Protein AF-A0AAE0C268-F1 (afdb_monomer_lite)

Organism: NCBI:txid36881

InterPro domains:
  IPR004107 Integrase, SAM-like, N-terminal [PF02899] (78-141)
  IPR010998 Integrase/recombinase, N-terminal [G3DSA:1.10.150.130] (67-172)
  IPR044068 Core-binding (CB) domain [PS51900] (64-145)

Structure (mmCIF, N/CA/C/O backbone):
data_AF-A0AAE0C268-F1
#
_entry.id   AF-A0AAE0C268-F1
#
loop_
_atom_site.group_PDB
_atom_site.id
_atom_site.type_symbol
_atom_site.label_atom_id
_atom_site.label_alt_id
_atom_site.label_comp_id
_atom_site.label_asym_id
_atom_site.label_entity_id
_atom_site.label_seq_id
_atom_site.pdbx_PDB_ins_code
_atom_site.Cartn_x
_atom_site.Cartn_y
_atom_site.Cartn_z
_atom_site.occupancy
_atom_site.B_iso_or_equiv
_atom_site.auth_seq_id
_atom_site.auth_comp_id
_atom_site.auth_asym_id
_atom_site.auth_atom_id
_atom_site.pdbx_PDB_model_num
ATOM 1 N N . MET A 1 1 ? 21.857 64.711 1.467 1.00 44.28 1 MET A N 1
ATOM 2 C CA . MET A 1 1 ? 22.818 63.607 1.670 1.00 44.28 1 MET A CA 1
ATOM 3 C C . MET A 1 1 ? 22.028 62.386 2.107 1.00 44.28 1 MET A C 1
ATOM 5 O O . MET A 1 1 ? 21.411 62.444 3.158 1.00 44.28 1 MET A O 1
ATOM 9 N N . GLY A 1 2 ? 21.969 61.340 1.288 1.00 34.53 2 GLY A N 1
ATOM 10 C CA . GLY A 1 2 ? 21.248 60.104 1.607 1.00 34.53 2 GLY A CA 1
ATOM 11 C C . GLY A 1 2 ? 21.386 59.128 0.447 1.00 34.53 2 GLY A C 1
ATOM 12 O O . GLY A 1 2 ? 21.011 59.463 -0.670 1.00 34.53 2 GLY A O 1
ATOM 13 N N . ALA A 1 3 ? 22.046 58.004 0.705 1.00 33.31 3 ALA A N 1
ATOM 14 C CA . ALA A 1 3 ? 22.694 57.150 -0.276 1.00 33.31 3 ALA A CA 1
ATOM 15 C C . ALA A 1 3 ? 21.731 56.232 -1.048 1.00 33.31 3 ALA A C 1
ATOM 17 O O . ALA A 1 3 ? 20.806 55.653 -0.486 1.00 33.31 3 ALA A O 1
ATOM 18 N N . THR A 1 4 ? 22.026 56.060 -2.334 1.00 40.34 4 THR A N 1
ATOM 19 C CA . THR A 1 4 ? 21.545 54.992 -3.214 1.00 40.34 4 THR A CA 1
ATOM 20 C C . THR A 1 4 ? 22.172 53.657 -2.806 1.00 40.34 4 THR A C 1
ATOM 22 O O . THR A 1 4 ? 23.392 53.509 -2.871 1.00 40.34 4 THR A O 1
ATOM 25 N N . GLY A 1 5 ? 21.353 52.689 -2.395 1.00 31.97 5 GLY A N 1
ATOM 26 C CA . GLY A 1 5 ? 21.773 51.309 -2.155 1.00 31.97 5 GLY A CA 1
ATOM 27 C C . GLY A 1 5 ? 21.273 50.390 -3.265 1.00 31.97 5 GLY A C 1
ATOM 28 O O . GLY A 1 5 ? 20.124 49.959 -3.235 1.00 31.97 5 GLY A O 1
ATOM 29 N N . GLU A 1 6 ? 22.133 50.094 -4.240 1.00 37.66 6 GLU A N 1
ATOM 30 C CA . GLU A 1 6 ? 21.947 48.994 -5.190 1.00 37.66 6 GLU A CA 1
ATOM 31 C C . GLU A 1 6 ? 22.149 47.656 -4.463 1.00 37.66 6 GLU A C 1
ATOM 33 O O . GLU A 1 6 ? 23.264 47.295 -4.082 1.00 37.66 6 GLU A O 1
ATOM 38 N N . GLY A 1 7 ? 21.072 46.894 -4.281 1.00 29.02 7 GLY A N 1
ATOM 39 C CA . GLY A 1 7 ? 21.155 45.500 -3.856 1.00 29.02 7 GLY A CA 1
ATOM 40 C C . GLY A 1 7 ? 21.565 44.612 -5.028 1.00 29.02 7 GLY A C 1
ATOM 41 O O . GLY A 1 7 ? 20.707 44.075 -5.721 1.00 29.02 7 GLY A O 1
ATOM 42 N N . ARG A 1 8 ? 22.871 44.453 -5.268 1.00 28.09 8 ARG A N 1
ATOM 43 C CA . ARG A 1 8 ? 23.389 43.391 -6.145 1.00 28.09 8 ARG A CA 1
ATOM 44 C C . ARG A 1 8 ? 23.280 42.050 -5.428 1.00 28.09 8 ARG A C 1
ATOM 46 O O . ARG A 1 8 ? 23.988 41.803 -4.455 1.00 28.09 8 ARG A O 1
ATOM 53 N N . THR A 1 9 ? 22.429 41.164 -5.931 1.00 28.66 9 THR A N 1
ATOM 54 C CA . THR A 1 9 ? 22.453 39.749 -5.558 1.00 28.66 9 THR A CA 1
ATOM 55 C C . THR A 1 9 ? 23.723 39.126 -6.133 1.00 28.66 9 THR A C 1
ATOM 57 O O . THR A 1 9 ? 23.875 38.989 -7.345 1.00 28.66 9 THR A O 1
ATOM 60 N N . LYS A 1 10 ? 24.669 38.793 -5.255 1.00 24.95 10 LYS A N 1
ATOM 61 C CA . LYS A 1 10 ? 25.853 38.005 -5.591 1.00 24.95 10 LYS A CA 1
ATOM 62 C C . LYS A 1 10 ? 25.399 36.552 -5.771 1.00 24.95 10 LYS A C 1
ATOM 64 O O . LYS A 1 10 ? 24.960 35.932 -4.808 1.00 24.95 10 LYS A O 1
ATOM 69 N N . ILE A 1 11 ? 25.451 36.042 -6.999 1.00 27.19 11 ILE A N 1
ATOM 70 C CA . ILE A 1 11 ? 25.299 34.611 -7.286 1.00 27.19 11 ILE A CA 1
ATOM 71 C C . ILE A 1 11 ? 26.704 34.017 -7.191 1.00 27.19 11 ILE A C 1
ATOM 73 O O . ILE A 1 11 ? 27.559 34.313 -8.025 1.00 27.19 11 ILE A O 1
ATOM 77 N N . GLU A 1 12 ? 26.961 33.250 -6.136 1.00 25.27 12 GLU A N 1
ATOM 78 C CA . GLU A 1 12 ? 28.127 32.369 -6.063 1.00 25.27 12 GLU A CA 1
ATOM 79 C C . GLU A 1 12 ? 27.751 31.044 -6.731 1.00 25.27 12 GLU A C 1
ATOM 81 O O . GLU A 1 12 ? 26.775 30.399 -6.345 1.00 25.27 12 GLU A O 1
ATOM 86 N N . TYR A 1 13 ? 28.495 30.687 -7.776 1.00 27.88 13 TYR A N 1
ATOM 87 C CA . TYR A 1 13 ? 28.441 29.373 -8.402 1.00 27.88 13 TYR A CA 1
ATOM 88 C C . TYR A 1 13 ? 29.383 28.459 -7.620 1.00 27.88 13 TYR A C 1
ATOM 90 O O . TYR A 1 13 ? 30.567 28.767 -7.496 1.00 27.88 13 TYR A O 1
ATOM 98 N N . ASP A 1 14 ? 28.840 27.377 -7.065 1.00 28.17 14 ASP A N 1
ATOM 99 C CA . ASP A 1 14 ? 29.641 26.262 -6.566 1.00 28.17 14 ASP A CA 1
ATOM 100 C C . ASP A 1 14 ? 29.990 25.383 -7.772 1.00 28.17 14 ASP A C 1
ATOM 102 O O . ASP A 1 14 ? 29.105 24.923 -8.503 1.00 28.17 14 ASP A O 1
ATOM 106 N N . ASP A 1 15 ? 31.286 25.258 -8.031 1.00 30.19 15 ASP A N 1
ATOM 107 C CA . ASP A 1 15 ? 31.859 24.543 -9.163 1.00 30.19 15 ASP A CA 1
ATOM 108 C C . ASP A 1 15 ? 31.547 23.038 -9.077 1.00 30.19 15 ASP A C 1
ATOM 110 O O . ASP A 1 15 ? 31.975 22.350 -8.151 1.00 30.19 15 ASP A O 1
ATOM 114 N N . GLY A 1 16 ? 30.887 22.511 -10.115 1.00 32.06 16 GLY A N 1
ATOM 115 C CA . GLY A 1 16 ? 31.053 21.117 -10.546 1.00 32.06 16 GLY A CA 1
ATOM 116 C C . GLY A 1 16 ? 29.956 20.120 -10.160 1.00 32.06 16 GLY A C 1
ATOM 117 O O . GLY A 1 16 ? 30.150 19.309 -9.264 1.00 32.06 16 GLY A O 1
ATOM 118 N N . ASP A 1 17 ? 28.831 20.137 -10.885 1.00 34.50 17 ASP A N 1
ATOM 119 C CA . ASP A 1 17 ? 28.232 18.950 -11.538 1.00 34.50 17 ASP A CA 1
ATOM 120 C C . ASP A 1 17 ? 26.863 19.323 -12.134 1.00 34.50 17 ASP A C 1
ATOM 122 O O . ASP A 1 17 ? 25.837 19.329 -11.451 1.00 34.50 17 ASP A O 1
ATOM 126 N N . VAL A 1 18 ? 26.833 19.629 -13.434 1.00 33.22 18 VAL A N 1
ATOM 127 C CA . VAL A 1 18 ? 25.608 20.018 -14.167 1.00 33.22 18 VAL A CA 1
ATOM 128 C C . VAL A 1 18 ? 24.962 18.819 -14.896 1.00 33.22 18 VAL A C 1
ATOM 130 O O . VAL A 1 18 ? 24.099 18.998 -15.744 1.00 33.22 18 VAL A O 1
ATOM 133 N N . GLU A 1 19 ? 25.317 17.570 -14.567 1.00 35.66 19 GLU A N 1
ATOM 134 C CA . GLU A 1 19 ? 24.862 16.382 -15.330 1.00 35.66 19 GLU A CA 1
ATOM 135 C C . GLU A 1 19 ? 23.800 15.500 -14.635 1.00 35.66 19 GLU A C 1
ATOM 137 O O . GLU A 1 19 ? 23.436 14.436 -15.137 1.00 35.66 19 GLU A O 1
ATOM 142 N N . ASN A 1 20 ? 23.229 15.926 -13.502 1.00 35.72 20 ASN A N 1
ATOM 143 C CA . ASN A 1 20 ? 22.252 15.119 -12.757 1.00 35.72 20 ASN A CA 1
ATOM 144 C C . ASN A 1 20 ? 20.920 15.848 -12.529 1.00 35.72 20 ASN A C 1
ATOM 146 O O . ASN A 1 20 ? 20.861 16.835 -11.797 1.00 35.72 20 ASN A O 1
ATOM 150 N N . VAL A 1 21 ? 19.816 15.299 -13.052 1.00 36.81 21 VAL A N 1
ATOM 151 C CA . VAL A 1 21 ? 18.470 15.761 -12.681 1.00 36.81 21 VAL A CA 1
ATOM 152 C C . VAL A 1 21 ? 18.133 15.254 -11.279 1.00 36.81 21 VAL A C 1
ATOM 154 O O . VAL A 1 21 ? 18.098 14.051 -11.007 1.00 36.81 21 VAL A O 1
ATOM 157 N N . VAL A 1 22 ? 17.880 16.194 -10.368 1.00 38.03 22 VAL A N 1
ATOM 158 C CA . VAL A 1 22 ? 17.525 15.912 -8.975 1.00 38.03 22 VAL A CA 1
ATOM 159 C C . VAL A 1 22 ? 16.010 16.020 -8.804 1.00 38.03 22 VAL A C 1
ATOM 161 O O . VAL A 1 22 ? 15.454 17.114 -8.753 1.00 38.03 22 VAL A O 1
ATOM 164 N N . LEU A 1 23 ? 15.331 14.887 -8.616 1.00 34.66 23 LEU A N 1
ATOM 165 C CA . LEU A 1 23 ? 13.929 14.873 -8.191 1.00 34.66 23 LEU A CA 1
ATOM 166 C C . LEU A 1 23 ? 13.846 15.240 -6.696 1.00 34.66 23 LEU A C 1
ATOM 168 O O . LEU A 1 23 ? 14.059 14.396 -5.820 1.00 34.66 23 LEU A O 1
ATOM 172 N N . LYS A 1 24 ? 13.570 16.510 -6.376 1.00 30.64 24 LYS A N 1
ATOM 173 C CA . LYS A 1 24 ? 13.304 16.962 -4.999 1.00 30.64 24 LYS A CA 1
ATOM 174 C C . LYS A 1 24 ? 11.799 16.941 -4.714 1.00 30.64 24 LYS A C 1
ATOM 176 O O . LYS A 1 24 ? 11.074 17.809 -5.174 1.00 30.64 24 LYS A O 1
ATOM 181 N N . GLU A 1 25 ? 11.329 16.017 -3.874 1.00 30.16 25 GLU A N 1
ATOM 182 C CA . GLU A 1 25 ? 10.055 16.211 -3.162 1.00 30.16 25 GLU A CA 1
ATOM 183 C C . GLU A 1 25 ? 10.312 17.030 -1.886 1.00 30.16 25 GLU A C 1
ATOM 185 O O . GLU A 1 25 ? 10.700 16.503 -0.832 1.00 30.16 25 GLU A O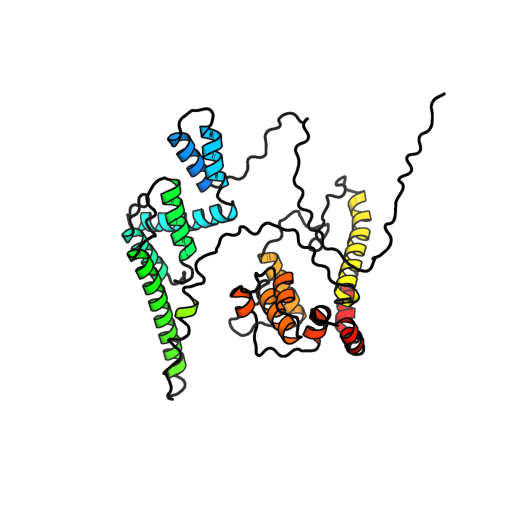 1
ATOM 190 N N . GLU A 1 26 ? 10.101 18.342 -1.960 1.00 30.08 26 GLU A N 1
ATOM 191 C CA . GLU A 1 26 ? 10.059 19.196 -0.776 1.00 30.08 26 GLU A CA 1
ATOM 192 C C . GLU A 1 26 ? 8.661 19.174 -0.159 1.00 30.08 26 GLU A C 1
ATOM 194 O O . GLU A 1 26 ? 7.724 19.835 -0.588 1.00 30.08 26 GLU A O 1
ATOM 199 N N . LYS A 1 27 ? 8.510 18.382 0.904 1.00 29.56 27 LYS A N 1
ATOM 200 C CA . LYS A 1 27 ? 7.399 18.541 1.841 1.00 29.56 27 LYS A CA 1
ATOM 201 C C . LYS A 1 27 ? 7.807 19.586 2.877 1.00 29.56 27 LYS A C 1
ATOM 203 O O . LYS A 1 27 ? 8.656 19.290 3.725 1.00 29.56 27 LYS A O 1
ATOM 208 N N . TYR A 1 28 ? 7.233 20.783 2.802 1.00 31.84 28 TYR A N 1
ATOM 209 C CA . TYR A 1 28 ? 7.429 21.818 3.814 1.00 31.84 28 TYR A CA 1
ATOM 210 C C . TYR A 1 28 ? 6.778 21.408 5.145 1.00 31.84 28 TYR A C 1
ATOM 212 O O . TYR A 1 28 ? 5.632 20.953 5.188 1.00 31.84 28 TYR A O 1
ATOM 220 N N . ARG A 1 29 ? 7.529 21.566 6.243 1.00 29.36 29 ARG A N 1
ATOM 221 C CA . ARG A 1 29 ? 6.966 21.811 7.577 1.00 29.36 29 ARG A CA 1
ATOM 222 C C . ARG A 1 29 ? 6.728 23.314 7.647 1.00 29.36 29 ARG A C 1
ATOM 224 O O . ARG A 1 29 ? 7.688 24.070 7.559 1.00 29.36 29 ARG A O 1
ATOM 231 N N . VAL A 1 30 ? 5.475 23.721 7.804 1.00 28.81 30 VAL A N 1
ATOM 232 C CA . VAL A 1 30 ? 5.157 25.080 8.244 1.00 28.81 30 VAL A CA 1
ATOM 233 C C . VAL A 1 30 ? 5.666 25.190 9.680 1.00 28.81 30 VAL A C 1
ATOM 235 O O . VAL A 1 30 ? 5.195 24.463 10.554 1.00 28.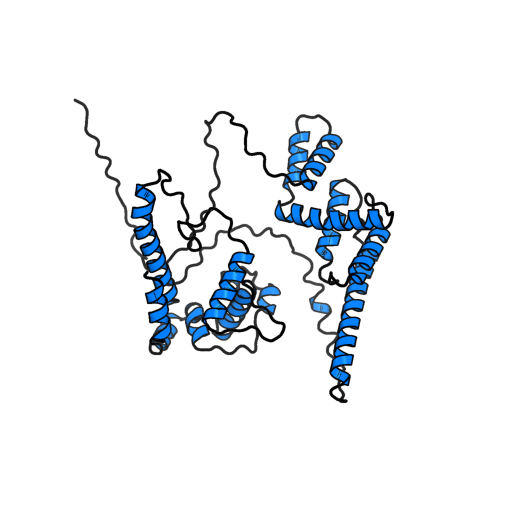81 30 VAL A O 1
ATOM 238 N N . PHE A 1 31 ? 6.675 26.025 9.906 1.00 27.59 31 PHE A N 1
ATOM 239 C CA . PHE A 1 31 ? 6.945 26.550 11.238 1.00 27.59 31 PHE A CA 1
ATOM 240 C C . PHE A 1 31 ? 5.997 27.738 11.430 1.00 27.59 31 PHE A C 1
ATOM 242 O O . PHE A 1 31 ? 5.936 28.577 10.530 1.00 27.59 31 PHE A O 1
ATOM 249 N N . PRO A 1 32 ? 5.218 27.802 12.521 1.00 30.17 32 PRO A N 1
ATOM 250 C CA . PRO A 1 32 ? 4.380 28.964 12.763 1.00 30.17 32 PRO A CA 1
ATOM 251 C C . PRO A 1 32 ? 5.288 30.171 13.019 1.00 30.17 32 PRO A C 1
ATOM 253 O O . PRO A 1 32 ? 6.171 30.110 13.874 1.00 30.17 32 PRO A O 1
ATOM 256 N N . SER A 1 33 ? 5.099 31.245 12.251 1.00 31.28 33 SER A N 1
ATOM 257 C CA . SER A 1 33 ? 5.636 32.560 12.593 1.00 31.28 33 SER A CA 1
ATOM 258 C C . SER A 1 33 ? 4.900 33.079 13.825 1.00 31.28 33 SER A C 1
ATOM 260 O O . SER A 1 33 ? 3.677 33.001 13.890 1.00 31.28 33 SER A O 1
ATOM 262 N N . GLU A 1 34 ? 5.639 33.617 14.792 1.00 37.12 34 GLU A N 1
ATOM 263 C CA . GLU A 1 34 ? 5.142 34.021 16.119 1.00 37.12 34 GLU A CA 1
ATOM 264 C C . GLU A 1 34 ? 4.184 35.225 16.136 1.00 37.12 34 GLU A C 1
ATOM 266 O O . GLU A 1 34 ? 3.883 35.736 17.203 1.00 37.12 34 GLU A O 1
ATOM 271 N N . ASN A 1 35 ? 3.659 35.678 15.000 1.00 38.81 35 ASN A N 1
ATOM 272 C CA . ASN A 1 35 ? 2.713 36.787 14.959 1.00 38.81 35 ASN A CA 1
ATOM 273 C C . ASN A 1 35 ? 1.702 36.559 13.839 1.00 38.81 35 ASN A C 1
ATOM 275 O O . ASN A 1 35 ? 1.939 36.990 12.718 1.00 38.81 35 ASN A O 1
ATOM 279 N N . GLU A 1 36 ? 0.597 35.880 14.131 1.00 34.91 36 GLU A N 1
ATOM 280 C CA . GLU A 1 36 ? -0.643 36.047 13.372 1.00 34.91 36 GLU A CA 1
ATOM 281 C C . GLU A 1 36 ? -1.831 35.664 14.260 1.00 34.91 36 GLU A C 1
ATOM 283 O O . GLU A 1 36 ? -1.931 34.552 14.782 1.00 34.91 36 GLU A O 1
ATOM 288 N N . GLU A 1 37 ? -2.676 36.665 14.485 1.00 35.97 37 GLU A N 1
ATOM 289 C CA . GLU A 1 37 ? -3.901 36.627 15.269 1.00 35.97 37 GLU A CA 1
ATOM 290 C C . GLU A 1 37 ? -4.861 35.535 14.776 1.00 35.97 37 GLU A C 1
ATOM 292 O O . GLU A 1 37 ? -4.974 35.241 13.584 1.00 35.97 37 GLU A O 1
ATOM 297 N N . GLU A 1 38 ? -5.568 34.940 15.734 1.00 38.94 38 GLU A N 1
ATOM 298 C CA . GLU A 1 38 ? -6.552 33.880 15.557 1.00 38.94 38 GLU A CA 1
ATOM 299 C C . GLU A 1 38 ? -7.546 34.162 14.414 1.00 38.94 38 GLU A C 1
ATOM 301 O O . GLU A 1 38 ? -8.427 35.015 14.523 1.00 38.94 38 GLU A O 1
ATOM 306 N N . GLN A 1 39 ? -7.489 33.354 13.348 1.00 30.48 39 GLN A N 1
ATOM 307 C CA . GLN A 1 39 ? -8.631 33.130 12.458 1.00 30.48 39 GLN A CA 1
ATOM 308 C C . GLN A 1 39 ? -9.049 31.648 12.458 1.00 30.48 39 GLN A C 1
ATOM 310 O O . GLN A 1 39 ? -8.227 30.758 12.212 1.00 30.48 39 GLN A O 1
ATOM 315 N N . PRO A 1 40 ? -10.336 31.337 12.711 1.00 42.53 40 PRO A N 1
ATOM 316 C CA . PRO A 1 40 ? -10.801 29.973 12.899 1.00 42.53 40 PRO A CA 1
ATOM 317 C C . PRO A 1 40 ? -11.304 29.381 11.579 1.00 42.53 40 PRO A C 1
ATOM 319 O O . PRO A 1 40 ? -12.435 29.665 11.205 1.00 42.53 40 PRO A O 1
ATOM 322 N N . GLN A 1 41 ? -10.526 28.524 10.895 1.00 36.72 41 GLN A N 1
ATOM 323 C CA . GLN A 1 41 ? -11.053 27.526 9.932 1.00 36.72 41 GLN A CA 1
ATOM 324 C C . GLN A 1 41 ? -9.978 26.582 9.346 1.00 36.72 41 GLN A C 1
ATOM 326 O O . GLN A 1 41 ? -9.748 26.501 8.145 1.00 36.72 41 GLN A O 1
ATOM 331 N N . GLN A 1 42 ? -9.384 25.741 10.193 1.00 32.69 42 GLN A N 1
ATOM 332 C CA . GLN A 1 42 ? -8.915 24.411 9.779 1.00 32.69 42 GLN A CA 1
ATOM 333 C C . GLN A 1 42 ? -9.552 23.360 10.690 1.00 32.69 42 GLN A C 1
ATOM 335 O O . GLN A 1 42 ? -8.888 22.702 11.487 1.00 32.69 42 GLN A O 1
ATOM 340 N N . ARG A 1 43 ? -10.878 23.178 10.592 1.00 34.69 43 ARG A N 1
ATOM 341 C CA . ARG A 1 43 ? -11.498 21.953 11.120 1.00 34.69 43 ARG A CA 1
ATOM 342 C C . ARG A 1 43 ? -10.991 20.793 10.273 1.00 34.69 43 ARG A C 1
ATOM 344 O O . ARG A 1 43 ? -11.487 20.545 9.174 1.00 34.69 43 ARG A O 1
ATOM 351 N N . ALA A 1 44 ? -9.974 20.105 10.783 1.00 44.78 44 ALA A N 1
ATOM 352 C CA . ALA A 1 44 ? -9.553 18.817 10.269 1.00 44.78 44 ALA A CA 1
ATOM 353 C C . ALA A 1 44 ? -10.797 17.939 10.075 1.00 44.78 44 ALA A C 1
ATOM 355 O O . ALA A 1 44 ? -11.682 17.876 10.926 1.00 44.78 44 ALA A O 1
ATOM 356 N N . THR A 1 45 ? -10.889 17.292 8.918 1.00 51.00 45 THR A N 1
ATOM 357 C CA . THR A 1 45 ? -11.966 16.359 8.574 1.00 51.00 45 THR A CA 1
ATOM 358 C C . THR A 1 45 ? -11.820 15.095 9.427 1.00 51.00 45 THR A C 1
ATOM 360 O O . THR A 1 45 ? -11.269 14.082 8.982 1.00 51.00 45 THR A O 1
ATOM 363 N N . THR A 1 46 ? -12.235 15.189 10.688 1.00 63.78 46 THR A N 1
ATOM 364 C CA . THR A 1 46 ? -12.196 14.120 11.686 1.00 63.78 46 THR A CA 1
ATOM 365 C C . THR A 1 46 ? -13.187 13.033 11.288 1.00 63.78 46 THR A C 1
ATOM 367 O O . THR A 1 46 ? -14.328 13.319 10.931 1.00 63.78 46 THR A O 1
ATOM 370 N N . THR A 1 47 ? -12.736 11.782 11.278 1.00 78.50 47 THR A N 1
ATOM 371 C CA . THR A 1 47 ? -13.591 10.643 10.926 1.00 78.50 47 THR A CA 1
ATOM 372 C C . THR A 1 47 ? -14.589 10.372 12.057 1.00 78.50 47 THR A C 1
ATOM 374 O O . THR A 1 47 ? -14.243 10.618 13.218 1.00 78.50 47 THR A O 1
ATOM 377 N N . PRO A 1 48 ? -15.795 9.839 11.776 1.00 83.00 48 PRO A N 1
ATOM 378 C CA . PRO A 1 48 ? -16.757 9.466 12.815 1.00 83.00 48 PRO A CA 1
ATOM 379 C C . PRO A 1 48 ? -16.152 8.611 13.935 1.00 83.00 48 PRO A C 1
ATOM 381 O O . PRO A 1 48 ? -16.445 8.847 15.106 1.00 83.00 48 PRO A O 1
ATOM 384 N N . TRP A 1 49 ? -15.244 7.684 13.600 1.00 85.69 49 TRP A N 1
ATOM 385 C CA . TRP A 1 49 ? -14.480 6.922 14.595 1.00 85.69 49 TRP A CA 1
ATOM 386 C C . TRP A 1 49 ? -13.697 7.813 15.559 1.00 85.69 49 TRP A C 1
ATOM 388 O O . TRP A 1 49 ? -13.817 7.679 16.774 1.00 85.69 49 TRP A O 1
ATOM 398 N N . LYS A 1 50 ? -12.888 8.737 15.026 1.00 87.31 50 LYS A N 1
ATOM 399 C CA . LYS A 1 50 ? -12.055 9.632 15.836 1.00 87.31 50 LYS A CA 1
ATOM 400 C C . LYS A 1 50 ? -12.903 10.564 16.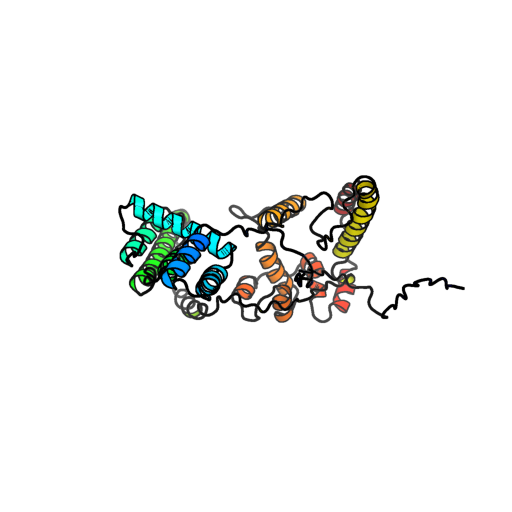692 1.00 87.31 50 LYS A C 1
ATOM 402 O O . LYS A 1 50 ? -12.544 10.821 17.834 1.00 87.31 50 LYS A O 1
ATOM 407 N N . THR A 1 51 ? -14.034 11.031 16.167 1.00 87.94 51 THR A N 1
ATOM 408 C CA . THR A 1 51 ? -14.989 11.842 16.929 1.00 87.94 51 THR A CA 1
ATOM 409 C C . THR A 1 51 ? -15.587 11.058 18.099 1.00 87.94 51 THR A C 1
ATOM 411 O O . THR A 1 51 ? -15.680 11.593 19.202 1.00 87.94 51 THR A O 1
ATOM 414 N N . ALA A 1 52 ? -15.960 9.793 17.886 1.00 88.06 52 ALA A N 1
ATOM 415 C CA . ALA A 1 52 ? -16.470 8.932 18.951 1.00 88.06 52 ALA A CA 1
ATOM 416 C C . ALA A 1 52 ? -15.393 8.618 20.004 1.00 88.06 52 ALA A C 1
ATOM 418 O O . ALA A 1 52 ? -15.679 8.655 21.199 1.00 88.06 52 ALA A O 1
ATOM 419 N N . LEU A 1 53 ? -14.153 8.377 19.566 1.00 90.25 53 LEU A N 1
ATOM 420 C CA . LEU A 1 53 ? -13.017 8.118 20.450 1.00 90.25 53 LEU A CA 1
ATOM 421 C C . LEU A 1 53 ? -12.684 9.327 21.328 1.00 90.25 53 LEU A C 1
ATOM 423 O O . LEU A 1 53 ? -12.501 9.179 22.534 1.00 90.25 53 LEU A O 1
ATOM 427 N N . LEU A 1 54 ? -12.651 10.521 20.728 1.00 90.00 54 LEU A N 1
ATOM 428 C CA . LEU A 1 54 ? -12.417 11.770 21.448 1.00 90.00 54 LEU A CA 1
ATOM 429 C C . LEU A 1 54 ? -13.463 11.944 22.552 1.00 90.00 54 LEU A C 1
ATOM 431 O O . LEU A 1 54 ? -13.099 12.116 23.709 1.00 90.00 54 LEU A O 1
ATOM 435 N N . ARG A 1 55 ? -14.751 11.795 22.212 1.00 90.19 55 ARG A N 1
ATOM 436 C CA . ARG A 1 55 ? -15.851 11.890 23.181 1.00 90.19 55 ARG A CA 1
ATOM 437 C C . ARG A 1 55 ? -15.689 10.899 24.336 1.00 90.19 55 ARG A C 1
ATOM 439 O O . ARG A 1 55 ? -15.752 11.313 25.488 1.00 90.19 55 ARG A O 1
ATOM 446 N N . HIS A 1 56 ? -15.433 9.625 24.030 1.00 92.06 56 HIS A N 1
ATOM 447 C CA . HIS A 1 56 ? -15.270 8.581 25.045 1.00 92.06 56 HIS A CA 1
ATOM 448 C C . HIS A 1 56 ? -14.158 8.912 26.044 1.00 92.06 56 HIS A C 1
ATOM 450 O O . HIS A 1 56 ? -14.362 8.816 27.253 1.00 92.06 56 HIS A O 1
ATOM 456 N N . TRP A 1 57 ? -12.986 9.325 25.557 1.00 91.88 57 TRP A N 1
ATOM 457 C CA . TRP A 1 57 ? -11.861 9.632 26.438 1.00 91.88 57 TRP A CA 1
ATOM 458 C C . TRP A 1 57 ? -12.019 10.961 27.169 1.00 91.88 57 TRP A C 1
ATOM 460 O O . TRP A 1 57 ? -11.602 11.044 28.320 1.00 91.88 57 TRP A O 1
ATOM 470 N N . THR A 1 58 ? -12.670 11.964 26.576 1.00 90.25 58 THR A N 1
ATOM 471 C CA . THR A 1 58 ? -13.027 13.195 27.296 1.00 90.25 58 THR A CA 1
ATOM 472 C C . THR A 1 58 ? -13.946 12.894 28.482 1.00 90.25 58 THR A C 1
ATOM 474 O O . THR A 1 58 ? -13.694 13.377 29.581 1.00 90.25 58 THR A O 1
ATOM 477 N N . GLU A 1 59 ? -14.964 12.050 28.295 1.00 90.69 59 GLU A N 1
ATOM 478 C CA . GLU A 1 59 ? -15.861 11.628 29.380 1.00 90.69 59 GLU A CA 1
ATOM 479 C C . GLU A 1 59 ? -15.118 10.798 30.437 1.00 90.69 59 GLU A C 1
ATOM 481 O O . GLU A 1 59 ? -15.254 11.039 31.636 1.00 90.69 59 GLU A O 1
ATOM 486 N N . LYS A 1 60 ? -14.285 9.845 30.004 1.00 91.12 60 LYS A N 1
ATOM 487 C CA . LYS A 1 60 ? -13.598 8.904 30.896 1.00 91.12 60 LYS A CA 1
ATOM 488 C C . LYS A 1 60 ? -12.471 9.536 31.722 1.00 91.12 60 LYS A C 1
ATOM 490 O O . LYS A 1 60 ? -12.242 9.114 32.852 1.00 91.12 60 LYS A O 1
ATOM 495 N N . LEU A 1 61 ? -11.748 10.508 31.165 1.00 90.56 61 LEU A N 1
ATOM 496 C CA . LEU A 1 61 ? -10.636 11.189 31.843 1.00 90.56 61 LEU A CA 1
ATOM 497 C C . LEU A 1 61 ? -11.110 12.328 32.766 1.00 90.56 61 LEU A C 1
ATOM 499 O O . LEU A 1 61 ? -10.329 12.820 33.582 1.00 90.56 61 LEU A O 1
ATOM 503 N N . GLY A 1 62 ? -12.382 12.733 32.670 1.00 87.81 62 GLY A N 1
ATOM 504 C CA . GLY A 1 62 ? -12.976 13.793 33.486 1.00 87.81 62 GLY A CA 1
ATOM 505 C C . GLY A 1 62 ? -12.572 15.206 33.045 1.00 87.81 62 GLY A C 1
ATOM 506 O O . GLY A 1 62 ? -11.964 15.395 31.999 1.00 87.81 62 GLY A O 1
ATOM 507 N N . GLY A 1 63 ? -12.906 16.223 33.845 1.00 85.25 63 GLY A N 1
ATOM 508 C CA . GLY A 1 63 ? -12.790 17.643 33.470 1.00 85.25 63 GLY A CA 1
ATOM 509 C C . GLY A 1 63 ? -11.502 18.366 33.884 1.00 85.25 63 GLY A C 1
ATOM 510 O O . GLY A 1 63 ? -11.547 19.574 34.097 1.00 85.25 63 GLY A O 1
ATOM 511 N N . ASN A 1 64 ? -10.373 17.673 34.069 1.00 87.75 64 ASN A N 1
ATOM 512 C CA . ASN A 1 64 ? -9.122 18.359 34.412 1.00 87.75 64 ASN A CA 1
ATOM 513 C C . ASN A 1 64 ? -8.500 19.054 33.183 1.00 87.75 64 ASN A C 1
ATOM 515 O O . ASN A 1 64 ? -8.813 18.730 32.037 1.00 87.75 64 ASN A O 1
ATOM 519 N N . GLN A 1 65 ? -7.573 19.984 33.428 1.00 88.38 65 GLN A N 1
ATOM 520 C CA . GLN A 1 65 ? -6.922 20.790 32.386 1.00 88.38 65 GLN A CA 1
ATOM 521 C C . GLN A 1 65 ? -6.140 19.978 31.329 1.00 88.38 65 GLN A C 1
ATOM 523 O O . GLN A 1 65 ? -5.792 20.516 30.284 1.00 88.38 65 GLN A O 1
ATOM 528 N N . HIS A 1 66 ? -5.858 18.693 31.575 1.00 89.94 66 HIS A N 1
ATOM 529 C CA . HIS A 1 66 ? -5.099 17.820 30.675 1.00 89.94 66 HIS A CA 1
ATOM 530 C C . HIS A 1 66 ? -5.974 16.818 29.903 1.00 89.94 66 HIS A C 1
ATOM 532 O O . HIS A 1 66 ? -5.511 16.240 28.918 1.00 89.94 66 HIS A O 1
ATOM 538 N N . SER A 1 67 ? -7.232 16.607 30.306 1.00 88.06 67 SER A N 1
ATOM 539 C CA . SER A 1 67 ? -8.117 15.594 29.715 1.00 88.06 67 SER A CA 1
ATOM 540 C C . SER A 1 67 ? -8.382 15.809 28.226 1.00 88.06 67 SER A C 1
ATOM 542 O O . SER A 1 67 ? -8.433 14.838 27.471 1.00 88.06 67 SER A O 1
ATOM 544 N N . GLY A 1 68 ? -8.516 17.067 27.790 1.00 86.62 68 GLY A N 1
ATOM 545 C CA . GLY A 1 68 ? -8.709 17.409 26.377 1.00 86.62 68 GLY A CA 1
ATOM 546 C C . GLY A 1 68 ? -7.529 16.947 25.524 1.00 86.62 68 GLY A C 1
ATOM 547 O O . GLY A 1 68 ? -7.695 16.136 24.615 1.00 86.62 68 GLY A O 1
ATOM 548 N N . THR A 1 69 ? -6.319 17.373 25.890 1.00 89.94 69 THR A N 1
ATOM 549 C CA . THR A 1 69 ? -5.081 16.987 25.200 1.00 89.94 69 THR A CA 1
ATOM 550 C C . THR A 1 69 ? -4.852 15.476 25.238 1.00 89.94 69 THR A C 1
ATOM 552 O O . THR A 1 69 ? -4.494 14.881 24.225 1.00 89.94 69 THR A O 1
ATOM 555 N N . ALA A 1 70 ? -5.105 14.818 26.372 1.00 90.62 70 ALA A N 1
ATOM 556 C CA . ALA A 1 70 ? -4.968 13.368 26.482 1.00 90.62 70 ALA A CA 1
ATOM 557 C C . ALA A 1 70 ? -5.949 12.609 25.563 1.00 90.62 70 ALA A C 1
ATOM 559 O O . ALA A 1 70 ? -5.560 11.622 24.935 1.00 90.62 70 ALA A O 1
ATOM 560 N N . ALA A 1 71 ? -7.193 13.079 25.421 1.00 88.94 71 ALA A N 1
ATOM 561 C CA . ALA A 1 71 ? -8.157 12.508 24.480 1.00 88.94 71 ALA A CA 1
ATOM 562 C C . ALA A 1 71 ? -7.741 12.746 23.013 1.00 88.94 71 ALA A C 1
ATOM 564 O O . ALA A 1 71 ? -7.855 11.847 22.173 1.00 88.94 71 ALA A O 1
ATOM 565 N N . GLU A 1 72 ? -7.194 13.923 22.700 1.00 89.06 72 GLU A N 1
ATOM 566 C CA . GLU A 1 72 ? -6.645 14.225 21.375 1.00 89.06 72 GLU A CA 1
ATOM 567 C C . GLU A 1 72 ? -5.453 13.332 21.025 1.00 89.06 72 GLU A C 1
ATOM 569 O O . GLU A 1 72 ? -5.373 12.848 19.895 1.00 89.06 72 GLU A O 1
ATOM 574 N N . MET A 1 73 ? -4.566 13.041 21.984 1.00 90.56 73 MET A N 1
ATOM 575 C CA . MET A 1 73 ? -3.449 12.109 21.790 1.00 90.56 73 MET A CA 1
ATOM 576 C C . MET A 1 73 ? -3.939 10.718 21.366 1.00 90.56 73 MET A C 1
ATOM 578 O O . MET A 1 73 ? -3.382 10.136 20.431 1.00 90.56 73 MET A O 1
ATOM 582 N N . GLN A 1 74 ? -5.014 10.210 21.985 1.00 88.56 74 GLN A N 1
ATOM 583 C CA . GLN A 1 74 ? -5.629 8.934 21.593 1.00 88.56 74 GLN A CA 1
ATOM 584 C C . GLN A 1 74 ? -6.175 8.995 20.158 1.00 88.56 74 GLN A C 1
ATOM 586 O O . GLN A 1 74 ? -5.861 8.144 19.324 1.00 88.56 74 GLN A O 1
ATOM 591 N N . ALA A 1 75 ? -6.932 10.043 19.819 1.00 86.00 75 ALA A N 1
ATOM 592 C CA . ALA A 1 75 ? -7.493 10.211 18.477 1.00 86.00 75 ALA A CA 1
ATOM 593 C C . ALA A 1 75 ? -6.424 10.460 17.390 1.00 86.00 75 ALA A C 1
ATOM 595 O O . ALA A 1 75 ? -6.623 10.113 16.216 1.00 86.00 75 ALA A O 1
ATOM 596 N N . ALA A 1 76 ? -5.287 11.060 17.746 1.00 84.12 76 ALA A N 1
ATOM 597 C CA . ALA A 1 76 ? -4.178 11.356 16.843 1.00 84.12 76 ALA A CA 1
ATOM 598 C C . ALA A 1 76 ? -3.304 10.131 16.536 1.00 84.12 76 ALA A C 1
ATOM 600 O O . ALA A 1 76 ? -2.734 10.065 15.443 1.00 84.12 76 ALA A O 1
ATOM 601 N N . ALA A 1 77 ? -3.243 9.144 17.439 1.00 85.31 77 ALA A N 1
ATOM 602 C CA . ALA A 1 77 ? -2.424 7.940 17.278 1.00 85.31 77 ALA A CA 1
ATOM 603 C C . ALA A 1 77 ? -2.741 7.157 15.988 1.00 85.31 77 ALA A C 1
ATOM 605 O O . ALA A 1 77 ? -1.854 6.557 15.373 1.00 85.31 77 ALA A O 1
ATOM 606 N N . LEU A 1 78 ? -3.995 7.195 15.527 1.00 80.81 78 LEU A N 1
ATOM 607 C CA . LEU A 1 78 ? -4.416 6.525 14.300 1.00 80.81 78 LEU A CA 1
ATOM 608 C C . LEU A 1 78 ? -4.298 7.458 13.082 1.00 80.81 78 LEU A C 1
ATOM 610 O O . LEU A 1 78 ? -4.960 8.493 12.997 1.00 80.81 78 LEU A O 1
ATOM 614 N N . GLN A 1 79 ? -3.499 7.080 12.081 1.00 78.69 79 GLN A N 1
ATOM 615 C CA . GLN A 1 79 ? -3.457 7.788 10.791 1.00 78.69 79 GLN A CA 1
ATOM 616 C C . GLN A 1 79 ? -4.848 7.805 10.134 1.00 78.69 79 GLN A C 1
ATOM 618 O O . GLN A 1 79 ? -5.570 6.810 10.199 1.00 78.69 79 GLN A O 1
ATOM 623 N N . LYS A 1 80 ? -5.222 8.905 9.462 1.00 77.94 80 LYS A N 1
ATOM 624 C CA . LYS A 1 80 ? -6.565 9.073 8.866 1.00 77.94 80 LYS A CA 1
ATOM 625 C C . LYS A 1 80 ? -6.956 7.916 7.939 1.00 77.94 80 LYS A C 1
ATOM 627 O O . LYS A 1 80 ? -8.028 7.351 8.101 1.00 77.94 80 LYS A O 1
ATOM 632 N N . SER A 1 81 ? -6.059 7.503 7.044 1.00 79.62 81 SER A N 1
ATOM 633 C CA . SER A 1 81 ? -6.307 6.382 6.127 1.00 79.62 81 SER A CA 1
ATOM 634 C C . SER A 1 81 ? -6.535 5.050 6.849 1.00 79.62 81 SER A C 1
ATOM 636 O O . SER A 1 81 ? -7.344 4.237 6.404 1.00 79.62 81 SER A O 1
ATOM 638 N N . THR A 1 82 ? -5.855 4.825 7.976 1.00 83.31 82 THR A N 1
ATOM 639 C CA . THR A 1 82 ? -6.085 3.657 8.834 1.00 83.31 82 THR A CA 1
ATOM 640 C C . THR A 1 82 ? -7.442 3.755 9.529 1.00 83.31 82 THR A C 1
ATOM 642 O O . THR A 1 82 ? -8.176 2.771 9.527 1.00 83.31 82 THR A O 1
ATOM 645 N N . ALA A 1 83 ? -7.802 4.933 10.051 1.00 86.19 83 ALA A N 1
ATOM 646 C CA . ALA A 1 83 ? -9.096 5.185 10.687 1.00 86.19 83 ALA A CA 1
ATOM 647 C C . ALA A 1 83 ? -10.265 4.958 9.717 1.00 86.19 83 ALA A C 1
ATOM 649 O O . ALA A 1 83 ? -11.181 4.206 10.037 1.00 86.19 83 ALA A O 1
ATOM 650 N N . ASP A 1 84 ? -10.189 5.514 8.505 1.00 86.00 84 ASP A N 1
ATOM 651 C CA . ASP A 1 84 ? -11.190 5.315 7.450 1.00 86.00 84 ASP A CA 1
ATOM 652 C C . ASP A 1 84 ? -11.335 3.829 7.088 1.00 86.00 84 ASP A C 1
ATOM 654 O O . ASP A 1 84 ? -12.438 3.314 6.880 1.00 86.00 84 ASP A O 1
ATOM 658 N N . ASN A 1 85 ? -10.209 3.109 7.022 1.00 87.19 85 ASN A N 1
ATOM 659 C CA . ASN A 1 85 ? -10.232 1.689 6.714 1.00 87.19 85 ASN A CA 1
ATOM 660 C C . ASN A 1 85 ? -10.861 0.859 7.841 1.00 87.19 85 ASN A C 1
ATOM 662 O O . ASN A 1 85 ? -11.682 -0.018 7.566 1.00 87.19 85 ASN A O 1
ATOM 666 N N . TYR A 1 86 ? -10.506 1.138 9.096 1.00 92.44 86 TYR A N 1
ATOM 667 C CA . TYR A 1 86 ? -11.085 0.460 10.255 1.00 92.44 86 TYR A CA 1
ATOM 668 C C . TYR A 1 86 ? -12.574 0.757 10.392 1.00 92.44 86 TYR A C 1
ATOM 670 O O . TYR A 1 86 ? -13.355 -0.177 10.558 1.00 92.44 86 TYR A O 1
ATOM 678 N N . GLU A 1 87 ? -12.992 2.008 10.206 1.00 91.62 87 GLU A N 1
ATOM 679 C CA . GLU A 1 87 ? -14.400 2.395 10.243 1.00 91.62 87 GLU A CA 1
ATOM 680 C C . GLU A 1 87 ? -15.225 1.639 9.195 1.00 91.62 87 GLU A C 1
ATOM 682 O O . GLU A 1 87 ? -16.296 1.115 9.502 1.00 91.62 87 GLU A O 1
ATOM 687 N N . ARG A 1 88 ? -14.712 1.499 7.967 1.00 92.19 88 ARG A N 1
ATOM 688 C CA . ARG A 1 88 ? -15.371 0.708 6.919 1.00 92.19 88 ARG A CA 1
ATOM 689 C C . ARG A 1 88 ? -15.543 -0.761 7.312 1.00 92.19 88 ARG A C 1
ATOM 691 O O . ARG A 1 88 ? -16.607 -1.329 7.067 1.00 92.19 88 ARG A O 1
ATOM 698 N N . HIS A 1 89 ? -14.524 -1.392 7.892 1.00 94.12 89 HIS A N 1
ATOM 699 C CA . HIS A 1 89 ? -14.619 -2.791 8.327 1.00 94.12 89 HIS A CA 1
ATOM 700 C C . HIS A 1 89 ? -15.536 -2.961 9.542 1.00 94.12 89 HIS A C 1
ATOM 702 O O . HIS A 1 89 ? -16.306 -3.919 9.595 1.00 94.12 89 HIS A O 1
ATOM 708 N N . TRP A 1 90 ? -15.498 -2.013 10.475 1.00 94.88 90 TRP A N 1
ATOM 709 C CA . TRP A 1 90 ? -16.365 -1.995 11.644 1.00 94.88 90 TRP A CA 1
ATOM 710 C C . TRP A 1 90 ? -17.831 -1.823 11.269 1.00 94.88 90 TRP A C 1
ATOM 712 O O . TRP A 1 90 ? -18.651 -2.615 11.712 1.00 94.88 90 TRP A O 1
ATOM 722 N N . LYS A 1 91 ? -18.170 -0.898 10.361 1.00 94.69 91 LYS A N 1
ATOM 723 C CA . LYS A 1 91 ? -19.546 -0.747 9.854 1.00 94.69 91 LYS A CA 1
ATOM 724 C C . LYS A 1 91 ? -20.094 -2.042 9.254 1.00 94.69 91 LYS A C 1
ATOM 726 O O . LYS A 1 91 ? -21.259 -2.357 9.469 1.00 94.69 91 LYS A O 1
ATOM 731 N N . LYS A 1 92 ? -19.264 -2.817 8.544 1.00 95.19 92 LYS A N 1
ATOM 732 C CA . LYS A 1 92 ? -19.663 -4.142 8.037 1.00 95.19 92 LYS A CA 1
ATOM 733 C C . LYS A 1 92 ? -19.952 -5.133 9.168 1.00 95.19 92 LYS A C 1
ATOM 735 O O . LYS A 1 92 ? -20.934 -5.859 9.084 1.00 95.19 92 LYS A O 1
ATOM 740 N N . PHE A 1 93 ? -19.125 -5.143 10.213 1.00 96.44 93 PHE A N 1
ATOM 741 C CA . PHE A 1 93 ? -19.345 -5.991 11.385 1.00 96.44 93 PHE A CA 1
ATOM 742 C C . PHE A 1 93 ? -20.609 -5.593 12.153 1.00 96.44 93 PHE A C 1
ATOM 744 O O . PHE A 1 93 ? -21.414 -6.457 12.474 1.00 96.44 93 PHE A O 1
ATOM 751 N N . VAL A 1 94 ? -20.824 -4.294 12.388 1.00 96.00 94 VAL A N 1
ATOM 752 C CA . VAL A 1 94 ? -22.041 -3.785 13.038 1.00 96.00 94 VAL A CA 1
ATOM 753 C C . VAL A 1 94 ? -23.275 -4.159 12.232 1.00 96.00 94 VAL A C 1
ATOM 755 O O . VAL A 1 94 ? -24.206 -4.705 12.807 1.00 96.00 94 VAL A O 1
ATOM 758 N N . LYS A 1 95 ? -23.254 -3.945 10.909 1.00 96.31 95 LYS A N 1
ATOM 759 C CA . LYS A 1 95 ? -24.350 -4.340 10.019 1.00 96.31 95 LYS A CA 1
ATOM 760 C C . LYS A 1 95 ? -24.687 -5.826 10.171 1.00 96.31 95 LYS A C 1
ATOM 762 O O . LYS A 1 95 ? -25.838 -6.146 10.432 1.00 96.31 95 LYS A O 1
ATOM 767 N N . PHE A 1 96 ? -23.683 -6.700 10.087 1.00 96.81 96 PHE A N 1
ATOM 768 C CA . PHE A 1 96 ? -23.860 -8.137 10.301 1.00 96.81 96 PHE A CA 1
ATOM 769 C C . PHE A 1 96 ? -24.468 -8.444 11.677 1.00 96.81 96 PHE A C 1
ATOM 771 O O . PHE A 1 96 ? -25.441 -9.180 11.772 1.00 96.81 96 PHE A O 1
ATOM 778 N N . CYS A 1 97 ? -23.933 -7.856 12.749 1.00 97.38 97 CYS A N 1
ATOM 779 C CA . CYS A 1 97 ? -24.460 -8.078 14.091 1.00 97.38 97 CYS A CA 1
ATOM 780 C C . CYS A 1 97 ? -25.906 -7.589 14.234 1.00 97.38 97 CYS A C 1
ATOM 782 O O . CYS A 1 97 ? -26.697 -8.248 14.891 1.00 97.38 97 CYS A O 1
ATOM 784 N N . THR A 1 98 ? -26.272 -6.465 13.615 1.00 96.62 98 THR A N 1
ATOM 785 C CA . THR A 1 98 ? -27.657 -5.976 13.608 1.00 96.62 98 THR A CA 1
ATOM 786 C C . THR A 1 98 ? -28.584 -6.929 12.856 1.00 96.62 98 THR A C 1
ATOM 788 O O . THR A 1 98 ? -29.645 -7.258 13.373 1.00 96.62 98 THR A O 1
ATOM 791 N N . GLU A 1 99 ? -28.181 -7.402 11.676 1.00 96.31 99 GLU A N 1
ATOM 792 C CA . GLU A 1 99 ? -28.973 -8.333 10.856 1.00 96.31 99 GLU A CA 1
ATOM 793 C C . GLU A 1 99 ? -29.175 -9.690 11.552 1.00 96.31 99 GLU A C 1
ATOM 795 O O . GLU A 1 99 ? -30.261 -10.259 11.496 1.00 96.31 99 GLU A O 1
ATOM 800 N N . GLU A 1 100 ? -28.164 -10.172 12.277 1.00 95.56 100 GLU A N 1
ATOM 801 C CA . GLU A 1 100 ? -28.199 -11.449 13.003 1.00 95.56 100 GLU A CA 1
ATOM 802 C C . GLU A 1 100 ? -28.686 -11.320 14.461 1.00 95.56 100 GLU A C 1
ATOM 804 O O . GLU A 1 100 ? -28.630 -12.287 15.222 1.00 95.56 100 GLU A O 1
ATOM 809 N N . ASN A 1 101 ? -29.142 -10.134 14.885 1.00 96.06 101 ASN A N 1
ATOM 810 C CA . ASN A 1 101 ? -29.546 -9.837 16.268 1.00 96.06 101 ASN A CA 1
ATOM 811 C C . ASN A 1 101 ? -28.476 -10.199 17.325 1.00 96.06 101 ASN A C 1
ATOM 813 O O . ASN A 1 101 ? -28.768 -10.710 18.408 1.00 96.06 101 ASN A O 1
ATOM 817 N N . LEU A 1 102 ? -27.209 -9.928 17.015 1.00 95.56 102 LEU A N 1
ATOM 818 C CA . LEU A 1 102 ? -26.056 -10.152 17.880 1.00 95.56 102 LEU A CA 1
ATOM 819 C C . LEU A 1 102 ? -25.590 -8.850 18.544 1.00 95.56 102 LEU A C 1
ATOM 821 O O . LEU A 1 102 ? -25.591 -7.768 17.956 1.00 95.56 102 LEU A O 1
ATOM 825 N N . GLN A 1 103 ? -25.089 -8.969 19.772 1.00 91.81 103 GLN A N 1
ATOM 826 C CA . GLN A 1 103 ? -24.423 -7.865 20.457 1.00 91.81 103 GLN A CA 1
ATOM 827 C C . GLN A 1 103 ? -23.067 -7.553 19.806 1.00 91.81 103 GLN A C 1
ATOM 829 O O . GLN A 1 103 ? -22.270 -8.458 19.539 1.00 91.81 103 GLN A O 1
ATOM 834 N N . TRP A 1 104 ? -22.798 -6.264 19.581 1.00 84.12 104 TRP A N 1
ATOM 835 C CA . TRP A 1 104 ? -21.608 -5.788 18.876 1.00 84.12 104 TRP A CA 1
ATOM 836 C C . TRP A 1 104 ? -20.554 -5.149 19.808 1.00 84.12 104 TRP A C 1
ATOM 838 O O . TRP A 1 104 ? -19.381 -5.461 19.613 1.00 84.12 104 TRP A O 1
ATOM 848 N N . PRO A 1 105 ? -20.906 -4.331 20.827 1.00 86.56 105 PRO A N 1
ATOM 849 C CA . PRO A 1 105 ? -20.009 -4.102 21.964 1.00 86.56 105 PRO A CA 1
ATOM 850 C C . PRO A 1 105 ? -20.644 -4.427 23.343 1.00 86.56 105 PRO A C 1
ATOM 852 O O . PRO A 1 105 ? -21.788 -4.046 23.606 1.00 86.56 105 PRO A O 1
ATOM 855 N N . PRO A 1 106 ? -19.897 -5.093 24.251 1.00 91.25 106 PRO A N 1
ATOM 856 C CA . PRO A 1 106 ? -18.761 -5.956 23.924 1.00 91.25 106 PRO A CA 1
ATOM 857 C C . PRO A 1 106 ? -19.234 -7.181 23.123 1.00 91.25 106 PRO A C 1
ATOM 859 O O . PRO A 1 106 ? -20.103 -7.933 23.564 1.00 91.25 106 PRO A O 1
ATOM 862 N N . ALA A 1 107 ? -18.655 -7.409 21.945 1.00 94.69 107 ALA A N 1
ATOM 863 C CA . ALA A 1 107 ? -18.815 -8.675 21.242 1.00 94.69 107 ALA A CA 1
ATOM 864 C C . ALA A 1 107 ? -17.992 -9.770 21.930 1.00 94.69 107 ALA A C 1
ATOM 866 O O . ALA A 1 107 ? -16.939 -9.527 22.515 1.00 94.69 107 ALA A O 1
ATOM 867 N N . ARG A 1 108 ? -18.448 -11.016 21.797 1.00 94.38 108 ARG A N 1
ATOM 868 C CA . ARG A 1 108 ? -17.709 -12.217 22.214 1.00 94.38 108 ARG A CA 1
ATOM 869 C C . ARG A 1 108 ? -16.942 -12.821 21.038 1.00 94.38 108 ARG A C 1
ATOM 871 O O . ARG A 1 108 ? -17.323 -12.643 19.882 1.00 94.38 108 ARG A O 1
ATOM 878 N N . ALA A 1 109 ? -15.921 -13.632 21.322 1.00 94.44 109 ALA A N 1
ATOM 879 C CA . ALA A 1 109 ? -15.158 -14.339 20.285 1.00 94.44 109 ALA A CA 1
ATOM 880 C C . ALA A 1 109 ? -16.049 -15.196 19.359 1.00 94.44 109 ALA A C 1
ATOM 882 O O . ALA A 1 109 ? -15.804 -15.266 18.157 1.00 94.44 109 ALA A O 1
ATOM 883 N N . ALA A 1 110 ? -17.125 -15.786 19.893 1.00 94.75 110 ALA A N 1
ATOM 884 C CA . ALA A 1 110 ? -18.104 -16.535 19.101 1.00 94.75 110 ALA A CA 1
ATOM 885 C C . ALA A 1 110 ? -18.827 -15.658 18.057 1.00 94.75 110 ALA A C 1
ATOM 887 O O . ALA A 1 110 ? -19.020 -16.094 16.927 1.00 94.75 110 ALA A O 1
ATOM 888 N N . THR A 1 111 ? -19.159 -14.403 18.387 1.00 96.69 111 THR A N 1
ATOM 889 C CA . THR A 1 111 ? -19.756 -13.442 17.440 1.00 96.69 111 THR A CA 1
ATOM 890 C C . THR A 1 111 ? -18.799 -13.162 16.281 1.00 96.69 111 THR A C 1
ATOM 892 O O . THR A 1 111 ? -19.208 -13.124 15.123 1.00 96.69 111 THR A O 1
ATOM 895 N N . VAL A 1 112 ? -17.499 -13.035 16.570 1.00 96.62 112 VAL A N 1
ATOM 896 C CA . VAL A 1 112 ? -16.469 -12.843 15.537 1.00 96.62 112 VAL A CA 1
ATOM 897 C C . VAL A 1 112 ? -16.355 -14.072 14.630 1.00 96.62 112 VAL A C 1
ATOM 899 O O . VAL A 1 112 ? -16.224 -13.922 13.419 1.00 96.62 112 VAL A O 1
ATOM 902 N N . GLN A 1 113 ? -16.444 -15.287 15.178 1.00 95.75 113 GLN A N 1
ATOM 903 C CA . GLN A 1 113 ? -16.424 -16.514 14.375 1.00 95.75 113 GLN A CA 1
ATOM 904 C C . GLN A 1 113 ? -17.642 -16.629 13.451 1.00 95.75 113 GLN A C 1
ATOM 906 O O . GLN A 1 113 ? -17.477 -16.988 12.286 1.00 95.75 113 GLN A O 1
ATOM 911 N N . LEU A 1 114 ? -18.838 -16.278 13.938 1.00 96.12 114 LEU A N 1
ATOM 912 C CA . LEU A 1 114 ? -20.049 -16.218 13.113 1.00 96.12 114 LEU A CA 1
ATOM 913 C C . LEU A 1 114 ? -19.888 -15.212 11.968 1.00 96.12 114 LEU A C 1
ATOM 915 O O . LEU A 1 114 ? -20.175 -15.534 10.817 1.00 96.12 114 LEU A O 1
ATOM 919 N N . TYR A 1 115 ? -19.323 -14.036 12.255 1.00 96.81 115 TYR A N 1
ATOM 920 C CA . TYR A 1 115 ? -19.024 -13.048 11.222 1.00 96.81 115 TYR A CA 1
ATOM 921 C C . TYR A 1 115 ? -18.031 -13.573 10.177 1.00 96.81 115 TYR A C 1
ATOM 923 O O . TYR A 1 115 ? -18.233 -13.397 8.978 1.00 96.81 115 TYR A O 1
ATOM 931 N N . MET A 1 116 ? -16.972 -14.266 10.602 1.00 95.00 116 MET A N 1
ATOM 932 C CA . MET A 1 116 ? -16.018 -14.889 9.678 1.00 95.00 116 MET A CA 1
ATOM 933 C C . MET A 1 116 ? -16.682 -15.951 8.794 1.00 95.00 116 MET A C 1
ATOM 935 O O . MET A 1 116 ? -16.377 -16.023 7.604 1.00 95.00 116 MET A O 1
ATOM 939 N N . ALA A 1 117 ? -17.608 -16.741 9.344 1.00 94.25 117 ALA A N 1
ATOM 940 C CA . ALA A 1 117 ? -18.376 -17.714 8.574 1.00 94.25 117 ALA A CA 1
ATOM 941 C C . ALA A 1 117 ? -19.287 -17.031 7.538 1.00 94.25 117 ALA A C 1
ATOM 943 O O . ALA A 1 117 ? -19.355 -17.477 6.393 1.00 94.25 117 ALA A O 1
ATOM 944 N N . ALA A 1 118 ? -19.919 -15.907 7.891 1.00 94.25 118 ALA A N 1
ATOM 945 C CA . ALA A 1 118 ? -20.700 -15.104 6.951 1.00 94.25 118 ALA A CA 1
ATOM 946 C C . ALA A 1 118 ? -19.828 -14.514 5.826 1.00 94.25 118 ALA A C 1
ATOM 948 O O . ALA A 1 118 ? -20.192 -14.588 4.651 1.00 94.25 118 ALA A O 1
ATOM 949 N N . LEU A 1 119 ? -18.633 -14.005 6.157 1.00 93.19 119 LEU A N 1
ATOM 950 C CA . LEU A 1 119 ? -17.665 -13.539 5.159 1.00 93.19 119 LEU A CA 1
ATOM 951 C C . LEU A 1 119 ? -17.225 -14.669 4.220 1.00 93.19 119 LEU A C 1
ATOM 953 O O . LEU A 1 119 ? -17.156 -14.450 3.011 1.00 93.19 119 LEU A O 1
ATOM 957 N N . GLN A 1 120 ? -16.987 -15.873 4.748 1.00 90.88 120 GLN A N 1
ATOM 958 C CA . GLN A 1 120 ? -16.690 -17.059 3.944 1.00 90.88 120 GLN A CA 1
ATOM 959 C C . GLN A 1 120 ? -17.839 -17.410 3.000 1.00 90.88 120 GLN A C 1
ATOM 961 O O . GLN A 1 120 ? -17.606 -17.588 1.807 1.00 90.88 120 GLN A O 1
ATOM 966 N N . LYS A 1 121 ? -19.077 -17.458 3.507 1.00 89.19 121 LYS A N 1
ATOM 967 C CA . LYS A 1 121 ? -20.270 -17.769 2.707 1.00 89.19 121 LYS A CA 1
ATOM 968 C C . LYS A 1 121 ? -20.499 -16.756 1.583 1.00 89.19 121 LYS A C 1
ATOM 970 O O . LYS A 1 121 ? -20.985 -17.129 0.524 1.00 89.19 121 LYS A O 1
ATOM 975 N N . SER A 1 122 ? -20.118 -15.493 1.786 1.00 86.81 122 SER A N 1
ATOM 976 C CA . SER A 1 122 ? -20.219 -14.463 0.745 1.00 86.81 122 SER A CA 1
ATOM 977 C C . SER A 1 122 ? -19.267 -14.682 -0.439 1.00 86.81 122 SER A C 1
ATOM 979 O O . SER A 1 122 ? -19.459 -14.070 -1.483 1.00 86.81 122 SER A O 1
ATOM 981 N N . GLY A 1 123 ? -18.194 -15.466 -0.270 1.00 83.44 123 GLY A N 1
ATOM 982 C CA . GLY A 1 123 ? -17.153 -15.674 -1.286 1.00 83.44 123 GLY A CA 1
ATOM 983 C C . GLY A 1 123 ? -16.279 -14.446 -1.591 1.00 83.44 123 GLY A C 1
ATOM 984 O O . GLY A 1 123 ? -15.291 -14.552 -2.310 1.00 83.44 123 GLY A O 1
ATOM 985 N N . THR A 1 124 ? -16.590 -13.274 -1.027 1.00 82.94 124 THR A N 1
ATOM 986 C CA . THR A 1 124 ? -15.924 -12.005 -1.377 1.00 82.94 124 THR A CA 1
ATOM 987 C C . THR A 1 124 ? -14.600 -11.763 -0.650 1.00 82.94 124 THR A C 1
ATOM 989 O O . THR A 1 124 ? -13.808 -10.916 -1.068 1.00 82.94 124 THR A O 1
ATOM 992 N N . VAL A 1 125 ? -14.337 -12.472 0.454 1.00 85.06 125 VAL A N 1
ATOM 993 C CA . VAL A 1 125 ? -13.161 -12.241 1.306 1.00 85.06 125 VAL A CA 1
ATOM 994 C C . VAL A 1 125 ? -12.324 -13.507 1.415 1.00 85.06 125 VAL A C 1
ATOM 996 O O . VAL A 1 125 ? -12.781 -14.532 1.912 1.00 85.06 125 VAL A O 1
ATOM 999 N N . LYS A 1 126 ? -11.054 -13.423 1.010 1.00 80.62 126 LYS A N 1
ATOM 1000 C CA . LYS A 1 126 ? -10.080 -14.505 1.202 1.00 80.62 126 LYS A CA 1
ATOM 1001 C C . LYS A 1 126 ? -9.655 -14.598 2.669 1.00 80.62 126 LYS A C 1
ATOM 1003 O O . LYS A 1 126 ? -9.443 -13.568 3.311 1.00 80.62 126 LYS A O 1
ATOM 1008 N N . GLY A 1 127 ? -9.440 -15.809 3.181 1.00 77.56 127 GLY A N 1
ATOM 1009 C CA . GLY A 1 127 ? -8.983 -16.057 4.554 1.00 77.56 127 GLY A CA 1
ATOM 1010 C C . GLY A 1 127 ? -7.676 -15.325 4.881 1.00 77.56 127 GLY A C 1
ATOM 1011 O O . GLY A 1 127 ? -7.539 -14.717 5.942 1.00 77.56 127 GLY A O 1
ATOM 1012 N N . THR A 1 128 ? -6.758 -15.247 3.913 1.00 75.38 128 THR A N 1
ATOM 1013 C CA . THR A 1 128 ? -5.494 -14.489 4.007 1.00 75.38 128 THR A CA 1
ATOM 1014 C C . THR A 1 128 ? -5.680 -12.969 4.099 1.00 75.38 128 THR A C 1
ATOM 1016 O O . THR A 1 128 ? -4.768 -12.256 4.512 1.00 75.38 128 THR A O 1
ATOM 1019 N N . SER A 1 129 ? -6.865 -12.462 3.750 1.00 83.81 129 SER A N 1
ATOM 1020 C CA . SER A 1 129 ? -7.224 -11.038 3.745 1.00 83.81 129 SER A CA 1
ATOM 1021 C C . SER A 1 129 ? -8.152 -10.646 4.901 1.00 83.81 129 SER A C 1
ATOM 1023 O O . SER A 1 129 ? -8.662 -9.528 4.920 1.00 83.81 129 SER A O 1
ATOM 1025 N N . LEU A 1 130 ? -8.370 -11.532 5.882 1.00 89.50 130 LEU A N 1
ATOM 1026 C CA . LEU A 1 130 ? -9.230 -11.259 7.041 1.00 89.50 130 LEU A CA 1
ATOM 1027 C C . LEU A 1 130 ? -8.610 -10.314 8.070 1.00 89.50 130 LEU A C 1
ATOM 1029 O O . LEU A 1 130 ? -9.336 -9.657 8.814 1.00 89.50 130 LEU A O 1
ATOM 1033 N N . GLN A 1 131 ? -7.280 -10.242 8.138 1.00 89.50 131 GLN A N 1
ATOM 1034 C CA . GLN A 1 131 ? -6.587 -9.512 9.200 1.00 89.50 131 GLN A CA 1
ATOM 1035 C C . GLN A 1 131 ? -7.074 -8.057 9.383 1.00 89.50 131 GLN A C 1
ATOM 1037 O O . GLN A 1 131 ? -7.289 -7.670 10.529 1.00 89.50 131 GLN A O 1
ATOM 1042 N N . PRO A 1 132 ? -7.322 -7.255 8.323 1.00 90.62 132 PRO A N 1
ATOM 1043 C CA . PRO A 1 132 ? -7.858 -5.900 8.471 1.00 90.62 132 PRO A CA 1
ATOM 1044 C C . PRO A 1 132 ? -9.231 -5.840 9.156 1.00 90.62 132 PRO A C 1
ATOM 1046 O O . PRO A 1 132 ? -9.484 -4.910 9.916 1.00 90.62 132 PRO A O 1
ATOM 1049 N N . TYR A 1 133 ? -10.094 -6.840 8.938 1.00 94.56 133 TYR A N 1
ATOM 1050 C CA . TYR A 1 133 ? -11.403 -6.931 9.589 1.00 94.56 133 TYR A CA 1
ATOM 1051 C C . TYR A 1 133 ? -11.252 -7.199 11.088 1.00 94.56 133 TYR A C 1
ATOM 1053 O O . TYR A 1 133 ? -11.831 -6.492 11.910 1.00 94.56 133 TYR A O 1
ATOM 1061 N N . LEU A 1 134 ? -10.432 -8.192 11.443 1.00 94.88 134 LEU A N 1
ATOM 1062 C CA . LEU A 1 134 ? -10.196 -8.582 12.836 1.00 94.88 134 LEU A CA 1
ATOM 1063 C C . LEU A 1 134 ? -9.488 -7.471 13.622 1.00 94.88 134 LEU A C 1
ATOM 1065 O O . LEU A 1 134 ? -9.840 -7.195 14.766 1.00 94.88 134 LEU A O 1
ATOM 1069 N N . SER A 1 135 ? -8.516 -6.802 12.996 1.00 94.19 135 SER A N 1
ATOM 1070 C CA . SER A 1 135 ? -7.824 -5.656 13.584 1.00 94.19 135 SER A CA 1
ATOM 1071 C C . SER A 1 135 ? -8.768 -4.485 13.843 1.00 94.19 135 SER A C 1
ATOM 1073 O O . SER A 1 135 ? -8.679 -3.900 14.915 1.00 94.19 135 SER A O 1
ATOM 1075 N N . ALA A 1 136 ? -9.694 -4.177 12.929 1.00 94.81 136 ALA A N 1
ATOM 1076 C CA . ALA A 1 136 ? -10.688 -3.130 13.154 1.00 94.81 136 ALA A CA 1
ATOM 1077 C C . ALA A 1 136 ? -11.609 -3.458 14.342 1.00 94.81 136 ALA A C 1
ATOM 1079 O O . ALA A 1 136 ? -11.832 -2.604 15.192 1.00 94.81 136 ALA A O 1
ATOM 1080 N N . ILE A 1 137 ? -12.088 -4.705 14.447 1.00 95.81 137 ILE A N 1
ATOM 1081 C CA . ILE A 1 137 ? -12.934 -5.147 15.569 1.00 95.81 137 ILE A CA 1
ATOM 1082 C C . ILE A 1 137 ? -12.184 -5.030 16.901 1.00 95.81 137 ILE A C 1
ATOM 1084 O O . ILE A 1 137 ? -12.726 -4.472 17.853 1.00 95.81 137 ILE A O 1
ATOM 1088 N N . ASN A 1 138 ? -10.943 -5.525 16.973 1.00 95.25 138 ASN A N 1
ATOM 1089 C CA . ASN A 1 138 ? -10.127 -5.428 18.188 1.00 95.25 138 ASN A CA 1
ATOM 1090 C C . ASN A 1 138 ? -9.820 -3.977 18.559 1.00 95.25 138 ASN A C 1
ATOM 1092 O O . ASN A 1 138 ? -9.981 -3.619 19.718 1.00 95.25 138 ASN A O 1
ATOM 1096 N N . CYS A 1 139 ? -9.428 -3.157 17.577 1.00 93.75 139 CYS A N 1
ATOM 1097 C CA . CYS A 1 139 ? -9.131 -1.743 17.790 1.00 93.75 139 CYS A CA 1
ATOM 1098 C C . CYS A 1 139 ? -10.347 -1.025 18.368 1.00 93.75 139 CYS A C 1
ATOM 1100 O O . CYS A 1 139 ? -10.200 -0.349 19.370 1.00 93.75 139 CYS A O 1
ATOM 1102 N N . PHE A 1 140 ? -11.549 -1.239 17.814 1.00 93.50 140 PHE A N 1
ATOM 1103 C CA . PHE A 1 140 ? -12.764 -0.639 18.371 1.00 93.50 140 PHE A CA 1
ATOM 1104 C C . PHE A 1 140 ? -12.980 -1.054 19.824 1.00 93.50 140 PHE A C 1
ATOM 1106 O O . PHE A 1 140 ? -13.250 -0.227 20.681 1.00 93.50 140 PHE A O 1
ATOM 1113 N N . HIS A 1 141 ? -12.872 -2.346 20.125 1.00 94.44 141 HIS A N 1
ATOM 1114 C CA . HIS A 1 141 ? -13.101 -2.812 21.487 1.00 94.44 141 HIS A CA 1
ATOM 1115 C C . HIS A 1 141 ? -12.098 -2.184 22.457 1.00 94.44 141 HIS A C 1
ATOM 1117 O O . HIS A 1 141 ? -12.506 -1.634 23.472 1.00 94.44 141 HIS A O 1
ATOM 1123 N N . GLU A 1 142 ? -10.816 -2.193 22.109 1.00 93.12 142 GLU A N 1
ATOM 1124 C CA . GLU A 1 142 ? -9.739 -1.654 22.944 1.00 93.12 142 GLU A CA 1
ATOM 1125 C C . GLU A 1 142 ? -9.831 -0.132 23.116 1.00 93.12 142 GLU A C 1
ATOM 1127 O O . GLU A 1 142 ? -9.702 0.363 24.235 1.00 93.12 142 GLU A O 1
ATOM 1132 N N . ASP A 1 143 ? -10.151 0.593 22.042 1.00 91.75 143 ASP A N 1
ATOM 1133 C CA . ASP A 1 143 ? -10.369 2.044 22.024 1.00 91.75 143 ASP A CA 1
ATOM 1134 C C . ASP A 1 143 ? -11.475 2.484 23.000 1.00 91.75 143 ASP A C 1
ATOM 1136 O O . ASP A 1 143 ? -11.394 3.562 23.590 1.00 91.75 143 ASP A O 1
ATOM 1140 N N . PHE A 1 144 ? -12.482 1.626 23.201 1.00 90.12 144 PHE A N 1
ATOM 1141 C CA . PHE A 1 144 ? -13.599 1.821 24.130 1.00 90.12 144 PHE A CA 1
ATOM 1142 C C . PHE A 1 144 ? -13.477 0.954 25.395 1.00 90.12 144 PHE A C 1
ATOM 1144 O O . PHE A 1 144 ? -14.457 0.709 26.095 1.00 90.12 144 PHE A O 1
ATOM 1151 N N . SER A 1 145 ? -12.252 0.533 25.732 1.00 89.75 145 SER A N 1
ATOM 1152 C CA . SER A 1 145 ? -11.901 -0.150 26.989 1.00 89.75 145 SER A CA 1
ATOM 1153 C C . SER A 1 145 ? -12.516 -1.539 27.203 1.00 89.75 145 SER A C 1
ATOM 1155 O O . SER A 1 145 ? -12.590 -2.022 28.332 1.00 89.75 145 SER A O 1
ATOM 1157 N N . PHE A 1 146 ? -12.921 -2.205 26.130 1.00 92.56 146 PHE A N 1
ATOM 1158 C CA . PHE A 1 146 ? -13.314 -3.608 26.119 1.00 92.56 146 PHE A CA 1
ATOM 1159 C C . PHE A 1 146 ? -12.135 -4.513 25.739 1.00 92.56 146 PHE A C 1
ATOM 1161 O O . PHE A 1 146 ? -11.164 -4.100 25.105 1.00 92.56 146 PHE A O 1
ATOM 1168 N N . GLN A 1 147 ? -12.238 -5.798 26.077 1.00 91.69 147 GLN A N 1
ATOM 1169 C CA . GLN A 1 147 ? -11.290 -6.802 25.601 1.00 91.69 147 GLN A CA 1
ATOM 1170 C C . GLN A 1 147 ? -11.494 -7.059 24.101 1.00 91.69 147 GLN A C 1
ATOM 1172 O O . GLN A 1 147 ? -12.620 -7.284 23.664 1.00 91.69 147 GLN A O 1
ATOM 1177 N N . GLY A 1 148 ? -10.408 -7.090 23.321 1.00 92.62 148 GLY A N 1
ATOM 1178 C CA . GLY A 1 148 ? -10.446 -7.422 21.895 1.00 92.62 148 GLY A CA 1
ATOM 1179 C C . GLY A 1 148 ? -10.955 -8.852 21.635 1.00 92.62 148 GLY A C 1
ATOM 1180 O O . GLY A 1 148 ? -10.242 -9.811 21.951 1.00 92.62 148 GLY A O 1
ATOM 1181 N N . PRO A 1 149 ? -12.152 -9.039 21.040 1.00 95.12 149 PRO A N 1
ATOM 1182 C CA . PRO A 1 149 ? -12.780 -10.356 20.917 1.00 95.12 149 PRO A CA 1
ATOM 1183 C C . PRO A 1 149 ? -12.256 -11.166 19.731 1.00 95.12 149 PRO A C 1
ATOM 1185 O O . PRO A 1 149 ? -12.445 -12.379 19.667 1.00 95.12 149 PRO A O 1
ATOM 1188 N N . ALA A 1 150 ? -11.574 -10.517 18.786 1.00 94.19 150 ALA A N 1
ATOM 1189 C CA . ALA A 1 150 ? -10.972 -11.138 17.616 1.00 94.19 150 ALA A CA 1
ATOM 1190 C C . ALA A 1 150 ? -9.518 -11.579 17.895 1.00 94.19 150 ALA A C 1
ATOM 1192 O O . ALA A 1 150 ? -8.640 -11.450 17.037 1.00 94.19 150 ALA A O 1
ATOM 1193 N N . LYS A 1 151 ? -9.245 -12.061 19.114 1.00 89.88 151 LYS A N 1
ATOM 1194 C CA . LYS A 1 151 ? -7.944 -12.577 19.571 1.00 89.88 151 LYS A CA 1
ATOM 1195 C C . LYS A 1 151 ? -8.100 -13.998 20.134 1.00 89.88 151 LYS A C 1
ATOM 1197 O O . LYS A 1 151 ? -9.199 -14.456 20.434 1.00 89.88 151 LYS A O 1
ATOM 1202 N N . GLY A 1 152 ? -6.982 -14.707 20.280 1.00 89.69 152 GLY A N 1
ATOM 1203 C CA . GLY A 1 152 ? -6.933 -16.020 20.929 1.00 89.69 152 GLY A CA 1
ATOM 1204 C C . GLY A 1 152 ? -7.223 -17.224 20.023 1.00 89.69 152 GLY A C 1
ATOM 1205 O O . GLY A 1 152 ? -7.525 -17.112 18.832 1.00 89.69 152 GLY A O 1
ATOM 1206 N N . ARG A 1 153 ? -7.106 -18.420 20.617 1.00 89.62 153 ARG A N 1
ATOM 1207 C CA . ARG A 1 153 ? -7.043 -19.712 19.907 1.00 89.62 153 ARG A CA 1
ATOM 1208 C C . ARG A 1 153 ? -8.266 -19.996 19.033 1.00 89.62 153 ARG A C 1
ATOM 1210 O O . ARG A 1 153 ? -8.114 -20.557 17.950 1.00 89.62 153 ARG A O 1
ATOM 1217 N N . ALA A 1 154 ? -9.456 -19.608 19.488 1.00 89.19 154 ALA A N 1
ATOM 1218 C CA . ALA A 1 154 ? -10.714 -19.821 18.774 1.00 89.19 154 ALA A CA 1
ATOM 1219 C C . ALA A 1 154 ? -10.737 -19.077 17.425 1.00 89.19 154 ALA A C 1
ATOM 1221 O O . ALA A 1 154 ? -11.032 -19.669 16.385 1.00 89.19 154 ALA A O 1
ATOM 1222 N N . VAL A 1 155 ? -10.341 -17.802 17.423 1.00 91.56 155 VAL A N 1
ATOM 1223 C CA . VAL A 1 155 ? -10.275 -16.968 16.215 1.00 91.56 155 VAL A CA 1
ATOM 1224 C C . VAL A 1 155 ? -9.137 -17.434 15.310 1.00 91.56 155 VAL A C 1
ATOM 1226 O O . VAL A 1 155 ? -9.334 -17.599 14.109 1.00 91.56 155 VAL A O 1
ATOM 1229 N N . THR A 1 156 ? -7.966 -17.756 15.873 1.00 90.75 156 THR A N 1
ATOM 1230 C CA . THR A 1 156 ? -6.844 -18.306 15.093 1.00 90.75 156 THR A CA 1
ATOM 1231 C C . THR A 1 156 ? -7.220 -19.603 14.376 1.00 90.75 156 THR A C 1
ATOM 1233 O O . THR A 1 156 ? -6.885 -19.771 13.203 1.00 90.75 156 THR A O 1
ATOM 1236 N N . ARG A 1 157 ? -7.936 -20.516 15.049 1.00 90.50 157 ARG A N 1
ATOM 1237 C CA . ARG A 1 157 ? -8.445 -21.749 14.429 1.00 90.50 157 ARG A CA 1
ATOM 1238 C C . ARG A 1 157 ? -9.448 -21.453 13.320 1.00 90.50 157 ARG A C 1
ATOM 1240 O O . ARG A 1 157 ? -9.347 -22.068 12.266 1.00 90.50 157 ARG A O 1
ATOM 1247 N N . ALA A 1 158 ? -10.346 -20.491 13.518 1.00 91.44 158 ALA A N 1
ATOM 1248 C CA . ALA A 1 158 ? -11.311 -20.102 12.496 1.00 91.44 158 ALA A CA 1
ATOM 1249 C C . ALA A 1 158 ? -10.634 -19.509 11.244 1.00 91.44 158 ALA A C 1
ATOM 1251 O O . ALA A 1 158 ? -11.008 -19.868 10.133 1.00 91.44 158 ALA A O 1
ATOM 1252 N N . VAL A 1 159 ? -9.591 -18.677 11.393 1.00 90.31 159 VAL A N 1
ATOM 1253 C CA . VAL A 1 159 ? -8.839 -18.125 10.244 1.00 90.31 159 VAL A CA 1
ATOM 1254 C C . VAL A 1 159 ? -8.159 -19.250 9.461 1.00 90.31 159 VAL A C 1
ATOM 1256 O O . VAL A 1 159 ? -8.245 -19.295 8.231 1.00 90.31 159 VAL A O 1
ATOM 1259 N N . LYS A 1 160 ? -7.507 -20.181 10.175 1.00 89.62 160 LYS A N 1
ATOM 1260 C CA . LYS A 1 160 ? -6.870 -21.359 9.567 1.00 89.62 160 LYS A CA 1
ATOM 1261 C C . LYS A 1 160 ? -7.896 -22.234 8.841 1.00 89.62 160 LYS A C 1
ATOM 1263 O O . LYS A 1 160 ? -7.669 -22.579 7.689 1.00 89.62 160 LYS A O 1
ATOM 1268 N N . GLY A 1 161 ? -9.032 -22.521 9.478 1.00 90.88 161 GLY A N 1
ATOM 1269 C CA . GLY A 1 161 ? -10.122 -23.299 8.888 1.00 90.88 161 GLY A CA 1
ATOM 1270 C C . GLY A 1 161 ? -10.696 -22.652 7.629 1.00 90.88 161 GLY A C 1
ATOM 1271 O O . GLY A 1 161 ? -10.826 -23.323 6.614 1.00 90.88 161 GLY A O 1
ATOM 1272 N N . MET A 1 162 ? -10.963 -21.343 7.651 1.00 90.50 162 MET A N 1
ATOM 1273 C CA . MET A 1 162 ? -11.437 -20.606 6.473 1.00 90.50 162 MET A CA 1
ATOM 1274 C C . MET A 1 162 ? -10.444 -20.675 5.314 1.00 90.50 162 MET A C 1
ATOM 1276 O O . MET A 1 162 ? -10.841 -20.910 4.179 1.00 90.50 162 MET A O 1
ATOM 1280 N N . THR A 1 163 ? -9.152 -20.509 5.600 1.00 88.12 163 THR A N 1
ATOM 1281 C CA . THR A 1 163 ? -8.108 -20.591 4.570 1.00 88.12 163 THR A CA 1
ATOM 1282 C C . THR A 1 163 ? -8.055 -21.993 3.966 1.00 88.12 163 THR A C 1
ATOM 1284 O O . THR A 1 163 ? -8.087 -22.120 2.750 1.00 88.12 163 THR A O 1
ATOM 1287 N N . ALA A 1 164 ? -8.065 -23.036 4.801 1.00 87.56 164 ALA A N 1
ATOM 1288 C CA . ALA A 1 164 ? -8.048 -24.424 4.345 1.00 87.56 164 ALA A CA 1
ATOM 1289 C C . ALA A 1 164 ? -9.288 -24.786 3.509 1.00 87.56 164 ALA A C 1
ATOM 1291 O O . ALA A 1 164 ? -9.151 -25.402 2.460 1.00 87.56 164 ALA A O 1
ATOM 1292 N N . MET A 1 165 ? -10.485 -24.352 3.924 1.00 87.81 165 MET A N 1
ATOM 1293 C CA . MET A 1 165 ? -11.721 -24.574 3.163 1.00 87.81 165 MET A CA 1
ATOM 1294 C C . MET A 1 165 ? -11.691 -23.886 1.793 1.00 87.81 165 MET A C 1
ATOM 1296 O O . MET A 1 165 ? -12.160 -24.454 0.814 1.00 87.81 165 MET A O 1
ATOM 1300 N N . GLN A 1 166 ? -11.129 -22.677 1.709 1.00 87.25 166 GLN A N 1
ATOM 1301 C CA . GLN A 1 166 ? -10.967 -21.976 0.432 1.00 87.25 166 GLN A CA 1
ATOM 1302 C C . GLN A 1 166 ? -9.934 -22.651 -0.473 1.00 87.25 166 GLN A C 1
ATOM 1304 O O . GLN A 1 166 ? -10.173 -22.758 -1.671 1.00 87.25 166 GLN A O 1
ATOM 1309 N N . THR A 1 167 ? -8.812 -23.112 0.086 1.00 85.62 167 THR A N 1
ATOM 1310 C CA . THR A 1 167 ? -7.800 -23.862 -0.670 1.00 85.62 167 THR A CA 1
ATOM 1311 C C . THR A 1 167 ? -8.380 -25.165 -1.212 1.00 85.62 167 THR A C 1
ATOM 1313 O O . THR A 1 167 ? -8.287 -25.400 -2.408 1.00 85.62 167 THR A O 1
ATOM 1316 N N . ALA A 1 168 ? -9.065 -25.952 -0.377 1.00 84.00 168 ALA A N 1
ATOM 1317 C CA . ALA A 1 168 ? -9.691 -27.205 -0.798 1.00 84.00 168 ALA A CA 1
ATOM 1318 C C . ALA A 1 168 ? -10.767 -26.989 -1.877 1.00 84.00 168 ALA A C 1
ATOM 1320 O O . ALA A 1 168 ? -10.853 -27.762 -2.825 1.00 84.00 168 ALA A O 1
ATOM 1321 N N . ALA A 1 169 ? -11.564 -25.919 -1.774 1.00 81.69 169 ALA A N 1
ATOM 1322 C CA . ALA A 1 169 ? -12.540 -25.573 -2.807 1.00 81.69 169 ALA A CA 1
ATOM 1323 C C . ALA A 1 169 ? -11.870 -25.193 -4.141 1.00 81.69 169 ALA A C 1
ATOM 1325 O O . ALA A 1 169 ? -12.345 -25.603 -5.196 1.00 81.69 169 ALA A O 1
ATOM 1326 N N . ALA A 1 170 ? -10.758 -24.450 -4.102 1.00 79.19 170 ALA A N 1
ATOM 1327 C CA . ALA A 1 170 ? -9.989 -24.110 -5.300 1.00 79.19 170 ALA A CA 1
ATOM 1328 C C . ALA A 1 170 ? -9.306 -25.342 -5.921 1.00 79.19 170 ALA A C 1
ATOM 1330 O O . ALA A 1 170 ? -9.288 -25.487 -7.138 1.00 79.19 170 ALA A O 1
ATOM 1331 N N . GLU A 1 171 ? -8.786 -26.255 -5.096 1.00 75.94 171 GLU A N 1
ATOM 1332 C CA . GLU A 1 171 ? -8.232 -27.535 -5.551 1.00 75.94 171 GLU A CA 1
ATOM 1333 C C . GLU A 1 171 ? -9.304 -28.405 -6.209 1.00 75.94 171 GLU A C 1
ATOM 1335 O O . GLU A 1 171 ? -9.061 -28.944 -7.280 1.00 75.94 171 GLU A O 1
ATOM 1340 N N . GLN A 1 172 ? -10.509 -28.493 -5.638 1.00 70.19 172 GLN A N 1
ATOM 1341 C CA . GLN A 1 172 ? -11.620 -29.231 -6.248 1.00 70.19 172 GLN A CA 1
ATOM 1342 C C . GLN A 1 172 ? -12.058 -28.632 -7.588 1.00 70.19 172 GLN A C 1
ATOM 1344 O O . GLN A 1 172 ? -12.317 -29.390 -8.516 1.00 70.19 172 GLN A O 1
ATOM 1349 N N . GLN A 1 173 ? -12.089 -27.301 -7.712 1.00 65.31 173 GLN A N 1
ATOM 1350 C CA . GLN A 1 173 ? -12.380 -26.619 -8.980 1.00 65.31 173 GLN A CA 1
ATOM 1351 C C . GLN A 1 173 ? -11.316 -26.918 -10.041 1.00 65.31 173 GLN A C 1
ATOM 1353 O O . GLN A 1 173 ? -11.658 -27.308 -11.158 1.00 65.31 173 GLN A O 1
ATOM 1358 N N . ASN A 1 174 ? -10.037 -26.844 -9.663 1.00 59.44 174 ASN A N 1
ATOM 1359 C CA . ASN A 1 174 ? -8.937 -27.210 -10.548 1.00 59.44 174 ASN A CA 1
ATOM 1360 C C . ASN A 1 174 ? -8.991 -28.695 -10.920 1.00 59.44 174 ASN A C 1
ATOM 1362 O O . ASN A 1 174 ? -8.763 -29.030 -12.073 1.00 59.44 174 ASN A O 1
ATOM 1366 N N . VAL A 1 175 ? -9.331 -29.597 -9.993 1.00 56.22 175 VAL A N 1
ATOM 1367 C CA . VAL A 1 175 ? -9.485 -31.026 -10.296 1.00 56.22 175 VAL A CA 1
ATOM 1368 C C . VAL A 1 175 ? -10.661 -31.256 -11.236 1.00 56.22 175 VAL A C 1
ATOM 1370 O O . VAL A 1 175 ? -10.499 -32.058 -12.141 1.00 56.22 175 VAL A O 1
ATOM 1373 N N . THR A 1 176 ? -11.796 -30.559 -11.116 1.00 50.03 176 THR A N 1
ATOM 1374 C CA . THR A 1 176 ? -12.913 -30.698 -12.073 1.00 50.03 176 THR A CA 1
ATOM 1375 C C . THR A 1 176 ? -12.600 -30.153 -13.468 1.00 50.03 176 THR A C 1
ATOM 1377 O O . THR A 1 176 ? -13.082 -30.718 -14.444 1.00 50.03 176 THR A O 1
ATOM 1380 N N . GLU A 1 177 ? -11.761 -29.118 -13.587 1.00 43.69 177 GLU A N 1
ATOM 1381 C CA . GLU A 1 177 ? -11.247 -28.657 -14.889 1.00 43.69 177 GLU A CA 1
ATOM 1382 C C . GLU A 1 177 ? -10.143 -29.581 -15.433 1.00 43.69 177 GLU A C 1
ATOM 1384 O O . GLU A 1 177 ? -10.077 -29.817 -16.634 1.00 43.69 177 GLU A O 1
ATOM 1389 N N . THR A 1 178 ? -9.325 -30.181 -14.561 1.00 41.53 178 THR A N 1
ATOM 1390 C CA . THR A 1 178 ? -8.198 -31.048 -14.954 1.00 41.53 178 THR A CA 1
ATOM 1391 C C . THR A 1 178 ? -8.610 -32.516 -15.147 1.00 41.53 178 THR A C 1
ATOM 1393 O O . THR A 1 178 ? -7.971 -33.229 -15.902 1.00 41.53 178 THR A O 1
ATOM 1396 N N . THR A 1 179 ? -9.710 -33.008 -14.561 1.00 38.81 179 THR A N 1
ATOM 1397 C CA . THR A 1 179 ? -10.221 -34.374 -14.839 1.00 38.81 179 THR A CA 1
ATOM 1398 C C . THR A 1 179 ? -10.914 -34.494 -16.197 1.00 38.81 179 THR A C 1
ATOM 1400 O O . THR A 1 179 ? -11.160 -35.611 -16.646 1.00 38.81 179 THR A O 1
ATOM 1403 N N . ALA A 1 180 ? -11.150 -33.377 -16.892 1.00 41.56 180 ALA A N 1
ATOM 1404 C CA . ALA A 1 180 ? -11.422 -33.384 -18.328 1.00 41.56 180 ALA A CA 1
ATOM 1405 C C . ALA A 1 180 ? -10.148 -33.609 -19.172 1.00 41.56 180 ALA A C 1
ATOM 1407 O O . ALA A 1 180 ? -10.256 -34.001 -20.330 1.00 41.56 180 ALA A O 1
ATOM 1408 N N . ASP A 1 181 ? -8.954 -33.446 -18.590 1.00 37.28 181 ASP A N 1
ATOM 1409 C CA . ASP A 1 181 ? -7.660 -33.563 -19.261 1.00 37.28 181 ASP A CA 1
ATOM 1410 C C . ASP A 1 181 ? -6.653 -34.383 -18.424 1.00 37.28 181 ASP A C 1
ATOM 1412 O O . ASP A 1 181 ? -5.760 -33.870 -17.755 1.00 37.28 181 ASP A O 1
ATOM 1416 N N . ARG A 1 182 ? -6.756 -35.707 -18.592 1.00 33.62 182 ARG A N 1
ATOM 1417 C CA . ARG A 1 182 ? -5.716 -36.735 -18.365 1.00 33.62 182 ARG A CA 1
ATOM 1418 C C . ARG A 1 182 ? -5.498 -37.281 -16.945 1.00 33.62 182 ARG A C 1
ATOM 1420 O O . ARG A 1 182 ? -5.056 -36.625 -16.012 1.00 33.62 182 ARG A O 1
ATOM 1427 N N . HIS A 1 183 ? -5.663 -38.604 -16.887 1.00 35.97 183 HIS A N 1
ATOM 1428 C CA . HIS A 1 183 ? -4.941 -39.534 -16.022 1.00 35.97 183 HIS A CA 1
ATOM 1429 C C . HIS A 1 183 ? -3.414 -39.310 -16.054 1.00 35.97 183 HIS A C 1
ATOM 1431 O O . HIS A 1 183 ? -2.846 -39.175 -17.138 1.00 35.97 183 HIS A O 1
ATOM 1437 N N . GLY A 1 184 ? -2.747 -39.396 -14.897 1.00 29.42 184 GLY A N 1
ATOM 1438 C CA . GLY A 1 184 ? -1.291 -39.573 -14.818 1.00 29.42 184 GLY A CA 1
ATOM 1439 C C . GLY A 1 184 ? -0.666 -39.096 -13.505 1.00 29.42 184 GLY A C 1
ATOM 1440 O O . GLY A 1 184 ? -0.690 -37.911 -13.199 1.00 29.42 184 GLY A O 1
ATOM 1441 N N . ASP A 1 185 ? -0.107 -40.045 -12.760 1.00 34.34 185 ASP A N 1
ATOM 1442 C CA . ASP A 1 185 ? 0.570 -39.952 -11.462 1.00 34.34 185 ASP A CA 1
ATOM 1443 C C . ASP A 1 185 ? 1.607 -38.827 -11.273 1.00 34.34 185 ASP A C 1
ATOM 1445 O O . ASP A 1 185 ? 2.434 -38.577 -12.147 1.00 34.34 185 ASP A O 1
ATOM 1449 N N . ALA A 1 186 ? 1.624 -38.246 -10.062 1.00 31.66 186 ALA A N 1
ATOM 1450 C CA . ALA A 1 186 ? 2.777 -38.184 -9.139 1.00 31.66 186 ALA A CA 1
ATOM 1451 C C . ALA A 1 186 ? 2.570 -37.065 -8.094 1.00 31.66 186 ALA A C 1
ATOM 1453 O O . ALA A 1 186 ? 2.890 -35.902 -8.332 1.00 31.66 186 ALA A O 1
ATOM 1454 N N . ALA A 1 187 ? 2.049 -37.411 -6.912 1.00 31.05 187 ALA A N 1
ATOM 1455 C CA . ALA A 1 187 ? 1.901 -36.483 -5.790 1.00 31.05 187 ALA A CA 1
ATOM 1456 C C . ALA A 1 187 ? 2.556 -37.059 -4.526 1.00 31.05 187 ALA A C 1
ATOM 1458 O O . ALA A 1 187 ? 1.978 -37.881 -3.819 1.00 31.05 187 ALA A O 1
ATOM 1459 N N . GLY A 1 188 ? 3.768 -36.593 -4.235 1.00 34.31 188 GLY A N 1
ATOM 1460 C CA . GLY A 1 188 ? 4.453 -36.806 -2.965 1.00 34.31 188 GLY A CA 1
ATOM 1461 C C . GLY A 1 188 ? 5.684 -35.904 -2.887 1.00 34.31 188 GLY A C 1
ATOM 1462 O O . GLY A 1 188 ? 6.407 -35.797 -3.864 1.00 34.31 188 GLY A O 1
ATOM 1463 N N . GLU A 1 189 ? 5.894 -35.253 -1.739 1.00 34.97 189 GLU A N 1
ATOM 1464 C CA . GLU A 1 189 ? 7.100 -34.473 -1.370 1.00 34.97 189 GLU A CA 1
ATOM 1465 C C . GLU A 1 189 ? 7.244 -32.989 -1.780 1.00 34.97 189 GLU A C 1
ATOM 1467 O O . GLU A 1 189 ? 8.351 -32.520 -2.025 1.00 34.97 189 GLU A O 1
ATOM 1472 N N . LEU A 1 190 ? 6.185 -32.166 -1.720 1.00 31.50 190 LEU A N 1
ATOM 1473 C CA . LEU A 1 190 ? 6.357 -30.689 -1.725 1.00 31.50 190 LEU A CA 1
ATOM 1474 C C . LEU A 1 190 ? 5.712 -29.939 -0.543 1.00 31.50 190 LEU A C 1
ATOM 1476 O O . LEU A 1 190 ? 5.907 -28.732 -0.398 1.00 31.50 190 LEU A O 1
ATOM 1480 N N . ALA A 1 191 ? 5.004 -30.628 0.358 1.00 32.44 191 ALA A N 1
ATOM 1481 C CA . ALA A 1 191 ? 4.190 -29.970 1.386 1.00 32.44 191 ALA A CA 1
ATOM 1482 C C . ALA A 1 191 ? 4.936 -29.580 2.684 1.00 32.44 191 ALA A C 1
ATOM 1484 O O . ALA A 1 191 ? 4.478 -28.691 3.401 1.00 32.44 191 ALA A O 1
ATOM 1485 N N . GLU A 1 192 ? 6.094 -30.170 3.007 1.00 30.77 192 GLU A N 1
ATOM 1486 C CA . GLU A 1 192 ? 6.761 -29.903 4.300 1.00 30.77 192 GLU A CA 1
ATOM 1487 C C . GLU A 1 192 ? 7.773 -28.742 4.282 1.00 30.77 192 GLU A C 1
ATOM 1489 O O . GLU A 1 192 ? 8.097 -28.184 5.335 1.00 30.77 192 GLU A O 1
ATOM 1494 N N . GLY A 1 193 ? 8.222 -28.301 3.101 1.00 26.62 193 GLY A N 1
ATOM 1495 C CA . GLY A 1 193 ? 9.225 -27.235 2.964 1.00 26.62 193 GLY A CA 1
ATOM 1496 C C . GLY A 1 193 ? 8.677 -25.806 3.079 1.00 26.62 193 GLY A C 1
ATOM 1497 O O . GLY A 1 193 ? 9.388 -24.900 3.511 1.00 26.62 193 GLY A O 1
ATOM 1498 N N . GLN A 1 194 ? 7.405 -25.575 2.736 1.00 29.72 194 GLN A N 1
ATOM 1499 C CA . GLN A 1 194 ? 6.829 -24.221 2.687 1.00 29.72 194 GLN A CA 1
ATOM 1500 C C . GLN A 1 194 ? 6.223 -23.753 4.018 1.00 29.72 194 GLN A C 1
ATOM 1502 O O . GLN A 1 194 ? 6.133 -22.547 4.267 1.00 29.72 194 GLN A O 1
ATOM 1507 N N . GLN A 1 195 ? 5.864 -24.678 4.912 1.00 29.14 195 GLN A N 1
ATOM 1508 C CA . GLN A 1 195 ? 5.188 -24.342 6.168 1.00 29.14 195 GLN A CA 1
ATOM 1509 C C . GLN A 1 195 ? 6.116 -23.618 7.166 1.00 29.14 195 GLN A C 1
ATOM 1511 O O . GLN A 1 195 ? 5.661 -22.760 7.919 1.00 29.14 195 GLN A O 1
ATOM 1516 N N . ARG A 1 196 ? 7.427 -23.911 7.158 1.00 26.17 196 ARG A N 1
ATOM 1517 C CA . ARG A 1 196 ? 8.387 -23.372 8.148 1.00 26.17 196 ARG A CA 1
ATOM 1518 C C . ARG A 1 196 ? 8.847 -21.938 7.861 1.00 26.17 196 ARG A C 1
ATOM 1520 O O . ARG A 1 196 ? 9.320 -21.259 8.770 1.00 26.17 196 ARG A O 1
ATOM 1527 N N . THR A 1 197 ? 8.655 -21.437 6.643 1.00 29.80 197 THR A N 1
ATOM 1528 C CA . THR A 1 197 ? 9.101 -20.086 6.248 1.00 29.80 197 THR A CA 1
ATOM 1529 C C . THR A 1 197 ? 8.044 -19.007 6.521 1.00 29.80 197 THR A C 1
ATOM 1531 O O . THR A 1 197 ? 8.366 -17.822 6.605 1.00 29.80 197 THR A O 1
ATOM 1534 N N . LEU A 1 198 ? 6.781 -19.393 6.731 1.00 29.67 198 LEU A N 1
ATOM 1535 C CA . LEU A 1 198 ? 5.676 -18.458 6.983 1.00 29.67 198 LEU A CA 1
ATOM 1536 C C . LEU A 1 198 ? 5.587 -17.974 8.441 1.00 29.67 198 LEU A C 1
ATOM 1538 O O . LEU A 1 198 ? 5.073 -16.880 8.684 1.00 29.67 198 LEU A O 1
ATOM 1542 N N . ASP A 1 199 ? 6.136 -18.723 9.401 1.00 26.91 199 ASP A N 1
ATOM 1543 C CA . ASP A 1 199 ? 5.956 -18.419 10.827 1.00 26.91 199 ASP A CA 1
ATOM 1544 C C . ASP A 1 199 ? 6.963 -17.396 11.392 1.00 26.91 199 ASP A C 1
ATOM 1546 O O . ASP A 1 199 ? 6.679 -16.771 12.412 1.00 26.91 199 ASP A O 1
ATOM 1550 N N . ARG A 1 200 ? 8.078 -17.102 10.703 1.00 26.92 200 ARG A N 1
ATOM 1551 C CA . ARG A 1 200 ? 9.041 -16.059 11.134 1.00 26.92 200 ARG A CA 1
ATOM 1552 C C . ARG A 1 200 ? 8.776 -14.654 10.582 1.00 26.92 200 ARG A C 1
ATOM 1554 O O . ARG A 1 200 ? 9.379 -13.697 11.048 1.00 26.92 200 ARG A O 1
ATOM 1561 N N . ALA A 1 201 ? 7.858 -14.495 9.628 1.00 30.11 201 ALA A N 1
ATOM 1562 C CA . ALA A 1 201 ? 7.595 -13.203 8.978 1.00 30.11 201 ALA A CA 1
ATOM 1563 C C . ALA A 1 201 ? 6.509 -12.349 9.671 1.00 30.11 201 ALA A C 1
ATOM 1565 O O . ALA A 1 201 ? 6.102 -11.313 9.140 1.00 30.11 201 ALA A O 1
ATOM 1566 N N . ARG A 1 202 ? 5.987 -12.783 10.829 1.00 30.14 202 ARG A N 1
ATOM 1567 C CA . ARG A 1 202 ? 4.846 -12.128 11.497 1.00 30.14 202 ARG A CA 1
ATOM 1568 C C . ARG A 1 202 ? 5.204 -11.020 12.484 1.00 30.14 202 ARG A C 1
ATOM 1570 O O . ARG A 1 202 ? 4.304 -10.285 12.886 1.00 30.14 202 ARG A O 1
ATOM 1577 N N . GLU A 1 203 ? 6.474 -10.816 12.798 1.00 31.98 203 GLU A N 1
ATOM 1578 C CA . GLU A 1 203 ? 6.910 -9.756 13.708 1.00 31.98 203 GLU A CA 1
ATOM 1579 C C . GLU A 1 203 ? 7.612 -8.651 12.917 1.00 31.98 203 GLU A C 1
ATOM 1581 O O . GLU A 1 203 ? 8.718 -8.826 12.420 1.00 31.98 203 GLU A O 1
ATOM 1586 N N . GLY A 1 204 ? 6.931 -7.513 12.742 1.00 30.75 204 GLY A N 1
ATOM 1587 C CA . GLY A 1 204 ? 7.529 -6.336 12.101 1.00 30.75 204 GLY A CA 1
ATOM 1588 C C . GLY A 1 204 ? 6.663 -5.604 11.077 1.00 30.75 204 GLY A C 1
ATOM 1589 O O . GLY A 1 204 ? 7.186 -5.087 10.096 1.00 30.75 204 GLY A O 1
ATOM 1590 N N . LYS A 1 205 ? 5.341 -5.495 11.270 1.00 36.94 205 LYS A N 1
ATOM 1591 C CA . LYS A 1 205 ? 4.546 -4.453 10.585 1.00 36.94 205 LYS A CA 1
ATOM 1592 C C . LYS A 1 205 ? 4.381 -3.223 11.475 1.00 36.94 205 LYS A C 1
ATOM 1594 O O . LYS A 1 205 ? 3.272 -2.824 11.807 1.00 36.94 205 LYS A O 1
ATOM 1599 N N . GLY A 1 206 ? 5.502 -2.599 11.819 1.00 34.31 206 GLY A N 1
ATOM 1600 C CA . GLY A 1 206 ? 5.539 -1.203 12.240 1.00 34.31 206 GLY A CA 1
ATOM 1601 C C . GLY A 1 206 ? 6.035 -0.369 11.066 1.00 34.31 206 GLY A C 1
ATOM 1602 O O . GLY A 1 206 ? 7.207 -0.451 10.717 1.00 34.31 206 GLY A O 1
ATOM 1603 N N . LYS A 1 207 ? 5.171 0.437 10.438 1.00 42.84 207 LYS A N 1
ATOM 1604 C CA . LYS A 1 207 ? 5.568 1.426 9.413 1.00 42.84 207 LYS A CA 1
ATOM 1605 C C . LYS A 1 207 ? 6.319 2.617 10.036 1.00 42.84 207 LYS A C 1
ATOM 1607 O O . LYS A 1 207 ? 6.102 3.754 9.638 1.00 42.84 207 LYS A O 1
ATOM 1612 N N . ASN A 1 208 ? 7.217 2.369 10.985 1.00 39.06 208 ASN A N 1
ATOM 1613 C CA . ASN A 1 208 ? 8.150 3.370 11.487 1.00 39.06 208 ASN A CA 1
ATOM 1614 C C . ASN A 1 208 ? 9.409 3.330 10.623 1.00 39.06 208 ASN A C 1
ATOM 1616 O O . ASN A 1 208 ? 10.511 3.059 11.089 1.00 39.06 208 ASN A O 1
ATOM 1620 N N . HIS A 1 209 ? 9.241 3.584 9.324 1.00 43.53 209 HIS A N 1
ATOM 1621 C CA . HIS A 1 209 ? 10.374 4.049 8.547 1.00 43.53 209 HIS A CA 1
ATOM 1622 C C . HIS A 1 209 ? 10.619 5.478 9.011 1.00 43.53 209 HIS A C 1
ATOM 1624 O O . HIS A 1 209 ? 9.829 6.365 8.686 1.00 43.53 209 HIS A O 1
ATOM 1630 N N . LEU A 1 210 ? 11.695 5.698 9.771 1.00 41.00 210 LEU A N 1
ATOM 1631 C CA . LEU A 1 210 ? 12.331 7.010 9.812 1.00 41.00 210 LEU A CA 1
ATOM 1632 C C . LEU A 1 210 ? 12.414 7.469 8.355 1.00 41.00 210 LEU A C 1
ATOM 1634 O O . LEU A 1 210 ? 13.048 6.811 7.526 1.00 41.00 210 LEU A O 1
ATOM 1638 N N . LEU A 1 211 ? 11.653 8.509 8.018 1.00 44.38 211 LEU A N 1
ATOM 1639 C CA . LEU A 1 211 ? 11.592 9.075 6.679 1.00 44.38 211 LEU A CA 1
ATOM 1640 C C . LEU A 1 211 ? 12.925 9.778 6.419 1.00 44.38 211 LEU A C 1
ATOM 1642 O O . LEU A 1 211 ? 12.986 11.003 6.398 1.00 44.38 211 LEU A O 1
ATOM 1646 N N . SER A 1 212 ? 14.012 9.022 6.248 1.00 47.56 212 SER A N 1
ATOM 1647 C CA . SER A 1 212 ? 15.202 9.594 5.645 1.00 47.56 212 SER A CA 1
ATOM 1648 C C . SER A 1 212 ? 14.839 9.899 4.198 1.00 47.56 212 SER A C 1
ATOM 1650 O O . SER A 1 212 ? 14.466 9.015 3.418 1.00 47.56 212 SER A O 1
ATOM 1652 N N . LYS A 1 213 ? 14.838 11.193 3.866 1.00 57.19 213 LYS A N 1
ATOM 1653 C CA . LYS A 1 213 ? 14.722 11.652 2.486 1.00 57.19 213 LYS A CA 1
ATOM 1654 C C . LYS A 1 213 ? 15.914 11.050 1.742 1.00 57.19 213 LYS A C 1
ATOM 1656 O O . LYS A 1 213 ? 17.054 11.411 2.018 1.00 57.19 213 LYS A O 1
ATOM 1661 N N . ARG A 1 214 ? 15.662 10.087 0.856 1.00 64.94 214 ARG A N 1
ATOM 1662 C CA . ARG A 1 214 ? 16.689 9.550 -0.040 1.00 64.94 214 ARG A CA 1
ATOM 1663 C C . ARG A 1 214 ? 16.577 10.291 -1.355 1.00 64.94 214 ARG A C 1
ATOM 1665 O O . ARG A 1 214 ? 15.490 10.346 -1.923 1.00 64.94 214 ARG A O 1
ATOM 1672 N N . ARG A 1 215 ? 17.689 10.853 -1.817 1.00 67.69 215 ARG A N 1
ATOM 1673 C CA . ARG A 1 215 ? 17.784 11.371 -3.179 1.00 67.69 215 ARG A CA 1
ATOM 1674 C C . ARG A 1 215 ? 18.057 10.189 -4.098 1.00 67.69 215 ARG A C 1
ATOM 1676 O O . ARG A 1 215 ? 18.980 9.416 -3.846 1.00 67.69 215 ARG A O 1
ATOM 1683 N N . LEU A 1 216 ? 17.202 10.021 -5.097 1.00 77.06 216 LEU A N 1
ATOM 1684 C CA . LEU A 1 216 ? 17.446 9.120 -6.212 1.00 77.06 216 LEU A CA 1
ATOM 1685 C C . LEU A 1 216 ? 17.928 9.996 -7.363 1.00 77.06 216 LEU A C 1
ATOM 1687 O O . LEU A 1 216 ? 17.218 10.919 -7.754 1.00 77.06 216 LEU A O 1
ATOM 1691 N N . CYS A 1 217 ? 19.129 9.721 -7.855 1.00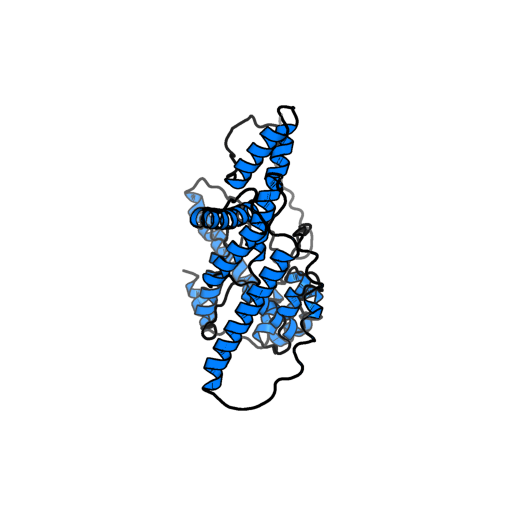 77.94 217 CYS A N 1
ATOM 1692 C CA . CYS A 1 217 ? 19.690 10.390 -9.020 1.00 77.94 217 CYS A CA 1
ATOM 1693 C C . CYS A 1 217 ? 19.749 9.373 -10.159 1.00 77.94 217 CYS A C 1
ATOM 1695 O O . CYS A 1 217 ? 20.169 8.232 -9.942 1.00 77.94 217 CYS A O 1
ATOM 1697 N N . ILE A 1 218 ? 19.298 9.784 -11.342 1.00 82.44 218 ILE A N 1
ATOM 1698 C CA . ILE A 1 218 ? 19.428 9.016 -12.580 1.00 82.44 218 ILE A CA 1
ATOM 1699 C C . ILE A 1 218 ? 20.374 9.822 -13.474 1.00 82.44 218 ILE A C 1
ATOM 1701 O O . ILE A 1 218 ? 20.010 10.944 -13.840 1.00 82.44 218 ILE A O 1
ATOM 1705 N N . PRO A 1 219 ? 21.570 9.301 -13.796 1.00 82.50 219 PRO A N 1
ATOM 1706 C CA . PRO A 1 219 ? 22.524 10.020 -14.635 1.00 82.50 219 PRO A CA 1
ATOM 1707 C C . PRO A 1 219 ? 21.927 10.253 -16.026 1.00 82.50 219 PRO A C 1
ATOM 1709 O O . PRO A 1 219 ? 21.201 9.385 -16.529 1.00 82.50 219 PRO A O 1
ATOM 1712 N N . ARG A 1 220 ? 22.230 11.398 -16.654 1.00 78.88 220 ARG A N 1
ATOM 1713 C CA . ARG A 1 220 ? 21.733 11.735 -18.002 1.00 78.88 220 ARG A CA 1
ATOM 1714 C C . ARG A 1 220 ? 22.114 10.672 -19.023 1.00 78.88 220 ARG A C 1
ATOM 1716 O O . ARG A 1 220 ? 21.308 10.285 -19.860 1.00 78.88 220 ARG A O 1
ATOM 1723 N N . GLU A 1 221 ? 23.297 10.092 -18.882 1.00 79.06 221 GLU A N 1
ATOM 1724 C CA . GLU A 1 221 ? 23.801 9.040 -19.760 1.00 79.06 221 GLU A CA 1
ATOM 1725 C C . GLU A 1 221 ? 23.088 7.703 -19.561 1.00 79.06 221 GLU A C 1
ATOM 1727 O O . GLU A 1 221 ? 23.168 6.847 -20.445 1.00 79.06 221 GLU A O 1
ATOM 1732 N N . GLY A 1 222 ? 22.467 7.500 -18.395 1.00 78.56 222 GLY A N 1
ATOM 1733 C CA . GLY A 1 222 ? 21.831 6.242 -18.025 1.00 78.56 222 GLY A CA 1
ATOM 1734 C C . GLY A 1 222 ? 20.471 6.050 -18.682 1.00 78.56 222 GLY A C 1
ATOM 1735 O O . GLY A 1 222 ? 20.135 4.923 -19.031 1.00 78.56 222 GLY A O 1
ATOM 1736 N N . VAL A 1 223 ? 19.711 7.137 -18.857 1.00 82.75 223 VAL A N 1
ATOM 1737 C CA . VAL A 1 223 ? 18.407 7.149 -19.537 1.00 82.75 223 VAL A CA 1
ATOM 1738 C C . VAL A 1 223 ? 18.238 8.505 -20.236 1.00 82.75 223 VAL A C 1
ATOM 1740 O O . VAL A 1 223 ? 17.558 9.390 -19.720 1.00 82.75 223 VAL A O 1
ATOM 1743 N N . ALA A 1 224 ? 18.899 8.701 -21.379 1.00 79.19 224 ALA A N 1
ATOM 1744 C CA . ALA A 1 224 ? 18.963 10.004 -22.055 1.00 79.19 224 ALA A CA 1
ATOM 1745 C C . ALA A 1 224 ? 17.572 10.539 -22.428 1.00 79.19 224 ALA A C 1
ATOM 1747 O O . ALA A 1 224 ? 17.252 11.690 -22.158 1.00 79.19 224 ALA A O 1
ATOM 1748 N N . GLU A 1 225 ? 16.707 9.664 -22.924 1.00 80.12 225 GLU A N 1
ATOM 1749 C CA . GLU A 1 225 ? 15.341 9.965 -23.343 1.00 80.12 225 GLU A CA 1
ATOM 1750 C C . GLU A 1 225 ? 14.461 10.437 -22.171 1.00 80.12 225 GLU A C 1
ATOM 1752 O O . GLU A 1 225 ? 13.536 11.222 -22.364 1.00 80.12 225 GLU A O 1
ATOM 1757 N N . LEU A 1 226 ? 14.758 10.018 -20.930 1.00 81.56 226 LEU A N 1
ATOM 1758 C CA . LEU A 1 226 ? 14.092 10.573 -19.746 1.00 81.56 226 LEU A CA 1
ATOM 1759 C C . LEU A 1 226 ? 14.482 12.038 -19.542 1.00 81.56 226 LEU A C 1
ATOM 1761 O O . LEU A 1 226 ? 13.631 12.845 -19.191 1.00 81.56 226 LEU A O 1
ATOM 1765 N N . HIS A 1 227 ? 15.752 12.382 -19.746 1.00 80.88 227 HIS A N 1
ATOM 1766 C CA . HIS A 1 227 ? 16.214 13.763 -19.625 1.00 80.88 227 HIS A CA 1
ATOM 1767 C C . HIS A 1 227 ? 15.698 14.626 -20.772 1.00 80.88 227 HIS A C 1
ATOM 1769 O O . HIS A 1 227 ? 15.275 15.739 -20.512 1.00 80.88 227 HIS A O 1
ATOM 1775 N N . GLU A 1 228 ? 15.613 14.101 -21.995 1.00 83.06 228 GLU A N 1
ATOM 1776 C CA . GLU A 1 228 ? 14.959 14.797 -23.114 1.00 83.06 228 GLU A CA 1
ATOM 1777 C C . GLU A 1 228 ? 13.475 15.072 -22.832 1.00 83.06 228 GLU A C 1
ATOM 1779 O O . GLU A 1 228 ? 12.983 16.165 -23.104 1.00 83.06 228 GLU A O 1
ATOM 1784 N N . LEU A 1 229 ? 12.761 14.106 -22.244 1.00 78.31 229 LEU A N 1
ATOM 1785 C CA . LEU A 1 229 ? 11.376 14.288 -21.803 1.00 78.31 229 LEU A CA 1
ATOM 1786 C C . LEU A 1 229 ? 11.247 15.336 -20.694 1.00 78.31 229 LEU A C 1
ATOM 1788 O O . LEU A 1 229 ? 10.274 16.086 -20.681 1.00 78.31 229 LEU A O 1
ATOM 1792 N N . LEU A 1 230 ? 12.197 15.377 -19.759 1.00 79.56 230 LEU A N 1
ATOM 1793 C CA . LEU A 1 230 ? 12.217 16.371 -18.686 1.00 79.56 230 LEU A CA 1
ATOM 1794 C C . LEU A 1 230 ? 12.543 17.763 -19.235 1.00 79.56 230 LEU A C 1
ATOM 1796 O O . LEU A 1 230 ? 11.834 18.701 -18.894 1.00 79.56 230 LEU A O 1
ATOM 1800 N N . ASP A 1 231 ? 13.519 17.874 -20.138 1.00 80.50 231 ASP A N 1
ATOM 1801 C CA . ASP A 1 231 ? 13.865 19.114 -20.839 1.00 80.50 231 ASP A CA 1
ATOM 1802 C C . ASP A 1 231 ? 12.655 19.627 -21.644 1.00 80.50 231 ASP A C 1
ATOM 1804 O O . ASP A 1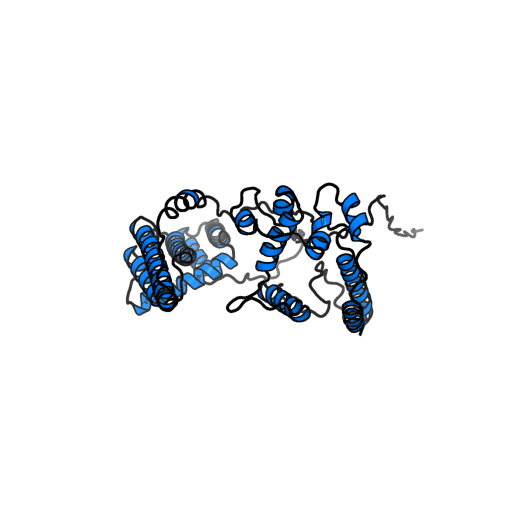 231 ? 12.324 20.808 -21.581 1.00 80.50 231 ASP A O 1
ATOM 1808 N N . LEU A 1 232 ? 11.948 18.739 -22.359 1.00 77.06 232 LEU A N 1
ATOM 1809 C CA . LEU A 1 232 ? 10.720 19.082 -23.084 1.00 77.06 232 LEU A CA 1
ATOM 1810 C C . LEU A 1 232 ? 9.618 19.540 -22.126 1.00 77.06 232 LEU A C 1
ATOM 1812 O O . LEU A 1 232 ? 8.976 20.553 -22.377 1.00 77.06 232 LEU A O 1
ATOM 1816 N N . TRP A 1 233 ? 9.410 18.828 -21.016 1.00 74.38 233 TRP A N 1
ATOM 1817 C CA . TRP A 1 233 ? 8.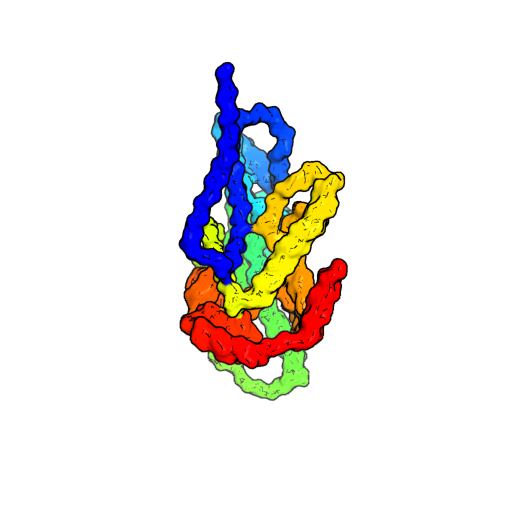429 19.222 -20.007 1.00 74.38 233 TRP A CA 1
ATOM 1818 C C . TRP A 1 233 ? 8.755 20.593 -19.401 1.00 74.38 233 TRP A C 1
ATOM 1820 O O . TRP A 1 233 ? 7.847 21.398 -19.209 1.00 74.38 233 TRP A O 1
ATOM 1830 N N . GLU A 1 234 ? 10.029 20.881 -19.123 1.00 76.06 234 GLU A N 1
ATOM 1831 C CA . GLU A 1 234 ? 10.476 22.185 -18.625 1.00 76.06 234 GLU A CA 1
ATOM 1832 C C . GLU A 1 234 ? 10.255 23.293 -19.660 1.00 76.06 234 GLU A C 1
ATOM 1834 O O . GLU A 1 234 ? 9.717 24.341 -19.308 1.00 76.06 234 GLU A O 1
ATOM 1839 N N . GLN A 1 235 ? 10.568 23.040 -20.934 1.00 75.06 235 GLN A N 1
ATOM 1840 C CA . GLN A 1 235 ? 10.310 23.972 -22.037 1.00 75.06 235 GLN A CA 1
ATOM 1841 C C . GLN A 1 235 ? 8.814 24.267 -22.197 1.00 75.06 235 GLN A C 1
ATOM 1843 O O . GLN A 1 235 ? 8.413 25.428 -22.170 1.00 75.06 235 GLN A O 1
ATOM 1848 N N . THR A 1 236 ? 7.971 23.233 -22.291 1.00 69.00 236 THR A N 1
ATOM 1849 C CA . THR A 1 236 ? 6.512 23.390 -22.422 1.00 69.00 236 THR A CA 1
ATOM 1850 C C . THR A 1 236 ? 5.919 24.103 -21.211 1.00 69.00 236 THR A C 1
ATOM 1852 O O . THR A 1 236 ? 5.045 24.957 -21.350 1.00 69.00 236 THR A O 1
ATOM 1855 N N . ARG A 1 237 ? 6.413 23.793 -20.006 1.00 67.31 237 ARG A N 1
ATOM 1856 C CA . ARG A 1 237 ? 5.999 24.493 -18.790 1.00 67.31 237 ARG A CA 1
ATOM 1857 C C . ARG A 1 237 ? 6.317 25.983 -18.876 1.00 67.31 237 ARG A C 1
ATOM 1859 O O . ARG A 1 237 ? 5.480 26.776 -18.459 1.00 67.31 237 ARG A O 1
ATOM 1866 N N . ASP A 1 238 ? 7.488 26.361 -19.373 1.00 65.56 238 ASP A N 1
ATOM 1867 C CA . ASP A 1 238 ? 7.925 27.756 -19.403 1.00 65.56 238 ASP A CA 1
ATOM 1868 C C . ASP A 1 238 ? 7.236 28.562 -20.534 1.00 65.56 238 ASP A C 1
ATOM 1870 O O . ASP A 1 238 ? 6.897 29.732 -20.326 1.00 65.56 238 ASP A O 1
ATOM 1874 N N . GLU A 1 239 ? 6.937 27.941 -21.684 1.00 63.06 239 GLU A N 1
ATOM 1875 C CA . GLU A 1 239 ? 6.247 28.577 -22.824 1.00 63.06 239 GLU A CA 1
ATOM 1876 C C . GLU A 1 239 ? 4.741 28.817 -22.576 1.00 63.06 239 GLU A C 1
ATOM 1878 O O . GLU A 1 239 ? 4.261 29.943 -22.750 1.00 63.06 239 GLU A O 1
ATOM 1883 N N . ASP A 1 240 ? 3.997 27.819 -22.081 1.00 55.09 240 ASP A N 1
ATOM 1884 C CA . ASP A 1 240 ? 2.560 27.961 -21.770 1.00 55.09 240 ASP A CA 1
ATOM 1885 C C . ASP A 1 240 ? 2.308 28.853 -20.540 1.00 55.09 240 ASP A C 1
ATOM 1887 O O . ASP A 1 240 ? 1.268 29.517 -20.413 1.00 55.09 240 ASP A O 1
ATOM 1891 N N . TRP A 1 241 ? 3.270 28.907 -19.612 1.00 57.00 241 TRP A N 1
ATOM 1892 C CA . TRP A 1 241 ? 3.167 29.716 -18.399 1.00 57.00 241 TRP A CA 1
ATOM 1893 C C . TRP A 1 241 ? 3.253 31.217 -18.682 1.00 57.00 241 TRP A C 1
ATOM 1895 O O . TRP A 1 241 ? 2.525 31.986 -18.051 1.00 57.00 241 TRP A O 1
ATOM 1905 N N . LEU A 1 242 ? 4.055 31.651 -19.661 1.00 47.53 242 LEU A N 1
ATOM 1906 C CA . LEU A 1 242 ? 4.134 33.065 -20.048 1.00 47.53 242 LEU A CA 1
ATOM 1907 C C . LEU A 1 242 ? 2.821 33.582 -20.657 1.00 47.53 242 LEU A C 1
ATOM 1909 O O . LEU A 1 242 ? 2.458 34.737 -20.421 1.00 47.53 242 LEU A O 1
ATOM 1913 N N . GLN A 1 243 ? 2.061 32.737 -21.363 1.00 52.34 243 GLN A N 1
ATOM 1914 C CA . GLN A 1 243 ? 0.744 33.123 -21.879 1.00 52.34 243 GLN A CA 1
ATOM 1915 C C . GLN A 1 243 ? -0.342 33.090 -20.793 1.00 52.34 243 GLN A C 1
ATOM 1917 O O . GLN A 1 243 ? -1.073 34.071 -20.636 1.00 52.34 243 GLN A O 1
ATOM 1922 N N . ALA A 1 244 ? -0.422 32.030 -19.979 1.00 51.88 244 ALA A N 1
ATOM 1923 C CA . ALA A 1 244 ? -1.472 31.882 -18.963 1.00 51.88 244 ALA A CA 1
ATOM 1924 C C . ALA A 1 244 ? -1.299 32.801 -17.730 1.00 51.88 244 ALA A C 1
ATOM 1926 O O . ALA A 1 244 ? -2.294 33.248 -17.144 1.00 51.88 244 ALA A O 1
ATOM 1927 N N . ALA A 1 245 ? -0.059 33.120 -17.334 1.00 47.84 245 ALA A N 1
ATOM 1928 C CA . ALA A 1 245 ? 0.232 34.007 -16.201 1.00 47.84 245 ALA A CA 1
ATOM 1929 C C . ALA A 1 245 ? -0.028 35.495 -16.504 1.00 47.84 245 ALA A C 1
ATOM 1931 O O . ALA A 1 245 ? -0.165 36.289 -15.574 1.00 47.84 245 ALA A O 1
ATOM 1932 N N . SER A 1 246 ? -0.154 35.881 -17.779 1.00 48.12 246 SER A N 1
ATOM 1933 C CA . SER A 1 246 ? -0.473 37.263 -18.171 1.00 48.12 246 SER A CA 1
ATOM 1934 C C . SER A 1 246 ? -1.917 37.679 -17.832 1.00 48.12 246 SER A C 1
ATOM 1936 O O . SER A 1 246 ? -2.199 38.862 -17.651 1.00 48.12 246 SER A O 1
ATOM 1938 N N . THR A 1 247 ? -2.826 36.712 -17.669 1.00 51.00 247 THR A N 1
ATOM 1939 C CA . THR A 1 247 ? -4.268 36.936 -17.431 1.00 51.00 247 THR A CA 1
ATOM 1940 C C . THR A 1 247 ? -4.757 36.578 -16.024 1.00 51.00 247 THR A C 1
ATOM 1942 O O . THR A 1 247 ? -5.932 36.759 -15.714 1.00 51.00 247 THR A O 1
ATOM 1945 N N . SER A 1 248 ? -3.890 36.067 -15.148 1.00 45.41 248 SER A N 1
ATOM 1946 C CA . SER A 1 248 ? -4.286 35.516 -13.849 1.00 45.41 248 SER A CA 1
ATOM 1947 C C . SER A 1 248 ? -3.275 35.895 -12.770 1.00 45.41 248 SER A C 1
ATOM 1949 O O . SER A 1 248 ? -2.118 35.491 -12.817 1.00 45.41 248 SER A O 1
ATOM 1951 N N . THR A 1 249 ? -3.719 36.621 -11.742 1.00 42.72 249 THR A N 1
ATOM 1952 C CA . THR A 1 249 ? -2.947 36.997 -10.538 1.00 42.72 249 THR A CA 1
ATOM 1953 C C . THR A 1 249 ? -2.465 35.808 -9.691 1.00 42.72 249 THR A C 1
ATOM 1955 O O . THR A 1 249 ? -1.852 36.004 -8.640 1.00 42.72 249 THR A O 1
ATOM 1958 N N . ALA A 1 250 ? -2.683 34.566 -10.130 1.00 41.94 250 ALA A N 1
ATOM 1959 C CA . ALA A 1 250 ? -2.141 33.371 -9.499 1.00 41.94 250 ALA A CA 1
ATOM 1960 C C . ALA A 1 250 ? -0.655 33.194 -9.850 1.00 41.94 250 ALA A C 1
ATOM 1962 O O . ALA A 1 250 ? -0.264 32.325 -10.630 1.00 41.94 250 ALA A O 1
ATOM 1963 N N . ARG A 1 251 ? 0.187 34.028 -9.237 1.00 42.06 251 ARG A N 1
ATOM 1964 C CA . ARG A 1 251 ? 1.640 33.852 -9.219 1.00 42.06 251 ARG A CA 1
ATOM 1965 C C . ARG A 1 251 ? 1.978 32.431 -8.742 1.00 42.06 251 ARG A C 1
ATOM 1967 O O . ARG A 1 251 ? 1.480 31.997 -7.704 1.00 42.06 251 ARG A O 1
ATOM 1974 N N . ALA A 1 252 ? 2.803 31.746 -9.536 1.00 43.59 252 ALA A N 1
ATOM 1975 C CA . ALA A 1 252 ? 3.517 30.491 -9.291 1.00 43.59 252 ALA A CA 1
ATOM 1976 C C . ALA A 1 252 ? 3.367 29.900 -7.876 1.00 43.59 252 ALA A C 1
ATOM 1978 O O . ALA A 1 252 ? 4.195 30.114 -6.993 1.00 43.59 252 ALA A O 1
ATOM 1979 N N . ALA A 1 253 ? 2.326 29.094 -7.671 1.00 41.50 253 ALA A N 1
ATOM 1980 C CA . ALA A 1 253 ? 2.345 28.133 -6.582 1.00 41.50 253 ALA A CA 1
ATOM 1981 C C . ALA A 1 253 ? 3.193 26.941 -7.037 1.00 41.50 253 ALA A C 1
ATOM 1983 O O . ALA A 1 253 ? 2.681 26.048 -7.706 1.00 41.50 253 ALA A O 1
ATOM 1984 N N . ASP A 1 254 ? 4.485 26.999 -6.715 1.00 48.19 254 ASP A N 1
ATOM 1985 C CA . ASP A 1 254 ? 5.353 25.877 -6.339 1.00 48.19 254 ASP A CA 1
ATOM 1986 C C . ASP A 1 254 ? 4.756 24.480 -6.612 1.00 48.19 254 ASP A C 1
ATOM 1988 O O . ASP A 1 254 ? 4.178 23.822 -5.741 1.00 48.19 254 ASP A O 1
ATOM 1992 N N . THR A 1 255 ? 4.827 24.034 -7.866 1.00 47.78 255 THR A N 1
ATOM 1993 C CA . THR A 1 255 ? 4.473 22.662 -8.242 1.00 47.78 255 THR A CA 1
ATOM 1994 C C . THR A 1 255 ? 5.750 21.930 -8.616 1.00 47.78 255 THR A C 1
ATOM 1996 O O . THR A 1 255 ? 6.022 21.658 -9.778 1.00 47.78 255 THR A O 1
ATOM 1999 N N . ALA A 1 256 ? 6.531 21.578 -7.593 1.00 53.38 256 ALA A N 1
ATOM 2000 C CA . ALA A 1 256 ? 7.733 20.740 -7.661 1.00 53.38 256 ALA A CA 1
ATOM 2001 C C . ALA A 1 256 ? 7.459 19.277 -8.102 1.00 53.38 256 ALA A C 1
ATOM 2003 O O . ALA A 1 256 ? 8.033 18.328 -7.570 1.00 53.38 256 ALA A O 1
ATOM 2004 N N . SER A 1 257 ? 6.513 19.045 -9.014 1.00 63.72 257 SER A N 1
ATOM 2005 C CA . SER A 1 257 ? 6.058 17.713 -9.408 1.00 63.72 257 SER A CA 1
ATOM 2006 C C . SER A 1 257 ? 5.921 17.577 -10.916 1.00 63.72 257 SER A C 1
ATOM 2008 O O . SER A 1 257 ? 4.942 18.033 -11.494 1.00 63.72 257 SER A O 1
ATOM 2010 N N . TYR A 1 258 ? 6.856 16.829 -11.505 1.00 67.94 258 TYR A N 1
ATOM 2011 C CA . TYR A 1 258 ? 6.910 16.457 -12.926 1.00 67.94 258 TYR A CA 1
ATOM 2012 C C . TYR A 1 258 ? 5.719 15.617 -13.426 1.00 67.94 258 TYR A C 1
ATOM 2014 O O . TYR A 1 258 ? 5.631 15.315 -14.607 1.00 67.94 258 TYR A O 1
ATOM 2022 N N . TRP A 1 259 ? 4.798 15.203 -12.548 1.00 70.56 259 TRP A N 1
ATOM 2023 C CA . TRP A 1 259 ? 3.599 14.447 -12.938 1.00 70.56 259 TRP A CA 1
ATOM 2024 C C . TRP A 1 259 ? 2.382 15.335 -13.224 1.00 70.56 259 TRP A C 1
ATOM 2026 O O . TRP A 1 259 ? 1.321 14.813 -13.551 1.00 70.56 259 TRP A O 1
ATOM 2036 N N . ARG A 1 260 ? 2.488 16.655 -13.054 1.00 69.38 260 ARG A N 1
ATOM 2037 C CA . ARG A 1 260 ? 1.380 17.581 -13.303 1.00 69.38 260 ARG A CA 1
ATOM 2038 C C . ARG A 1 260 ? 1.679 18.497 -14.463 1.00 69.38 260 ARG A C 1
ATOM 2040 O O . ARG A 1 260 ? 2.790 19.009 -14.570 1.00 69.38 260 ARG A O 1
ATOM 2047 N N . LEU A 1 261 ? 0.640 18.783 -15.232 1.00 66.12 261 LEU A N 1
ATOM 2048 C CA . LEU A 1 261 ? 0.623 19.936 -16.113 1.00 66.12 261 LEU A CA 1
ATOM 2049 C C . LEU A 1 261 ? 0.107 21.172 -15.359 1.00 66.12 261 LEU A C 1
ATOM 2051 O O . LEU A 1 261 ? -0.660 21.040 -14.399 1.00 66.12 261 LEU A O 1
ATOM 2055 N N . PRO A 1 262 ? 0.481 22.390 -15.782 1.00 60.97 262 PRO A N 1
ATOM 2056 C CA . PRO A 1 262 ? 0.022 23.626 -15.143 1.00 60.97 262 PRO A CA 1
ATOM 2057 C C . PRO A 1 262 ? -1.508 23.782 -15.085 1.00 60.97 262 PRO A C 1
ATOM 2059 O O . PRO A 1 262 ? -2.035 24.396 -14.156 1.00 60.97 262 PRO A O 1
ATOM 2062 N N . CYS A 1 263 ? -2.233 23.206 -16.048 1.00 63.06 263 CYS A N 1
ATOM 2063 C CA . CYS A 1 263 ? -3.696 23.235 -16.112 1.00 63.06 263 CYS A CA 1
ATOM 2064 C C . CYS A 1 263 ? -4.379 22.199 -15.198 1.00 63.06 263 CYS A C 1
ATOM 2066 O O . CYS A 1 263 ? -5.597 22.263 -14.982 1.00 63.06 263 CYS A O 1
ATOM 2068 N N . ASP A 1 264 ? -3.618 21.269 -14.610 1.00 67.00 264 ASP A N 1
ATOM 2069 C CA . ASP A 1 264 ? -4.169 20.274 -13.705 1.00 67.00 264 ASP A CA 1
ATOM 2070 C C . ASP A 1 264 ? -4.640 20.928 -12.407 1.00 67.00 264 ASP A C 1
ATOM 2072 O O . ASP A 1 264 ? -3.899 21.569 -11.656 1.00 67.00 264 ASP A O 1
ATOM 2076 N N . LYS A 1 265 ? -5.913 20.699 -12.072 1.00 67.94 265 LYS A N 1
ATOM 2077 C CA . LYS A 1 265 ? -6.455 21.093 -10.765 1.00 67.94 265 LYS A CA 1
ATOM 2078 C C . LYS A 1 265 ? -5.602 20.467 -9.657 1.00 67.94 265 LYS A C 1
ATOM 2080 O O . LYS A 1 265 ? -5.134 19.340 -9.803 1.00 67.94 265 LYS A O 1
ATOM 2085 N N . LYS A 1 266 ? -5.488 21.141 -8.500 1.00 62.75 266 LYS A N 1
ATOM 2086 C CA . LYS A 1 266 ? -4.759 20.680 -7.293 1.00 62.75 266 LYS A CA 1
ATOM 2087 C C . LYS A 1 266 ? -5.357 19.402 -6.650 1.00 62.75 266 LYS A C 1
ATOM 2089 O O . LYS A 1 266 ? -5.648 19.371 -5.459 1.00 62.75 266 LYS A O 1
ATOM 2094 N N . LYS A 1 267 ? -5.544 18.320 -7.406 1.00 64.75 267 LYS A N 1
ATOM 2095 C CA . LYS A 1 267 ? -6.002 17.004 -6.945 1.00 64.75 267 LYS A CA 1
ATOM 2096 C C . LYS A 1 267 ? -4.807 16.132 -6.580 1.00 64.75 267 LYS A C 1
ATOM 2098 O O . LYS A 1 267 ? -3.876 16.020 -7.364 1.00 64.75 267 LYS A O 1
ATOM 2103 N N . GLN A 1 268 ? -4.809 15.525 -5.397 1.00 69.69 268 GLN A N 1
ATOM 2104 C CA . GLN A 1 268 ? -3.761 14.572 -5.008 1.00 69.69 268 GLN A CA 1
ATOM 2105 C C . GLN A 1 268 ? -3.624 13.460 -6.060 1.00 69.69 268 GLN A C 1
ATOM 2107 O O . GLN A 1 268 ? -4.653 12.928 -6.472 1.00 69.69 268 GLN A O 1
ATOM 2112 N N . PHE A 1 269 ? -2.390 13.112 -6.444 1.00 71.88 269 PHE A N 1
ATOM 2113 C CA . PHE A 1 269 ? -2.109 11.964 -7.310 1.00 71.88 269 PHE A CA 1
ATOM 2114 C C . PHE A 1 269 ? -2.572 10.684 -6.619 1.00 71.88 269 PHE A C 1
ATOM 2116 O O . PHE A 1 269 ? -2.145 10.373 -5.500 1.00 71.88 269 PHE A O 1
ATOM 2123 N N . LYS A 1 270 ? -3.487 9.959 -7.253 1.00 79.25 270 LYS A N 1
ATOM 2124 C CA . LYS A 1 270 ? -4.067 8.729 -6.721 1.00 79.25 270 LYS A CA 1
ATOM 2125 C C . LYS A 1 270 ? -3.394 7.520 -7.346 1.00 79.25 270 LYS A C 1
ATOM 2127 O O . LYS A 1 270 ? -2.876 7.544 -8.453 1.00 79.25 270 LYS A O 1
ATOM 2132 N N . THR A 1 271 ? -3.490 6.392 -6.649 1.00 76.94 271 THR A N 1
ATOM 2133 C CA . THR A 1 271 ? -3.065 5.098 -7.200 1.00 76.94 271 THR A CA 1
ATOM 2134 C C . THR A 1 271 ? -3.850 4.710 -8.458 1.00 76.94 271 THR A C 1
ATOM 2136 O O . THR A 1 271 ? -3.311 3.993 -9.291 1.00 76.94 271 THR A O 1
ATOM 2139 N N . ALA A 1 272 ? -5.099 5.172 -8.593 1.00 81.38 272 ALA A N 1
ATOM 2140 C CA . ALA A 1 272 ? -5.891 4.980 -9.807 1.00 81.38 272 ALA A CA 1
ATOM 2141 C C . ALA A 1 272 ? -5.227 5.669 -11.009 1.00 81.38 272 ALA A C 1
ATOM 2143 O O . ALA A 1 272 ? -4.941 4.987 -11.981 1.00 81.38 272 ALA A O 1
ATOM 2144 N N . ASP A 1 273 ? -4.840 6.940 -10.864 1.00 84.75 273 ASP A N 1
ATOM 2145 C CA . ASP A 1 273 ? -4.165 7.713 -11.915 1.00 84.75 273 ASP A CA 1
ATOM 2146 C C . ASP A 1 273 ? -2.898 6.993 -12.421 1.00 84.75 273 ASP A C 1
ATOM 2148 O O . ASP A 1 273 ? -2.696 6.829 -13.619 1.00 84.75 273 ASP A O 1
ATOM 2152 N N . ALA A 1 274 ? -2.083 6.449 -11.508 1.00 84.81 274 ALA A N 1
ATOM 2153 C CA . ALA A 1 274 ? -0.901 5.665 -11.879 1.00 84.81 274 ALA A CA 1
ATOM 2154 C C . ALA A 1 274 ? -1.238 4.370 -12.645 1.00 84.81 274 ALA A C 1
ATOM 2156 O O . ALA A 1 274 ? -0.486 3.958 -13.532 1.00 84.81 274 ALA A O 1
ATOM 2157 N N . ASN A 1 275 ? -2.335 3.693 -12.287 1.00 86.62 275 ASN A N 1
ATOM 2158 C CA . ASN A 1 275 ? -2.789 2.502 -13.006 1.00 86.62 275 ASN A CA 1
ATOM 2159 C C . ASN A 1 275 ? -3.307 2.867 -14.399 1.00 86.62 275 ASN A C 1
ATOM 2161 O O . ASN A 1 275 ? -2.971 2.163 -15.346 1.00 86.62 275 ASN A O 1
ATOM 2165 N N . ASP A 1 276 ? -4.057 3.962 -14.520 1.00 87.25 276 ASP A N 1
ATOM 2166 C CA . ASP A 1 276 ? -4.597 4.446 -15.792 1.00 87.25 276 ASP A CA 1
ATOM 2167 C C . ASP A 1 276 ? -3.459 4.842 -16.740 1.00 87.25 276 ASP A C 1
ATOM 2169 O O . ASP A 1 276 ? -3.441 4.427 -17.895 1.00 87.25 276 ASP A O 1
ATOM 2173 N N . TRP A 1 277 ? -2.439 5.541 -16.231 1.00 87.25 277 TRP A N 1
ATOM 2174 C CA . TRP A 1 277 ? -1.223 5.854 -16.988 1.00 87.25 277 TRP A CA 1
ATOM 2175 C C . TRP A 1 277 ? -0.476 4.599 -17.433 1.00 87.25 277 TRP A C 1
ATOM 2177 O O . TRP A 1 277 ? -0.053 4.504 -18.581 1.00 87.25 277 TRP A O 1
ATOM 2187 N N . THR A 1 278 ? -0.344 3.613 -16.541 1.00 88.38 278 THR A N 1
ATOM 2188 C CA . THR A 1 278 ? 0.291 2.332 -16.880 1.00 88.38 278 THR A CA 1
ATOM 2189 C C . THR A 1 278 ? -0.490 1.615 -17.983 1.00 88.38 278 THR A C 1
ATOM 2191 O O . THR A 1 278 ? 0.113 1.119 -18.928 1.00 88.38 278 THR A O 1
ATOM 2194 N N . ALA A 1 279 ? -1.820 1.570 -17.889 1.00 87.62 279 ALA A N 1
ATOM 2195 C CA . ALA A 1 279 ? -2.669 0.943 -18.897 1.00 87.62 279 ALA A CA 1
ATOM 2196 C C . ALA A 1 279 ? -2.579 1.668 -20.248 1.00 87.62 279 ALA A C 1
ATOM 2198 O O . ALA A 1 279 ? -2.437 1.012 -21.275 1.00 87.62 279 ALA A O 1
ATOM 2199 N N . CYS A 1 280 ? -2.592 3.004 -20.236 1.00 88.00 280 CYS A N 1
ATOM 2200 C CA . CYS A 1 280 ? -2.437 3.831 -21.430 1.00 88.00 280 CYS A CA 1
ATOM 2201 C C . CYS A 1 280 ? -1.089 3.571 -22.123 1.00 88.00 280 CYS A C 1
ATOM 2203 O O . CYS A 1 280 ? -1.055 3.203 -23.296 1.00 88.00 280 CYS A O 1
ATOM 2205 N N . ALA A 1 281 ? 0.019 3.654 -21.378 1.00 86.88 281 ALA A N 1
ATOM 2206 C CA . ALA A 1 281 ? 1.359 3.412 -21.910 1.00 86.88 281 ALA A CA 1
ATOM 2207 C C . ALA A 1 281 ? 1.509 1.999 -22.498 1.00 86.88 281 ALA A C 1
ATOM 2209 O O . ALA A 1 281 ? 2.091 1.831 -23.567 1.00 86.88 281 ALA A O 1
ATOM 2210 N N . LEU A 1 282 ? 0.952 0.983 -21.830 1.00 87.25 282 LEU A N 1
ATOM 2211 C CA . LEU A 1 282 ? 0.965 -0.395 -22.327 1.00 87.25 282 LEU A CA 1
ATOM 2212 C C . LEU A 1 282 ? 0.113 -0.565 -23.589 1.00 87.25 282 LEU A C 1
ATOM 2214 O O . LEU A 1 282 ? 0.529 -1.277 -24.500 1.00 87.25 282 LEU A O 1
ATOM 2218 N N . GLY A 1 283 ? -1.023 0.132 -23.675 1.00 88.25 283 GLY A N 1
ATOM 2219 C CA . GLY A 1 283 ? -1.850 0.182 -24.879 1.00 88.25 283 GLY A CA 1
ATOM 2220 C C . GLY A 1 283 ? -1.096 0.744 -26.085 1.00 88.25 283 GLY A C 1
ATOM 2221 O O . GLY A 1 283 ? -1.140 0.142 -27.155 1.00 88.25 283 GLY A O 1
ATOM 2222 N N . HIS A 1 284 ? -0.334 1.827 -25.902 1.00 86.25 284 HIS A N 1
ATOM 2223 C CA . HIS A 1 284 ? 0.467 2.433 -26.974 1.00 86.25 284 HIS A CA 1
ATOM 2224 C C . HIS A 1 284 ? 1.565 1.512 -27.516 1.00 86.25 284 HIS A C 1
ATOM 2226 O O . HIS A 1 284 ? 1.836 1.523 -28.712 1.00 86.25 284 HIS A O 1
ATOM 2232 N N . VAL A 1 285 ? 2.170 0.678 -26.667 1.00 85.56 285 VAL A N 1
ATOM 2233 C CA . VAL A 1 285 ? 3.184 -0.299 -27.104 1.00 85.56 285 VAL A CA 1
ATOM 2234 C C . VAL A 1 285 ? 2.586 -1.652 -27.512 1.00 85.56 285 VAL A C 1
ATOM 2236 O O . VAL A 1 285 ? 3.327 -2.612 -27.715 1.00 85.56 285 VAL A O 1
ATOM 2239 N N . GLY A 1 286 ? 1.255 -1.761 -27.597 1.00 89.25 286 GLY A N 1
ATOM 2240 C CA . GLY A 1 286 ? 0.562 -3.003 -27.952 1.00 89.25 286 GLY A CA 1
ATOM 2241 C C . GLY A 1 286 ? 0.745 -4.133 -26.932 1.00 89.25 286 GLY A C 1
ATOM 2242 O O . GLY A 1 286 ? 0.597 -5.306 -27.272 1.00 89.25 286 GLY A O 1
ATOM 2243 N N . CYS A 1 287 ? 1.093 -3.811 -25.683 1.00 87.75 287 CYS A N 1
ATOM 2244 C CA . CYS A 1 287 ? 1.294 -4.797 -24.630 1.00 87.75 287 CYS A CA 1
ATOM 2245 C C . CYS A 1 287 ? -0.033 -5.097 -23.927 1.00 87.75 287 CYS A C 1
ATOM 2247 O O . CYS A 1 287 ? -0.589 -4.264 -23.208 1.00 87.75 287 CYS A O 1
ATOM 2249 N N . VAL A 1 288 ? -0.527 -6.320 -24.112 1.00 85.56 288 VAL A N 1
ATOM 2250 C CA . VAL A 1 288 ? -1.777 -6.804 -23.517 1.00 85.56 288 VAL A CA 1
ATOM 2251 C C . VAL A 1 288 ? -1.445 -7.767 -22.375 1.00 85.56 288 VAL A C 1
ATOM 2253 O O . VAL A 1 288 ? -0.532 -8.586 -22.520 1.00 85.56 288 VAL A O 1
ATOM 2256 N N . PRO A 1 289 ? -2.128 -7.686 -21.217 1.00 84.94 289 PRO A N 1
ATOM 2257 C CA . PRO A 1 289 ? -1.943 -8.685 -20.174 1.00 84.94 289 PRO A CA 1
ATOM 2258 C C . PRO A 1 289 ? -2.378 -10.076 -20.665 1.00 84.94 289 PRO A C 1
ATOM 2260 O O . PRO A 1 289 ? -3.272 -10.172 -21.505 1.00 84.94 289 PRO A O 1
ATOM 2263 N N . PRO A 1 290 ? -1.793 -11.160 -20.122 1.00 84.69 290 PRO A N 1
ATOM 2264 C CA . PRO A 1 290 ? -2.281 -12.510 -20.387 1.00 84.69 290 PRO A CA 1
ATOM 2265 C C . PRO A 1 290 ? -3.755 -12.640 -19.986 1.00 84.69 290 PRO A C 1
ATOM 2267 O O . PRO A 1 290 ? -4.243 -11.873 -19.152 1.00 84.69 290 PRO A O 1
ATOM 2270 N N . GLU A 1 291 ? -4.454 -13.615 -20.565 1.00 85.12 291 GLU A N 1
ATOM 2271 C CA . GLU A 1 291 ? -5.880 -13.840 -20.321 1.00 85.12 291 GLU A CA 1
ATOM 2272 C C . GLU A 1 291 ? -6.193 -13.940 -18.814 1.00 85.12 291 GLU A C 1
ATOM 2274 O O . GLU A 1 291 ? -5.466 -14.567 -18.042 1.00 85.12 291 GLU A O 1
ATOM 2279 N N . GLY A 1 292 ? -7.232 -13.224 -18.368 1.00 83.56 292 GLY A N 1
ATOM 2280 C CA . GLY A 1 292 ? -7.585 -13.091 -16.945 1.00 83.56 292 GLY A CA 1
ATOM 2281 C C . GLY A 1 292 ? -6.628 -12.224 -16.104 1.00 83.56 292 GLY A C 1
ATOM 2282 O O . GLY A 1 292 ? -6.815 -12.077 -14.894 1.00 83.56 292 GLY A O 1
ATOM 2283 N N . GLY A 1 293 ? -5.595 -11.641 -16.715 1.00 82.94 293 GLY A N 1
ATOM 2284 C CA . GLY A 1 293 ? -4.600 -10.794 -16.071 1.00 82.94 293 GLY A CA 1
ATOM 2285 C C . GLY A 1 293 ? -4.892 -9.294 -16.172 1.00 82.94 293 GLY A C 1
ATOM 2286 O O . GLY A 1 293 ? -5.581 -8.811 -17.063 1.00 82.94 293 GLY A O 1
ATOM 2287 N N . HIS A 1 294 ? -4.278 -8.525 -15.268 1.00 84.12 294 HIS A N 1
ATOM 2288 C CA . HIS A 1 294 ? -4.259 -7.060 -15.327 1.00 84.12 294 HIS A CA 1
ATOM 2289 C C . HIS A 1 294 ? -2.868 -6.530 -14.994 1.00 84.12 294 HIS A C 1
ATOM 2291 O O . HIS A 1 294 ? -2.264 -6.954 -13.997 1.00 84.12 294 HIS A O 1
ATOM 2297 N N . TYR A 1 295 ? -2.388 -5.562 -15.773 1.00 85.31 295 TYR A N 1
ATOM 2298 C CA . TYR A 1 295 ? -1.226 -4.763 -15.410 1.00 85.31 295 TYR A CA 1
ATOM 2299 C C . TYR A 1 295 ? -1.635 -3.616 -14.487 1.00 85.31 295 TYR A C 1
ATOM 2301 O O . TYR A 1 295 ? -2.641 -2.952 -14.696 1.00 85.31 295 TYR A O 1
ATOM 2309 N N . THR A 1 296 ? -0.866 -3.415 -13.421 1.00 87.50 296 THR A N 1
ATOM 2310 C CA . THR A 1 296 ? -1.067 -2.312 -12.476 1.00 87.50 296 THR A CA 1
ATOM 2311 C C . THR A 1 296 ? 0.251 -1.581 -12.293 1.00 87.50 296 THR A C 1
ATOM 2313 O O . THR A 1 296 ? 1.319 -2.173 -12.478 1.00 87.50 296 THR A O 1
ATOM 2316 N N . ALA A 1 297 ? 0.201 -0.338 -11.822 1.00 83.12 297 ALA A N 1
ATOM 2317 C CA . ALA A 1 297 ? 1.393 0.422 -11.456 1.00 83.12 297 ALA A CA 1
ATOM 2318 C C . ALA A 1 297 ? 2.238 -0.293 -10.384 1.00 83.12 297 ALA A C 1
ATOM 2320 O O . ALA A 1 297 ? 3.426 -0.042 -10.231 1.00 83.12 297 ALA A O 1
ATOM 2321 N N . HIS A 1 298 ? 1.657 -1.223 -9.619 1.00 84.50 298 HIS A N 1
ATOM 2322 C CA . HIS A 1 298 ? 2.438 -2.044 -8.698 1.00 84.50 298 HIS A CA 1
ATOM 2323 C C . HIS A 1 298 ? 3.221 -3.162 -9.405 1.00 84.50 298 HIS A C 1
ATOM 2325 O O . HIS A 1 298 ? 4.291 -3.556 -8.937 1.00 84.50 298 HIS A O 1
ATOM 2331 N N . ARG A 1 299 ? 2.719 -3.677 -10.534 1.00 85.19 299 ARG A N 1
ATOM 2332 C CA . ARG A 1 299 ? 3.419 -4.703 -11.319 1.00 85.19 299 ARG A CA 1
ATOM 2333 C C . ARG A 1 299 ? 4.657 -4.158 -12.016 1.00 85.19 299 ARG A C 1
ATOM 2335 O O . ARG A 1 299 ? 5.619 -4.911 -12.124 1.00 85.19 299 ARG A O 1
ATOM 2342 N N . THR A 1 300 ? 4.687 -2.880 -12.396 1.00 84.62 300 THR A N 1
ATOM 2343 C CA . THR A 1 300 ? 5.904 -2.252 -12.946 1.00 84.62 300 THR A CA 1
ATOM 2344 C C . THR A 1 300 ? 7.049 -2.296 -11.936 1.00 84.62 300 THR A C 1
ATOM 2346 O O . THR A 1 300 ? 8.184 -2.573 -12.305 1.00 84.62 300 THR A O 1
ATOM 2349 N N . ARG A 1 301 ? 6.756 -2.169 -10.634 1.00 87.38 301 ARG A N 1
ATOM 2350 C CA . ARG A 1 301 ? 7.753 -2.341 -9.566 1.00 87.38 301 ARG A CA 1
ATOM 2351 C C . ARG A 1 301 ? 8.278 -3.777 -9.468 1.00 87.38 301 ARG A C 1
ATOM 2353 O O . ARG A 1 301 ? 9.478 -3.960 -9.272 1.00 87.38 301 ARG A O 1
ATOM 2360 N N . LYS A 1 302 ? 7.412 -4.790 -9.614 1.00 87.88 302 LYS A N 1
ATOM 2361 C CA . LYS A 1 302 ? 7.844 -6.200 -9.678 1.00 87.88 302 LYS A CA 1
ATOM 2362 C C . LYS A 1 302 ? 8.710 -6.442 -10.918 1.00 87.88 302 LYS A C 1
ATOM 2364 O O . LYS A 1 302 ? 9.814 -6.956 -10.782 1.00 87.88 302 LYS A O 1
ATOM 2369 N N . GLY A 1 303 ? 8.247 -5.994 -12.086 1.00 89.06 303 GLY A N 1
ATOM 2370 C CA . GLY A 1 303 ? 8.975 -6.092 -13.352 1.00 89.06 303 GLY A CA 1
ATOM 2371 C C . GLY A 1 303 ? 10.352 -5.440 -13.274 1.00 89.06 303 GLY A C 1
ATOM 2372 O O . GLY A 1 303 ? 11.347 -6.108 -13.507 1.00 89.06 303 GLY A O 1
ATOM 2373 N N . ALA A 1 304 ? 10.440 -4.189 -12.817 1.00 91.06 304 ALA A N 1
ATOM 2374 C CA . ALA A 1 304 ? 11.711 -3.482 -12.655 1.00 91.06 304 ALA A CA 1
ATOM 2375 C C . ALA A 1 304 ? 12.699 -4.218 -11.734 1.00 91.06 304 ALA A C 1
ATOM 2377 O O . ALA A 1 304 ? 13.905 -4.214 -11.970 1.00 91.06 304 ALA A O 1
ATOM 2378 N N . THR A 1 305 ? 12.195 -4.888 -10.695 1.00 93.19 305 THR A N 1
ATOM 2379 C CA . THR A 1 305 ? 13.021 -5.695 -9.785 1.00 93.19 305 THR A CA 1
ATOM 2380 C C . THR A 1 305 ? 13.593 -6.921 -10.495 1.00 93.19 305 THR A C 1
ATOM 2382 O O . THR A 1 305 ? 14.790 -7.177 -10.399 1.00 93.19 305 THR A O 1
ATOM 2385 N N . ALA A 1 306 ? 12.756 -7.657 -11.229 1.00 93.38 306 ALA A N 1
ATOM 2386 C CA . ALA A 1 306 ? 13.193 -8.818 -12.000 1.00 93.38 306 ALA A CA 1
ATOM 2387 C C . ALA A 1 306 ? 14.165 -8.416 -13.124 1.00 93.38 306 ALA A C 1
ATOM 2389 O O . ALA A 1 306 ? 15.254 -8.977 -13.211 1.00 93.38 306 ALA A O 1
ATOM 2390 N N . CYS A 1 307 ? 13.826 -7.389 -13.911 1.00 93.62 307 CYS A N 1
ATOM 2391 C CA . CYS A 1 307 ? 14.645 -6.900 -15.022 1.00 93.62 307 CYS A CA 1
ATOM 2392 C C . CYS A 1 307 ? 16.002 -6.353 -14.560 1.00 93.62 307 CYS A C 1
ATOM 2394 O O . CYS A 1 307 ? 17.033 -6.648 -15.152 1.00 93.62 307 CYS A O 1
ATOM 2396 N N . SER A 1 308 ? 16.047 -5.571 -13.477 1.00 94.44 308 SER A N 1
ATOM 2397 C CA . SER A 1 308 ? 17.333 -5.092 -12.949 1.00 94.44 308 SER A CA 1
ATOM 2398 C C . SER A 1 308 ? 18.215 -6.251 -12.471 1.00 94.44 308 SER A C 1
ATOM 2400 O O . SER A 1 308 ? 19.423 -6.252 -12.713 1.00 94.44 308 SER A O 1
ATOM 2402 N N . ARG A 1 309 ? 17.631 -7.283 -11.848 1.00 95.00 309 ARG A N 1
ATOM 2403 C CA . ARG A 1 309 ? 18.385 -8.477 -11.448 1.00 95.00 309 ARG A CA 1
ATOM 2404 C C . ARG A 1 309 ? 18.882 -9.299 -12.629 1.00 95.00 309 ARG A C 1
ATOM 2406 O O . ARG A 1 309 ? 20.026 -9.745 -12.554 1.00 95.00 309 ARG A O 1
ATOM 2413 N N . SER A 1 310 ? 18.093 -9.461 -13.691 1.00 94.75 310 SER A N 1
ATOM 2414 C CA . SER A 1 310 ? 18.525 -10.201 -14.885 1.00 94.75 310 SER A CA 1
ATOM 2415 C C . SER A 1 310 ? 19.694 -9.514 -15.597 1.00 94.75 310 SER A C 1
ATOM 2417 O O . SER A 1 310 ? 20.589 -10.188 -16.093 1.00 94.75 310 SER A O 1
ATOM 2419 N N . VAL A 1 311 ? 19.748 -8.177 -15.563 1.00 93.38 311 VAL A N 1
ATOM 2420 C CA . VAL A 1 311 ? 20.858 -7.355 -16.094 1.00 93.38 311 VAL A CA 1
ATOM 2421 C C . VAL A 1 311 ? 22.118 -7.405 -15.210 1.00 93.38 311 VAL A C 1
ATOM 2423 O O . VAL A 1 311 ? 23.184 -6.948 -15.612 1.00 93.38 311 VAL A O 1
ATOM 2426 N N . GLY A 1 312 ? 22.034 -7.977 -14.004 1.00 93.94 312 GLY A N 1
ATOM 2427 C CA . GLY A 1 312 ? 23.171 -8.111 -13.089 1.00 93.94 312 GLY A CA 1
ATOM 2428 C C . GLY A 1 312 ? 23.296 -6.993 -12.049 1.00 93.94 312 GLY A C 1
ATOM 2429 O O . GLY A 1 312 ? 24.318 -6.896 -11.371 1.00 93.94 312 GLY A O 1
ATOM 2430 N N . VAL A 1 313 ? 22.265 -6.162 -11.855 1.00 94.44 313 VAL A N 1
ATOM 2431 C CA . VAL A 1 313 ? 22.261 -5.141 -10.794 1.00 94.44 313 VAL A CA 1
ATOM 2432 C C . VAL A 1 313 ? 22.298 -5.815 -9.425 1.00 94.44 313 VAL A C 1
ATOM 2434 O O . VAL A 1 313 ? 21.467 -6.671 -9.126 1.00 94.44 313 VAL A O 1
ATOM 2437 N N . VAL A 1 314 ? 23.248 -5.431 -8.573 1.00 93.75 314 VAL A N 1
ATOM 2438 C CA . VAL A 1 314 ? 23.425 -6.026 -7.237 1.00 93.75 314 VAL A CA 1
ATOM 2439 C C . VAL A 1 314 ? 22.215 -5.771 -6.326 1.00 93.75 314 VAL A C 1
ATOM 2441 O O . VAL A 1 314 ? 21.551 -4.733 -6.425 1.00 93.75 314 VAL A O 1
ATOM 2444 N N . MET A 1 315 ? 21.911 -6.722 -5.436 1.00 92.44 315 MET A N 1
ATOM 2445 C CA . MET A 1 315 ? 20.693 -6.712 -4.610 1.00 92.44 315 MET A CA 1
ATOM 2446 C C . MET A 1 315 ? 20.576 -5.447 -3.755 1.00 92.44 315 MET A C 1
ATOM 2448 O O . MET A 1 315 ? 19.486 -4.918 -3.560 1.00 92.44 315 MET A O 1
ATOM 2452 N N . GLU A 1 316 ? 21.698 -4.922 -3.281 1.00 91.31 316 GLU A N 1
ATOM 2453 C CA . GLU A 1 316 ? 21.790 -3.722 -2.461 1.00 91.31 316 GLU A CA 1
ATOM 2454 C C . GLU A 1 316 ? 21.251 -2.502 -3.206 1.00 91.31 316 GLU A C 1
ATOM 2456 O O . GLU A 1 316 ? 20.480 -1.729 -2.635 1.00 91.31 316 GLU A O 1
ATOM 2461 N N . LYS A 1 317 ? 21.584 -2.362 -4.496 1.00 90.81 317 LYS A N 1
ATOM 2462 C CA . LYS A 1 317 ? 21.054 -1.293 -5.351 1.00 90.81 317 LYS A CA 1
ATOM 2463 C C . LYS A 1 317 ? 19.567 -1.503 -5.623 1.00 90.81 317 LYS A C 1
ATOM 2465 O O . LYS A 1 317 ? 18.790 -0.565 -5.467 1.00 90.81 317 LYS A O 1
ATOM 2470 N N . VAL A 1 318 ? 19.147 -2.732 -5.930 1.00 91.88 318 VAL A N 1
ATOM 2471 C CA . VAL A 1 318 ? 17.721 -3.067 -6.110 1.00 91.88 318 VAL A CA 1
ATOM 2472 C C . VAL A 1 318 ? 16.907 -2.701 -4.862 1.00 91.88 318 VAL A C 1
ATOM 2474 O O . VAL A 1 318 ? 15.880 -2.028 -4.953 1.00 91.88 318 VAL A O 1
ATOM 2477 N N . CYS A 1 319 ? 17.398 -3.061 -3.675 1.00 90.31 319 CYS A N 1
ATOM 2478 C CA . CYS A 1 319 ? 16.779 -2.725 -2.394 1.00 90.31 319 CYS A CA 1
ATOM 2479 C C . CYS A 1 319 ? 16.801 -1.222 -2.111 1.00 90.31 319 CYS A C 1
ATOM 2481 O O . CYS A 1 319 ? 15.818 -0.683 -1.600 1.00 90.31 319 CYS A O 1
ATOM 2483 N N . PHE A 1 320 ? 17.889 -0.533 -2.461 1.00 86.94 320 PHE A N 1
ATOM 2484 C CA . PHE A 1 320 ? 18.014 0.910 -2.292 1.00 86.94 320 PHE A CA 1
ATOM 2485 C C . PHE A 1 320 ? 16.961 1.672 -3.106 1.00 86.94 320 PHE A C 1
ATOM 2487 O O . PHE A 1 320 ? 16.187 2.432 -2.516 1.00 86.94 320 PHE A O 1
ATOM 2494 N N . PHE A 1 321 ? 16.884 1.420 -4.417 1.00 86.25 321 PHE A N 1
ATOM 2495 C CA . PHE A 1 321 ? 15.927 2.070 -5.320 1.00 86.25 321 PHE A CA 1
ATOM 2496 C C . PHE A 1 321 ? 14.488 1.647 -5.027 1.00 86.25 321 PHE A C 1
ATOM 2498 O O . PHE A 1 321 ? 13.574 2.469 -4.990 1.00 86.25 321 PHE A O 1
ATOM 2505 N N . GLY A 1 322 ? 14.280 0.367 -4.733 1.00 86.44 322 GLY A N 1
ATOM 2506 C CA . GLY A 1 322 ? 12.966 -0.164 -4.418 1.00 86.44 322 GLY A CA 1
ATOM 2507 C C . GLY A 1 322 ? 12.508 0.053 -2.980 1.00 86.44 322 GLY A C 1
ATOM 2508 O O . GLY A 1 322 ? 11.425 -0.406 -2.629 1.00 86.44 322 GLY A O 1
ATOM 2509 N N . ARG A 1 323 ? 13.285 0.743 -2.137 1.00 84.88 323 ARG A N 1
ATOM 2510 C CA . ARG A 1 323 ? 12.982 0.997 -0.715 1.00 84.88 323 ARG A CA 1
ATOM 2511 C C . ARG A 1 323 ? 12.629 -0.272 0.070 1.00 84.88 323 ARG A C 1
ATOM 2513 O O . ARG A 1 323 ? 11.693 -0.274 0.873 1.00 84.88 323 ARG A O 1
ATOM 2520 N N . TRP A 1 324 ? 13.382 -1.341 -0.154 1.00 85.38 324 TRP A N 1
ATOM 2521 C CA . TRP A 1 324 ? 13.292 -2.567 0.631 1.00 85.38 324 TRP A CA 1
ATOM 2522 C C . TRP A 1 324 ? 14.423 -2.644 1.650 1.00 85.38 324 TRP A C 1
ATOM 2524 O O . TRP A 1 324 ? 15.516 -2.116 1.450 1.00 85.38 324 TRP A O 1
ATOM 2534 N N . VAL A 1 325 ? 14.152 -3.328 2.757 1.00 80.56 325 VAL A N 1
ATOM 2535 C CA . VAL A 1 325 ? 15.218 -3.874 3.602 1.00 80.56 325 VAL A CA 1
ATOM 2536 C C . VAL A 1 325 ? 15.819 -5.059 2.842 1.00 80.56 325 VAL A C 1
ATOM 2538 O O . VAL A 1 325 ? 15.063 -5.790 2.206 1.00 80.56 325 VAL A O 1
ATOM 2541 N N . GLN A 1 326 ? 17.140 -5.250 2.898 1.00 74.44 326 GLN A N 1
ATOM 2542 C CA . GLN A 1 326 ? 17.859 -6.244 2.079 1.00 74.44 326 GLN A CA 1
ATOM 2543 C C . GLN A 1 326 ? 17.264 -7.660 2.148 1.00 74.44 326 GLN A C 1
ATOM 2545 O O . GLN A 1 326 ? 17.232 -8.354 1.143 1.00 74.44 326 GLN A O 1
ATOM 2550 N N . LEU A 1 327 ? 16.730 -8.059 3.306 1.00 75.69 327 LEU A N 1
ATOM 2551 C CA . LEU A 1 327 ? 16.133 -9.381 3.534 1.00 75.69 327 LEU A CA 1
ATOM 2552 C C . LEU A 1 327 ? 14.597 -9.382 3.453 1.00 75.69 327 LEU A C 1
ATOM 2554 O O . LEU A 1 327 ? 13.928 -10.242 4.026 1.00 75.69 327 LEU A O 1
ATOM 2558 N N . SER A 1 328 ? 13.995 -8.388 2.797 1.00 81.06 328 SER A N 1
ATOM 2559 C CA . SER A 1 328 ? 12.541 -8.332 2.663 1.00 81.06 328 SER A CA 1
ATOM 2560 C C . SER A 1 328 ? 12.046 -9.471 1.772 1.00 81.06 328 SER A C 1
ATOM 2562 O O . SER A 1 328 ? 12.387 -9.548 0.595 1.00 81.06 328 SER A O 1
ATOM 2564 N N . SER A 1 329 ? 11.147 -10.312 2.284 1.00 82.06 329 SER A N 1
ATOM 2565 C CA . SER A 1 329 ? 10.508 -11.359 1.473 1.00 82.06 329 SER A CA 1
ATOM 2566 C C . SER A 1 329 ? 9.808 -10.803 0.225 1.00 82.06 329 SER A C 1
ATOM 2568 O O . SER A 1 329 ? 9.719 -11.490 -0.788 1.00 82.06 329 SER A O 1
ATOM 2570 N N . ALA A 1 330 ? 9.371 -9.539 0.261 1.00 79.81 330 ALA A N 1
ATOM 2571 C CA . ALA A 1 330 ? 8.756 -8.871 -0.878 1.00 79.81 330 ALA A CA 1
ATOM 2572 C C . ALA A 1 330 ? 9.716 -8.703 -2.068 1.00 79.81 330 ALA A C 1
ATOM 2574 O O . ALA A 1 330 ? 9.296 -8.948 -3.195 1.00 79.81 330 ALA A O 1
ATOM 2575 N N . VAL A 1 331 ? 10.984 -8.318 -1.844 1.00 86.25 331 VAL A N 1
ATOM 2576 C CA . VAL A 1 331 ? 11.942 -8.153 -2.956 1.00 86.25 331 VAL A CA 1
ATOM 2577 C C . VAL A 1 331 ? 12.291 -9.505 -3.568 1.00 86.25 331 VAL A C 1
ATOM 2579 O O . VAL A 1 331 ? 12.260 -9.649 -4.785 1.00 86.25 331 VAL A O 1
ATOM 2582 N N . HIS A 1 332 ? 12.499 -10.530 -2.741 1.00 87.19 332 HIS A N 1
ATOM 2583 C CA . HIS A 1 332 ? 12.801 -11.877 -3.225 1.00 87.19 332 HIS A CA 1
ATOM 2584 C C . HIS A 1 332 ? 11.633 -12.510 -3.988 1.00 87.19 332 HIS A C 1
ATOM 2586 O O . HIS A 1 332 ? 11.863 -13.186 -4.981 1.00 87.19 332 HIS A O 1
ATOM 2592 N N . TYR A 1 333 ? 10.384 -12.234 -3.597 1.00 88.00 333 TYR A N 1
ATOM 2593 C CA . TYR A 1 333 ? 9.198 -12.666 -4.347 1.00 88.00 333 TYR A CA 1
ATOM 2594 C C . TYR A 1 333 ? 9.038 -11.953 -5.704 1.00 88.00 333 TYR A C 1
ATOM 2596 O O . TYR A 1 333 ? 8.315 -12.419 -6.591 1.00 88.00 333 TYR A O 1
ATOM 2604 N N . TYR A 1 334 ? 9.658 -10.783 -5.873 1.00 90.25 334 TYR A N 1
ATOM 2605 C CA . TYR A 1 334 ? 9.585 -10.026 -7.123 1.00 90.25 334 TYR A CA 1
ATOM 2606 C C . TYR A 1 334 ? 10.606 -10.470 -8.153 1.00 90.25 334 TYR A C 1
ATOM 2608 O O . TYR A 1 334 ? 10.378 -10.253 -9.340 1.00 90.25 334 TYR A O 1
ATOM 2616 N N . ILE A 1 335 ? 11.684 -11.103 -7.708 1.00 90.50 335 ILE A N 1
ATOM 2617 C CA . ILE A 1 335 ? 12.739 -11.592 -8.579 1.00 90.50 335 ILE A CA 1
ATOM 2618 C C . ILE A 1 335 ? 12.283 -12.904 -9.196 1.00 90.50 335 ILE A C 1
ATOM 2620 O O . ILE A 1 335 ? 12.045 -13.886 -8.497 1.00 90.50 335 ILE A O 1
ATOM 2624 N N . ASP A 1 336 ? 12.183 -12.897 -10.516 1.00 87.75 336 ASP A N 1
ATOM 2625 C CA . ASP A 1 336 ? 12.035 -14.108 -11.301 1.00 87.75 336 ASP A CA 1
ATOM 2626 C C . ASP A 1 336 ? 13.438 -14.617 -11.674 1.00 87.75 336 ASP A C 1
ATOM 2628 O O . ASP A 1 336 ? 14.139 -13.934 -12.425 1.00 87.75 336 ASP A O 1
ATOM 2632 N N . PRO A 1 337 ? 13.889 -15.770 -11.145 1.00 87.56 337 PRO A N 1
ATOM 2633 C CA . PRO A 1 337 ? 15.208 -16.312 -11.462 1.00 87.56 337 PRO A CA 1
ATOM 2634 C C . PRO A 1 337 ? 15.324 -16.803 -12.913 1.00 87.56 337 PRO A C 1
ATOM 2636 O O . PRO A 1 337 ? 16.430 -17.088 -13.358 1.00 87.56 337 PRO A O 1
ATOM 2639 N N . THR A 1 338 ? 14.209 -16.910 -13.642 1.00 89.75 338 THR A N 1
ATOM 2640 C CA . THR A 1 338 ? 14.174 -17.340 -15.047 1.00 89.75 338 THR A CA 1
ATOM 2641 C C . THR A 1 338 ? 14.213 -16.171 -16.032 1.00 89.75 338 THR A C 1
ATOM 2643 O O . THR A 1 338 ? 14.377 -16.385 -17.232 1.00 89.75 338 THR A O 1
ATOM 2646 N N . ALA A 1 339 ? 14.096 -14.928 -15.548 1.00 88.62 339 ALA A N 1
ATOM 2647 C CA . ALA A 1 339 ? 14.133 -13.749 -16.400 1.00 88.62 339 ALA A CA 1
ATOM 2648 C C . ALA A 1 339 ? 15.517 -13.585 -17.050 1.00 88.62 339 ALA A C 1
ATOM 2650 O O . ALA A 1 339 ? 16.528 -13.422 -16.366 1.00 88.62 339 ALA A O 1
ATOM 2651 N N . VAL A 1 340 ? 15.548 -13.575 -18.382 1.00 91.50 340 VAL A N 1
ATOM 2652 C CA . VAL A 1 340 ? 16.752 -13.316 -19.180 1.00 91.50 340 VAL A CA 1
ATOM 2653 C C . VAL A 1 340 ? 16.798 -11.834 -19.543 1.00 91.50 340 VAL A C 1
ATOM 2655 O O . VAL A 1 340 ? 15.775 -11.249 -19.895 1.00 91.50 340 VAL A O 1
ATOM 2658 N N . ALA A 1 341 ? 17.971 -11.207 -19.431 1.00 91.12 341 ALA A N 1
ATOM 2659 C CA . ALA A 1 341 ? 18.141 -9.814 -19.828 1.00 91.12 341 ALA A CA 1
ATOM 2660 C C . ALA A 1 341 ? 18.000 -9.654 -21.346 1.00 91.12 341 ALA A C 1
ATOM 2662 O O . ALA A 1 341 ? 18.652 -10.360 -22.115 1.00 91.12 341 ALA A O 1
ATOM 2663 N N . ASP A 1 342 ? 17.196 -8.680 -21.766 1.00 87.19 342 ASP A N 1
ATOM 2664 C CA . ASP A 1 342 ? 17.127 -8.228 -23.153 1.00 87.19 342 ASP A CA 1
ATOM 2665 C C . ASP A 1 342 ? 17.753 -6.830 -23.322 1.00 87.19 342 ASP A C 1
ATOM 2667 O O . ASP A 1 342 ? 18.172 -6.176 -22.360 1.00 87.19 342 ASP A O 1
ATOM 2671 N N . ALA A 1 343 ? 17.808 -6.348 -24.566 1.00 85.62 343 ALA A N 1
ATOM 2672 C CA . ALA A 1 343 ? 18.379 -5.040 -24.878 1.00 85.62 343 ALA A CA 1
ATOM 2673 C C . ALA A 1 343 ? 17.633 -3.864 -24.214 1.00 85.62 343 ALA A C 1
ATOM 2675 O O . ALA A 1 343 ? 18.273 -2.873 -23.868 1.00 85.62 343 ALA A O 1
ATOM 2676 N N . ASN A 1 344 ? 16.312 -3.954 -24.011 1.00 84.50 344 ASN A N 1
ATOM 2677 C CA . ASN A 1 344 ? 15.532 -2.911 -23.335 1.00 84.50 344 ASN A CA 1
ATOM 2678 C C . ASN A 1 344 ? 15.851 -2.867 -21.839 1.00 84.50 344 ASN A C 1
ATOM 2680 O O . ASN A 1 344 ? 15.999 -1.790 -21.266 1.00 84.50 344 ASN A O 1
ATOM 2684 N N . MET A 1 345 ? 15.975 -4.035 -21.206 1.00 89.94 345 MET A N 1
ATOM 2685 C CA . MET A 1 345 ? 16.326 -4.144 -19.793 1.00 89.94 345 MET A CA 1
ATOM 2686 C C . MET A 1 345 ? 17.729 -3.596 -19.544 1.00 89.94 345 MET A C 1
ATOM 2688 O O . MET A 1 345 ? 17.921 -2.827 -18.604 1.00 89.94 345 MET A O 1
ATOM 2692 N N . VAL A 1 346 ? 18.699 -3.949 -20.395 1.00 88.44 346 VAL A N 1
ATOM 2693 C CA . VAL A 1 346 ? 20.067 -3.419 -20.301 1.00 88.44 346 VAL A CA 1
ATOM 2694 C C . VAL A 1 346 ? 20.085 -1.915 -20.533 1.00 88.44 346 VAL A C 1
ATOM 2696 O O . VAL A 1 346 ? 20.757 -1.204 -19.798 1.00 88.44 346 VAL A O 1
ATOM 2699 N N . TYR A 1 347 ? 19.322 -1.413 -21.501 1.00 84.31 347 TYR A N 1
ATOM 2700 C CA . TYR A 1 347 ? 19.198 0.024 -21.719 1.00 84.31 347 TYR A CA 1
ATOM 2701 C C . TYR A 1 347 ? 18.669 0.738 -20.459 1.00 84.31 347 TYR A C 1
ATOM 2703 O O . TYR A 1 347 ? 19.305 1.660 -19.962 1.00 84.31 347 TYR A O 1
ATOM 2711 N N . TYR A 1 348 ? 17.568 0.260 -19.872 1.00 86.44 348 TYR A N 1
ATOM 2712 C CA . TYR A 1 348 ? 16.914 0.966 -18.767 1.00 86.44 348 TYR A CA 1
ATOM 2713 C C . TYR A 1 348 ? 17.608 0.778 -17.404 1.00 86.44 348 TYR A C 1
ATOM 2715 O O . TYR A 1 348 ? 17.582 1.674 -16.560 1.00 86.44 348 TYR A O 1
ATOM 2723 N N . PHE A 1 349 ? 18.216 -0.388 -17.154 1.00 92.19 349 PHE A N 1
ATOM 2724 C CA . PHE A 1 349 ? 18.809 -0.743 -15.855 1.00 92.19 349 PHE A CA 1
ATOM 2725 C C . PHE A 1 349 ? 20.329 -0.930 -15.890 1.00 92.19 349 PHE A C 1
ATOM 2727 O O . PHE A 1 349 ? 20.940 -1.085 -14.834 1.00 92.19 349 PHE A O 1
ATOM 2734 N N . GLY A 1 350 ? 20.964 -0.906 -17.061 1.00 90.31 350 GLY A N 1
ATOM 2735 C CA . GLY A 1 350 ? 22.401 -1.147 -17.212 1.00 90.31 350 GLY A CA 1
ATOM 2736 C C . GLY A 1 350 ? 23.257 -0.128 -16.471 1.00 90.31 350 GLY A C 1
ATOM 2737 O O . GLY A 1 350 ? 24.263 -0.500 -15.884 1.00 90.31 350 GLY A O 1
ATOM 2738 N N . TRP A 1 351 ? 22.817 1.128 -16.376 1.00 89.00 351 TRP A N 1
ATOM 2739 C CA . TRP A 1 351 ? 23.505 2.168 -15.597 1.00 89.00 351 TRP A CA 1
ATOM 2740 C C . TRP A 1 351 ? 23.585 1.865 -14.087 1.00 89.00 351 TRP A C 1
ATOM 2742 O O . TRP A 1 351 ? 24.383 2.453 -13.357 1.00 89.00 351 TRP A O 1
ATOM 2752 N N . LEU A 1 352 ? 22.787 0.913 -13.591 1.00 91.25 352 LEU A N 1
ATOM 2753 C CA . LEU A 1 352 ? 22.846 0.457 -12.206 1.00 91.25 352 LEU A CA 1
ATOM 2754 C C . LEU A 1 352 ? 23.897 -0.639 -11.980 1.00 91.25 352 LEU A C 1
ATOM 2756 O O . LEU A 1 352 ? 24.207 -0.934 -10.820 1.00 91.25 352 LEU A O 1
ATOM 2760 N N . THR A 1 353 ? 24.469 -1.252 -13.017 1.00 92.06 353 THR A N 1
ATOM 2761 C CA . THR A 1 353 ? 25.484 -2.299 -12.836 1.00 92.06 353 THR A CA 1
ATOM 2762 C C . THR A 1 353 ? 26.827 -1.705 -12.383 1.00 92.06 353 THR A C 1
ATOM 2764 O O . THR A 1 353 ? 27.103 -0.513 -12.568 1.00 92.06 353 THR A O 1
ATOM 2767 N N . PRO A 1 354 ? 27.680 -2.481 -11.696 1.00 85.69 354 PRO A N 1
ATOM 2768 C CA . PRO A 1 354 ? 29.069 -2.084 -11.477 1.00 85.69 354 PRO A CA 1
ATOM 2769 C C . PRO A 1 354 ? 29.788 -1.900 -12.825 1.00 85.69 354 PRO A C 1
ATOM 2771 O O . PRO A 1 354 ? 29.675 -2.756 -13.694 1.00 85.69 354 PRO A O 1
ATOM 2774 N N . GLY A 1 355 ? 30.521 -0.796 -13.008 1.00 82.38 355 GLY A N 1
ATOM 2775 C CA . GLY A 1 355 ? 31.269 -0.544 -14.251 1.00 82.38 355 GLY A CA 1
ATOM 2776 C C . GLY A 1 355 ? 30.413 -0.130 -15.457 1.00 82.38 355 GLY A C 1
ATOM 2777 O O . GLY A 1 355 ? 30.873 -0.218 -16.595 1.00 82.38 355 GLY A O 1
ATOM 2778 N N . TRP A 1 356 ? 29.182 0.342 -15.234 1.00 82.25 356 TRP A N 1
ATOM 2779 C CA . TRP A 1 356 ? 28.225 0.658 -16.299 1.00 82.25 356 TRP A CA 1
ATOM 2780 C C . TRP A 1 356 ? 28.739 1.622 -17.378 1.00 82.25 356 TRP A C 1
ATOM 2782 O O . TRP A 1 356 ? 28.309 1.513 -18.520 1.00 82.25 356 TRP A O 1
ATOM 2792 N N . GLN A 1 357 ? 29.683 2.516 -17.071 1.00 74.81 357 GLN A N 1
ATOM 2793 C CA . GLN A 1 357 ? 30.292 3.426 -18.053 1.00 74.81 357 GLN A CA 1
ATOM 2794 C C . GLN A 1 357 ? 30.954 2.663 -19.216 1.00 74.81 357 GLN A C 1
ATOM 2796 O O . GLN A 1 357 ? 30.835 3.059 -20.374 1.00 74.81 357 GLN A O 1
ATOM 2801 N N . GLN A 1 358 ? 31.580 1.517 -18.927 1.00 70.69 358 GLN A N 1
ATOM 2802 C CA . GLN A 1 358 ? 32.182 0.637 -19.937 1.00 70.69 358 GLN A CA 1
ATOM 2803 C C . GLN A 1 358 ? 31.110 -0.108 -20.748 1.00 70.69 358 GLN A C 1
ATOM 2805 O O . GLN A 1 358 ? 31.288 -0.379 -21.932 1.00 70.69 358 GLN A O 1
ATOM 2810 N N . THR A 1 359 ? 29.970 -0.397 -20.115 1.00 64.75 359 THR A N 1
ATOM 2811 C CA . THR A 1 359 ? 28.825 -1.082 -20.729 1.00 64.75 359 THR A CA 1
ATOM 2812 C C . THR A 1 359 ? 28.045 -0.130 -21.646 1.00 64.75 359 THR A C 1
ATOM 2814 O O . THR A 1 359 ? 27.748 -0.469 -22.786 1.00 64.75 359 THR A O 1
ATOM 2817 N N . ALA A 1 360 ? 27.776 1.103 -21.210 1.00 64.31 360 ALA A N 1
ATOM 2818 C CA . ALA A 1 360 ? 27.012 2.105 -21.955 1.00 64.31 360 ALA A CA 1
ATOM 2819 C C . ALA A 1 360 ? 27.631 2.433 -23.327 1.00 64.31 360 ALA A C 1
ATOM 2821 O O . ALA A 1 360 ? 26.907 2.558 -24.316 1.00 64.31 360 ALA A O 1
ATOM 2822 N N . ALA A 1 361 ? 28.965 2.488 -23.415 1.00 62.81 361 ALA A N 1
ATOM 2823 C CA . ALA A 1 361 ? 29.682 2.688 -24.675 1.00 62.81 361 ALA A CA 1
ATOM 2824 C C . ALA A 1 361 ? 29.402 1.579 -25.711 1.00 62.81 361 ALA A C 1
ATOM 2826 O O . ALA A 1 361 ? 29.343 1.853 -26.908 1.00 62.81 361 ALA A O 1
ATOM 2827 N N . GLN A 1 362 ? 29.173 0.340 -25.264 1.00 63.19 362 GLN A N 1
ATOM 2828 C CA . GLN A 1 362 ? 28.901 -0.804 -26.141 1.00 63.19 362 GLN A CA 1
ATOM 2829 C C . GLN A 1 362 ? 27.456 -0.817 -26.669 1.00 63.19 362 GLN A C 1
ATOM 2831 O O . GLN A 1 362 ? 27.221 -1.234 -27.804 1.00 63.19 362 GLN A O 1
ATOM 2836 N N . TYR A 1 363 ? 26.485 -0.344 -25.878 1.00 61.22 363 TYR A N 1
ATOM 2837 C CA . TYR A 1 363 ? 25.060 -0.394 -26.242 1.00 61.22 363 TYR A CA 1
ATOM 2838 C C . TYR A 1 363 ? 24.557 0.847 -26.995 1.00 61.22 363 TYR A C 1
ATOM 2840 O O . TYR A 1 363 ? 23.625 0.722 -27.792 1.00 61.22 363 TYR A O 1
ATOM 2848 N N . ARG A 1 364 ? 25.207 2.013 -26.845 1.00 59.31 364 ARG A N 1
ATOM 2849 C CA . ARG A 1 364 ? 24.879 3.239 -27.609 1.00 59.31 364 ARG A CA 1
ATOM 2850 C C . ARG A 1 364 ? 24.977 3.066 -29.129 1.00 59.31 364 ARG A C 1
ATOM 2852 O O . ARG A 1 364 ? 24.291 3.755 -29.871 1.00 59.31 364 ARG A O 1
ATOM 2859 N N . VAL A 1 365 ? 25.772 2.109 -29.606 1.00 51.25 365 VAL A N 1
ATOM 2860 C CA . VAL A 1 365 ? 25.991 1.874 -31.044 1.00 51.25 365 VAL A CA 1
ATOM 2861 C C . VAL A 1 365 ? 24.779 1.210 -31.728 1.00 51.25 365 VAL A C 1
ATOM 2863 O O . VAL A 1 365 ? 24.699 1.196 -32.953 1.00 51.25 365 VAL A O 1
ATOM 2866 N N . ARG A 1 366 ? 23.811 0.656 -30.976 1.00 51.31 366 ARG A N 1
ATOM 2867 C CA . ARG A 1 366 ? 22.808 -0.274 -31.536 1.00 51.31 366 ARG A CA 1
ATOM 2868 C C . ARG A 1 366 ? 21.365 0.223 -31.640 1.00 51.31 366 ARG A C 1
ATOM 2870 O O . ARG A 1 366 ? 20.530 -0.540 -32.121 1.00 51.31 366 ARG A O 1
ATOM 2877 N N . ARG A 1 367 ? 21.040 1.468 -31.281 1.00 52.47 367 ARG A N 1
ATOM 2878 C CA . ARG A 1 367 ? 19.693 2.015 -31.525 1.00 52.47 367 ARG A CA 1
ATOM 2879 C C . ARG A 1 367 ? 19.728 3.380 -32.194 1.00 52.47 367 ARG A C 1
ATOM 2881 O O . ARG A 1 367 ? 20.000 4.387 -31.560 1.00 52.47 367 ARG A O 1
ATOM 2888 N N . ARG A 1 368 ? 19.336 3.400 -33.471 1.00 49.81 368 ARG A N 1
ATOM 2889 C CA . ARG A 1 368 ? 18.459 4.470 -33.954 1.00 49.81 368 ARG A CA 1
ATOM 2890 C C . ARG A 1 368 ? 17.088 4.213 -33.332 1.00 49.81 368 ARG A C 1
ATOM 2892 O O . ARG A 1 368 ? 16.608 3.080 -33.390 1.00 49.81 368 ARG A O 1
ATOM 2899 N N . VAL A 1 369 ? 16.493 5.230 -32.721 1.00 50.38 369 VAL A N 1
ATOM 2900 C CA . VAL A 1 369 ? 15.084 5.203 -32.309 1.00 50.38 369 VAL A CA 1
ATOM 2901 C C . VAL A 1 369 ? 14.252 4.761 -33.525 1.00 50.38 369 VAL A C 1
ATOM 2903 O O . VAL A 1 369 ? 14.498 5.266 -34.625 1.00 50.38 369 VAL A O 1
ATOM 2906 N N . PRO A 1 370 ? 13.330 3.788 -33.398 1.00 46.72 370 PRO A N 1
ATOM 2907 C CA . PRO A 1 370 ? 12.416 3.461 -34.486 1.00 46.72 370 PRO A CA 1
ATOM 2908 C C . PRO A 1 370 ? 11.676 4.735 -34.907 1.00 46.72 370 PRO A C 1
ATOM 2910 O O . PRO A 1 370 ? 11.112 5.412 -34.050 1.00 46.72 370 PRO A O 1
ATOM 2913 N N . ALA A 1 371 ? 11.684 5.061 -36.203 1.00 44.09 371 ALA A N 1
ATOM 2914 C CA . ALA A 1 371 ? 11.143 6.317 -36.741 1.00 44.09 371 ALA A CA 1
ATOM 2915 C C . ALA A 1 371 ? 9.715 6.638 -36.247 1.00 44.09 371 ALA A C 1
ATOM 2917 O O . ALA A 1 371 ? 9.393 7.799 -36.025 1.00 44.09 371 ALA A O 1
ATOM 2918 N N . GLN A 1 372 ? 8.916 5.604 -35.964 1.00 44.12 372 GLN A N 1
ATOM 2919 C CA . GLN A 1 372 ? 7.549 5.699 -35.448 1.00 44.12 372 GLN A CA 1
ATOM 2920 C C . GLN A 1 372 ? 7.418 6.502 -34.135 1.00 44.12 372 GLN A C 1
ATOM 2922 O O . GLN A 1 372 ? 6.513 7.315 -34.005 1.00 44.12 372 GLN A O 1
ATOM 2927 N N . ILE A 1 373 ? 8.332 6.326 -33.167 1.00 46.62 373 ILE A N 1
ATOM 2928 C CA . ILE A 1 373 ? 8.253 7.041 -31.873 1.00 46.62 373 ILE A CA 1
ATOM 2929 C C . ILE A 1 373 ? 8.623 8.519 -32.058 1.00 46.62 373 ILE A C 1
ATOM 2931 O O . ILE A 1 373 ? 8.078 9.389 -31.385 1.00 46.62 373 ILE A O 1
ATOM 2935 N N . SER A 1 374 ? 9.516 8.819 -33.005 1.00 49.88 374 SER A N 1
ATOM 2936 C CA . SER A 1 374 ? 9.884 10.197 -33.337 1.00 49.88 374 SER A CA 1
ATOM 2937 C C . SER A 1 374 ? 8.716 10.978 -33.945 1.00 49.88 374 SER A C 1
ATOM 2939 O O . SER A 1 374 ? 8.623 12.181 -33.713 1.00 49.88 374 SER A O 1
ATOM 2941 N N . GLU A 1 375 ? 7.840 10.323 -34.713 1.00 45.66 375 GLU A N 1
ATOM 2942 C CA . GLU A 1 375 ? 6.641 10.945 -35.291 1.00 45.66 375 GLU A CA 1
ATOM 2943 C C . GLU A 1 375 ? 5.556 11.180 -34.229 1.00 45.66 375 GLU A C 1
ATOM 2945 O O . GLU A 1 375 ? 4.991 12.272 -34.167 1.00 45.66 375 GLU A O 1
ATOM 2950 N N . ASP A 1 376 ? 5.337 10.227 -33.318 1.00 45.12 376 ASP A N 1
ATOM 2951 C CA . ASP A 1 376 ? 4.380 10.390 -32.213 1.00 45.12 376 ASP A CA 1
ATOM 2952 C C . ASP A 1 376 ? 4.832 11.459 -31.200 1.00 45.12 376 ASP A C 1
ATOM 2954 O O . ASP A 1 376 ? 4.016 12.232 -30.699 1.00 45.12 376 ASP A O 1
ATOM 2958 N N . MET A 1 377 ? 6.139 11.579 -30.933 1.00 41.22 377 MET A N 1
ATOM 2959 C CA . MET A 1 377 ? 6.669 12.678 -30.113 1.00 41.22 377 MET A CA 1
ATOM 2960 C C . MET A 1 377 ? 6.617 14.032 -30.832 1.00 41.22 377 MET A C 1
ATOM 2962 O O . MET A 1 377 ? 6.476 15.062 -30.173 1.00 41.22 377 MET A O 1
ATOM 2966 N N . ALA A 1 378 ? 6.685 14.056 -32.166 1.00 41.91 378 ALA A N 1
ATOM 2967 C CA . ALA A 1 378 ? 6.463 15.273 -32.946 1.00 41.91 378 ALA A CA 1
ATOM 2968 C C . ALA A 1 378 ? 4.986 15.712 -32.924 1.00 41.91 378 ALA A C 1
ATOM 2970 O O . ALA A 1 378 ? 4.716 16.908 -32.920 1.00 41.91 378 ALA A O 1
ATOM 2971 N N . MET A 1 379 ? 4.041 14.772 -32.822 1.00 39.12 379 MET A N 1
ATOM 2972 C CA . MET A 1 379 ? 2.605 15.052 -32.664 1.00 39.12 379 MET A CA 1
ATOM 2973 C C . MET A 1 379 ? 2.233 15.620 -31.283 1.00 39.12 379 MET A C 1
ATOM 2975 O O . MET A 1 379 ? 1.174 16.221 -31.141 1.00 39.12 379 MET A O 1
ATOM 2979 N N . ILE A 1 380 ? 3.095 15.468 -30.271 1.00 41.19 380 ILE A N 1
ATOM 2980 C CA . ILE A 1 380 ? 2.939 16.119 -28.956 1.00 41.19 380 ILE A CA 1
ATOM 2981 C C . ILE A 1 380 ? 3.403 17.591 -28.998 1.00 41.19 380 ILE A C 1
ATOM 2983 O O . ILE A 1 380 ? 3.048 18.365 -28.117 1.00 41.19 380 ILE A O 1
ATOM 2987 N N . ARG A 1 381 ? 4.141 18.017 -30.036 1.00 35.19 381 ARG A N 1
ATOM 2988 C CA . ARG A 1 381 ? 4.574 19.417 -30.241 1.00 35.19 381 ARG A CA 1
ATOM 2989 C C . ARG A 1 381 ? 3.505 20.300 -30.917 1.00 35.19 381 ARG A C 1
ATOM 2991 O O . ARG A 1 381 ? 3.868 21.184 -31.693 1.00 35.19 381 ARG A O 1
ATOM 2998 N N . VAL A 1 382 ? 2.217 20.029 -30.684 1.00 32.44 382 VAL A N 1
ATOM 2999 C CA . VAL A 1 382 ? 1.087 20.812 -31.233 1.00 32.44 382 VAL A CA 1
ATOM 3000 C C . VAL A 1 382 ? 0.583 21.819 -30.218 1.00 32.44 382 VAL A C 1
ATOM 3002 O O . VAL A 1 382 ? 0.290 21.386 -29.081 1.00 32.44 382 VAL A O 1
#

Sequence (382 aa):
MGATGEGRTKIEYDDGDVENVVLKEEKYRVFPSENEEEQPQQRATTTPWKTALLRHWTEKLGGNQHSGTAAEMQAAALQKSTADNYERHWKKFVKFCTEENLQWPPARAATVQLYMAALQKSGTVKGTSLQPYLSAINCFHEDFSFQGPAKGRAVTRAVKGMTAMQTAAAEQQNVTETTADRHGDAAGELAEGQQRTLDRAREGKGKNHLLSKRRLCIPREGVAELHELLDLWEQTRDEDWLQAASTSTARAADTASYWRLPCDKKKQFKTADANDWTACALGHVGCVPPEGGHYTAHRTRKGATACSRSVGVVMEKVCFFGRWVQLSSAVHYYIDPTAVADANMVYYFGWLTPGWQQTAAQYRVRRRVPAQISEDMAMIRV

pLDDT: mean 70.65, std 23.52, range [24.95, 97.38]

Secondary structure (DSSP, 8-state):
-----------PPPPS--SEEE--------PPPS-------------HHHHHHHHHHHHHH-SSTTHHHHHHHHHHHS-HHHHHHHHHHHHHHHHHHHHTT---TTPPHHHHHHHHHHHHHTS-S-GGG-HHHHHHHHHHHHHTT---SS-SHHHHHHHHHHHHHHHHHHHHHHHHHHTTS-------SSSSSSTTTSSSTTS----------PPPEEETTTSHHHHHHHHHHHHHHHHHHHHHTTS----------TT--TTS-SPPPPHHHHHHHHHHHHHHTT--PPTT----HHHHHHHHHHHHHHTT--HHHHHHHTT--TT-HHHHHH--TTPPP-HHHHHHHGGGSTTHHHHHHHHGGG-PPPHHHHHHHHHT--

Radius of gyration: 28.48 Å; chains: 1; bounding box: 62×104×71 Å

Foldseek 3Di:
DDDDDDPDDDDDDDDDDPFWDWQDDDDDDDDDDPDDDDDDDDPDPQDPLLVVLLVLQLVVVDDDPCSNVVSVVLSVVDDPVLSVLLVVLLVLLVVVCVVVVHDLVVHALVSVLVVLVVVLVVVPDALVRCVSNLVSSQCSQVSNPHHRRCDDDSNVVSSVVSNVVVVVVVVVVVCVVCVVPDDDDDDDPDPPVPPVVVPVPPPDPDPPPPPPPDIDIDGCLLAVVVVVVVVVLVVVQVVVCVVVVVPDPPPDDDPSDPVDDPPDDPDPDDQVNQQVVVVVVCVVVVNDDPPVDGDGSVLVLLVLLQLLVLLPQDLVLNCVVSVHDSPDPVSVVSHDPPDHHDLVSCSNNLVRHVPSVVVSVVSVVPDDDDVVVVVVVVVVVD